Protein 2Y3N (pdb70)

InterPro domains:
  IPR001956 Carbohydrate-binding module 3 [PF00942] (971-1112)
  IPR001956 Carbohydrate-binding module 3 [PS51172] (961-1116)
  IPR001956 Carbohydrate-binding module 3 [SM01067] (967-1047)
  IPR002102 Cellulosome anchoring protein, cohesin domain [PF00963] (34-165)
  IPR002102 Cellulosome anchoring protein, cohesin domain [PF00963] (225-357)
  IPR002102 Cellulosome anchoring protein, cohesin domain [PF00963] (409-541)
  IPR002102 Cellulosome anchoring protein, cohesin domain [PF00963] (590-722)
  IPR002102 Cellulosome anchoring protein, cohesin domain [PF00963] (772-903)
  IPR002102 Cellulosome anchoring protein, cohesin domain [PF00963] (1152-1285)
  IPR002102 Cellulosome anchoring protein, cohesin domain [PF00963] (1323-1452)
  IPR002102 Cellulosome anchoring protein, cohesin domain [PF00963] (1495-1625)
  IPR002102 Cellulosome anchoring protein, cohesin domain [PF00963] (1687-1817)
  IPR002102 Cellulosome anchoring protein, cohesin domain [PF00963] (1879-2009)
  IPR002102 Cellulosome anchoring protein, cohesin domain [PF00963] (2078-2212)
  IPR002105 Dockerin type I repeat [PF00404] (2249-2304)
  IPR008965 CBM2/CBM3, carbohydrate-binding domain superfamily [SSF49384] (32-185)
  IPR008965 CBM2/CBM3, carbohydrate-binding domain superfamily [SSF49384] (222-379)
  IPR008965 CBM2/CBM3, carbohydrate-binding domain superfamily [SSF49384] (406-563)
  IPR008965 CBM2/CBM3, carbohydrate-binding domain superfamily [SSF49384] (587-752)
  IPR008965 CBM2/CBM3, carbohydrate-binding domain superfamily [SSF49384] (768-925)

Organism: NCBI:txid35825

Radius of gyration: 24.68 Å; Cα contacts (8 Å, |Δi|>4): 1134; chains: 4; bounding box: 52×66×60 Å

Structure (mmCIF, N/CA/C/O backbone):
data_2Y3N
#
_entry.id   2Y3N
#
_cell.length_a   43.410
_cell.length_b   116.120
_cell.length_c   45.160
_cell.angle_alpha   90.00
_cell.angle_beta   112.45
_cell.angle_gamma   90.00
#
_symmetry.space_group_name_H-M   'P 1 21 1'
#
loop_
_entity.id
_entity.type
_entity.pdbx_description
1 polymer 'CELLULOSOMAL SCAFFOLDIN'
2 polymer 'CELLULOSOMAL FAMILY-48 PROCESSIVE GLYCOSIDE HYDROLASE'
3 non-polymer 'CALCIUM ION'
4 water water
#
loop_
_atom_site.group_PDB
_atom_site.id
_atom_site.type_symbol
_atom_site.label_atom_id
_atom_site.label_alt_id
_atom_site.label_comp_id
_atom_site.label_asym_id
_atom_site.label_entity_id
_atom_site.label_seq_id
_atom_site.pdbx_PDB_ins_code
_atom_site.Cartn_x
_atom_site.Cartn_y
_atom_site.Cartn_z
_atom_site.occupancy
_atom_site.B_iso_or_equiv
_atom_site.auth_seq_id
_atom_site.auth_comp_id
_atom_site.auth_asym_id
_atom_site.auth_atom_id
_atom_site.pdbx_PDB_model_num
ATOM 1 N N . SER A 1 3 ? 4.712 32.813 -12.843 1.00 45.77 3 SER A N 1
ATOM 2 C CA . SER A 1 3 ? 3.752 32.266 -11.829 1.00 43.44 3 SER A CA 1
ATOM 3 C C . SER A 1 3 ? 2.781 31.250 -12.458 1.00 40.53 3 SER A C 1
ATOM 4 O O . SER A 1 3 ? 2.776 31.026 -13.680 1.00 42.19 3 SER A O 1
ATOM 7 N N . GLY A 1 4 ? 1.944 30.637 -11.636 1.00 36.16 4 GLY A N 1
ATOM 8 C CA . GLY A 1 4 ? 0.956 29.718 -12.193 1.00 29.95 4 GLY A CA 1
ATOM 9 C C . GLY A 1 4 ? -0.166 30.371 -12.978 1.00 25.48 4 GLY A C 1
ATOM 10 O O . GLY A 1 4 ? -0.402 31.588 -12.897 1.00 21.78 4 GLY A O 1
ATOM 11 N N . SER A 1 5 ? -0.870 29.556 -13.753 1.00 23.30 5 SER A N 1
ATOM 12 C CA . SER A 1 5 ? -2.065 30.059 -14.401 1.00 22.42 5 SER A CA 1
ATOM 13 C C . SER A 1 5 ? -3.164 29.023 -14.498 1.00 20.46 5 SER A C 1
ATOM 14 O O . SER A 1 5 ? -2.897 27.778 -14.444 1.00 19.35 5 SER A O 1
ATOM 17 N N . VAL A 1 6 ? -4.381 29.522 -14.660 1.00 18.45 6 VAL A N 1
ATOM 18 C CA . VAL A 1 6 ? -5.466 28.694 -15.230 1.00 17.36 6 VAL A CA 1
ATOM 19 C C . VAL A 1 6 ? -5.623 29.199 -16.681 1.00 18.71 6 VAL A C 1
ATOM 20 O O . VAL A 1 6 ? -5.882 30.402 -16.901 1.00 20.28 6 VAL A O 1
ATOM 24 N N . LEU A 1 7 ? -5.534 28.304 -17.665 1.00 17.64 7 LEU A N 1
ATOM 25 C CA . LEU A 1 7 ? -5.588 28.761 -19.093 1.00 19.38 7 LEU A CA 1
ATOM 26 C C . LEU A 1 7 ? -6.638 27.885 -19.772 1.00 20.01 7 LEU A C 1
ATOM 27 O O . LEU A 1 7 ? -6.786 26.705 -19.446 1.00 20.33 7 LEU A O 1
ATOM 32 N N . THR A 1 8 ? -7.315 28.401 -20.797 1.00 18.57 8 THR A N 1
ATOM 33 C CA . THR A 1 8 ? -8.313 27.595 -21.403 1.00 18.00 8 THR A CA 1
ATOM 34 C C . THR A 1 8 ? -8.104 27.703 -22.917 1.00 17.90 8 THR A C 1
ATOM 35 O O . THR A 1 8 ? -7.462 28.639 -23.403 1.00 17.12 8 THR A O 1
ATOM 39 N N . ALA A 1 9 ? -8.499 26.672 -23.624 1.00 18.29 9 ALA A N 1
ATOM 40 C CA . ALA A 1 9 ? -8.460 26.737 -25.096 1.00 17.73 9 ALA A CA 1
ATOM 41 C C . ALA A 1 9 ? -9.721 26.139 -25.681 1.00 18.88 9 ALA A C 1
ATOM 42 O O . ALA A 1 9 ? -10.405 25.352 -25.040 1.00 18.84 9 ALA A O 1
ATOM 44 N N . ILE A 1 10 ? -10.036 26.514 -26.918 1.00 18.80 10 ILE A N 1
ATOM 45 C CA . ILE A 1 10 ? -11.134 25.822 -27.603 1.00 21.84 10 ILE A CA 1
ATOM 46 C C . ILE A 1 10 ? -10.619 25.291 -28.923 1.00 21.13 10 ILE A C 1
ATOM 47 O O . ILE A 1 10 ? -9.606 25.785 -29.443 1.00 19.37 10 ILE A O 1
ATOM 52 N N . ASP A 1 11 ? -11.341 24.300 -29.460 1.00 22.65 11 ASP A N 1
ATOM 53 C CA . ASP A 1 11 ? -11.003 23.647 -30.710 1.00 23.96 11 ASP A CA 1
ATOM 54 C C . ASP A 1 11 ? -11.504 24.343 -32.000 1.00 25.49 11 ASP A C 1
ATOM 55 O O . ASP A 1 11 ? -10.966 24.065 -33.046 1.00 24.44 11 ASP A O 1
ATOM 60 N N . ASN A 1 12 ? -12.463 25.278 -31.897 1.00 24.94 12 ASN A N 1
ATOM 61 C CA . ASN A 1 12 ? -12.871 26.120 -33.018 1.00 26.55 12 ASN A CA 1
ATOM 62 C C . ASN A 1 12 ? -13.659 27.295 -32.489 1.00 25.17 12 ASN A C 1
ATOM 63 O O . ASN A 1 12 ? -14.408 27.169 -31.513 1.00 24.28 12 ASN A O 1
ATOM 68 N N . ASP A 1 13 ? -13.473 28.458 -33.088 1.00 22.86 13 ASP A N 1
ATOM 69 C CA . ASP A 1 13 ? -14.218 29.589 -32.560 1.00 23.92 13 ASP A CA 1
ATOM 70 C C . ASP A 1 13 ? -15.334 30.095 -33.483 1.00 23.03 13 ASP A C 1
ATOM 71 O O . ASP A 1 13 ? -15.906 31.169 -33.255 1.00 22.02 13 ASP A O 1
ATOM 76 N N . LYS A 1 14 ? -15.600 29.319 -34.556 1.00 22.63 14 LYS A N 1
ATOM 77 C CA . LYS A 1 14 ? -16.712 29.584 -35.466 1.00 23.89 14 LYS A CA 1
ATOM 78 C C . LYS A 1 14 ? -17.696 28.428 -35.433 1.00 22.85 14 LYS A C 1
ATOM 79 O O . LYS A 1 14 ? -17.352 27.277 -35.772 1.00 24.49 14 LYS A O 1
ATOM 85 N N . VAL A 1 15 ? -18.920 28.714 -35.029 1.00 19.44 15 VAL A N 1
ATOM 86 C CA . VAL A 1 15 ? -19.865 27.679 -34.708 1.00 20.49 15 VAL A CA 1
ATOM 87 C C . VAL A 1 15 ? -21.214 27.992 -35.340 1.00 22.52 15 VAL A C 1
ATOM 88 O O . VAL A 1 15 ? -21.624 29.177 -35.435 1.00 22.99 15 VAL A O 1
ATOM 92 N N . ALA A 1 16 ? -21.879 26.944 -35.825 1.00 20.43 16 ALA A N 1
ATOM 93 C CA . ALA A 1 16 ? -23.289 27.083 -36.250 1.00 19.70 16 ALA A CA 1
ATOM 94 C C . ALA A 1 16 ? -24.141 26.429 -35.199 1.00 20.55 16 ALA A C 1
ATOM 95 O O . ALA A 1 16 ? -23.583 25.708 -34.328 1.00 20.28 16 ALA A O 1
ATOM 97 N N . VAL A 1 17 ? -25.468 26.665 -35.251 1.00 18.85 17 VAL A N 1
ATOM 98 C CA . VAL A 1 17 ? -26.399 25.975 -34.359 1.00 19.24 17 VAL A CA 1
ATOM 99 C C . VAL A 1 17 ? -26.215 24.468 -34.482 1.00 20.32 17 VAL A C 1
ATOM 100 O O . VAL A 1 17 ? -26.135 23.911 -35.606 1.00 18.70 17 VAL A O 1
ATOM 104 N N . GLY A 1 18 ? -26.118 23.825 -33.318 1.00 18.81 18 GLY A N 1
ATOM 105 C CA . GLY A 1 18 ? -26.002 22.377 -33.190 1.00 18.70 18 GLY A CA 1
ATOM 106 C C . GLY A 1 18 ? -24.594 21.870 -33.189 1.00 18.95 18 GLY A C 1
ATOM 107 O O . GLY A 1 18 ? -24.358 20.676 -32.956 1.00 19.17 18 GLY A O 1
ATOM 108 N N . ASP A 1 19 ? -23.641 22.758 -33.435 1.00 19.42 19 ASP A N 1
ATOM 109 C CA . ASP A 1 19 ? -22.228 22.400 -33.358 1.00 18.08 19 ASP A CA 1
ATOM 110 C C . ASP A 1 19 ? -21.863 22.300 -31.888 1.00 20.45 19 ASP A C 1
ATOM 111 O O . ASP A 1 19 ? -22.525 22.911 -31.041 1.00 18.58 19 ASP A O 1
ATOM 116 N N . LYS A 1 20 ? -20.744 21.627 -31.652 1.00 19.28 20 LYS A N 1
ATOM 117 C CA . LYS A 1 20 ? -20.174 21.462 -30.297 1.00 23.81 20 LYS A CA 1
ATOM 118 C C . LYS A 1 20 ? -18.797 22.087 -30.249 1.00 23.80 20 LYS A C 1
ATOM 119 O O . LYS A 1 20 ? -18.001 21.918 -31.183 1.00 24.52 20 LYS A O 1
ATOM 125 N N . VAL A 1 21 ? -18.527 22.834 -29.173 1.00 20.90 21 VAL A N 1
ATOM 126 C CA . VAL A 1 21 ? -17.240 23.419 -28.971 1.00 20.84 21 VAL A CA 1
ATOM 127 C C . VAL A 1 21 ? -16.763 22.939 -27.583 1.00 20.45 21 VAL A C 1
ATOM 128 O O . VAL A 1 21 ? -17.555 22.888 -26.618 1.00 20.92 21 VAL A O 1
ATOM 132 N N . THR A 1 22 ? -15.497 22.514 -27.528 1.00 19.40 22 THR A N 1
ATOM 133 C CA . THR A 1 22 ? -14.944 21.946 -26.310 1.00 19.31 22 THR A CA 1
ATOM 134 C C . THR A 1 22 ? -13.942 22.905 -25.695 1.00 20.33 22 THR A C 1
ATOM 135 O O . THR A 1 22 ? -12.922 23.284 -26.333 1.00 19.84 22 THR A O 1
ATOM 139 N N . LEU A 1 23 ? -14.234 23.319 -24.462 1.00 19.72 23 LEU A N 1
ATOM 140 C CA . LEU A 1 23 ? -13.340 24.220 -23.743 1.00 19.05 23 LEU A CA 1
ATOM 141 C C . LEU A 1 23 ? -12.410 23.330 -22.904 1.00 19.86 23 LEU A C 1
ATOM 142 O O . LEU A 1 23 ? -12.895 22.635 -22.004 1.00 18.98 23 LEU A O 1
ATOM 147 N N . THR A 1 24 ? -11.126 23.283 -23.265 1.00 18.39 24 THR A N 1
ATOM 148 C CA . THR A 1 24 ? -10.131 22.592 -22.433 1.00 19.49 24 THR A CA 1
ATOM 149 C C . THR A 1 24 ? -9.631 23.491 -21.338 1.00 15.94 24 THR A C 1
ATOM 150 O O . THR A 1 24 ? -9.213 24.631 -21.616 1.00 17.88 24 THR A O 1
ATOM 154 N N . ILE A 1 25 ? -9.713 23.032 -20.090 1.00 15.34 25 ILE A N 1
ATOM 155 C CA . ILE A 1 25 ? -9.230 23.882 -18.973 1.00 15.98 25 ILE A CA 1
ATOM 156 C C . ILE A 1 25 ? -7.893 23.343 -18.401 1.00 17.73 25 ILE A C 1
ATOM 157 O O . ILE A 1 25 ? -7.854 22.171 -17.950 1.00 15.21 25 ILE A O 1
ATOM 162 N N . ASN A 1 26 ? -6.824 24.167 -18.459 1.00 15.67 26 ASN A N 1
ATOM 163 C CA . ASN A 1 26 ? -5.460 23.714 -18.041 1.00 17.42 26 ASN A CA 1
ATOM 164 C C . ASN A 1 26 ? -5.077 24.436 -16.801 1.00 18.16 26 ASN A C 1
ATOM 165 O O . ASN A 1 26 ? -5.487 25.610 -16.589 1.00 18.50 26 ASN A O 1
ATOM 170 N N . VAL A 1 27 ? -4.326 23.747 -15.976 1.00 19.50 27 VAL A N 1
ATOM 171 C CA . VAL A 1 27 ? -3.537 24.501 -14.957 1.00 19.42 27 VAL A CA 1
ATOM 172 C C . VAL A 1 27 ? -2.083 24.466 -15.424 1.00 19.50 27 VAL A C 1
ATOM 173 O O . VAL A 1 27 ? -1.637 23.469 -16.000 1.00 20.22 27 VAL A O 1
ATOM 177 N N . ASP A 1 28 ? -1.345 25.536 -15.192 1.00 18.57 28 ASP A N 1
ATOM 178 C CA . ASP A 1 28 ? 0.060 25.574 -15.590 1.00 19.14 28 ASP A CA 1
ATOM 179 C C . ASP A 1 28 ? 0.862 26.028 -14.421 1.00 19.47 28 ASP A C 1
ATOM 180 O O . ASP A 1 28 ? 0.541 27.084 -13.794 1.00 19.84 28 ASP A O 1
ATOM 185 N N . LYS A 1 29 ? 1.906 25.254 -14.081 1.00 19.67 29 LYS A N 1
ATOM 186 C CA . LYS A 1 29 ? 2.859 25.598 -12.987 1.00 23.22 29 LYS A CA 1
ATOM 187 C C . LYS A 1 29 ? 2.195 25.839 -11.612 1.00 22.67 29 LYS A C 1
ATOM 188 O O . LYS A 1 29 ? 2.594 26.752 -10.870 1.00 22.00 29 LYS A O 1
ATOM 194 N N . ILE A 1 30 ? 1.193 25.014 -11.268 1.00 22.53 30 ILE A N 1
ATOM 195 C CA . ILE A 1 30 ? 0.598 25.046 -9.932 1.00 20.19 30 ILE A CA 1
ATOM 196 C C . ILE A 1 30 ? 1.239 23.908 -9.150 1.00 22.52 30 ILE A C 1
ATOM 197 O O . ILE A 1 30 ? 0.824 22.735 -9.254 1.00 23.53 30 ILE A O 1
ATOM 202 N N . THR A 1 31 ? 2.257 24.274 -8.382 1.00 22.18 31 THR A N 1
ATOM 203 C CA . THR A 1 31 ? 3.102 23.342 -7.645 1.00 22.85 31 THR A CA 1
ATOM 204 C C . THR A 1 31 ? 2.275 22.458 -6.703 1.00 20.55 31 THR A C 1
ATOM 205 O O . THR A 1 31 ? 1.379 22.919 -6.006 1.00 18.76 31 THR A O 1
ATOM 209 N N . ASN A 1 32 ? 2.583 21.177 -6.720 1.00 19.74 32 ASN A N 1
ATOM 210 C CA . ASN A 1 32 ? 1.936 20.223 -5.823 1.00 19.54 32 ASN A CA 1
ATOM 211 C C . ASN A 1 32 ? 0.404 20.320 -5.856 1.00 17.50 32 ASN A C 1
ATOM 212 O O . ASN A 1 32 ? -0.258 20.290 -4.856 1.00 16.77 32 ASN A O 1
ATOM 217 N N . PHE A 1 33 ? -0.132 20.505 -7.039 1.00 14.83 33 PHE A N 1
ATOM 218 C CA . PHE A 1 33 ? -1.558 20.695 -7.230 1.00 15.40 33 PHE A CA 1
ATOM 219 C C . PHE A 1 33 ? -2.295 19.460 -6.791 1.00 15.20 33 PHE A C 1
ATOM 220 O O . PHE A 1 33 ? -1.898 18.348 -7.159 1.00 17.47 33 PHE A O 1
ATOM 228 N N . SER A 1 34 ? -3.399 19.645 -6.071 1.00 14.81 34 SER A N 1
ATOM 229 C CA . SER A 1 34 ? -4.221 18.511 -5.553 1.00 15.18 34 SER A CA 1
ATOM 230 C C . SER A 1 34 ? -5.702 18.579 -5.857 1.00 14.12 34 SER A C 1
ATOM 231 O O . SER A 1 34 ? -6.451 17.622 -5.590 1.00 15.22 34 SER A O 1
ATOM 234 N N . GLY A 1 35 ? -6.173 19.708 -6.366 1.00 16.18 35 GLY A N 1
ATOM 235 C CA . GLY A 1 35 ? -7.603 19.868 -6.536 1.00 14.96 35 GLY A CA 1
ATOM 236 C C . GLY A 1 35 ? -8.004 21.282 -6.920 1.00 14.97 35 GLY A C 1
ATOM 237 O O . GLY A 1 35 ? -7.252 22.271 -6.668 1.00 15.07 35 GLY A O 1
ATOM 238 N N . TYR A 1 36 ? -9.182 21.390 -7.537 1.00 15.06 36 TYR A N 1
ATOM 239 C CA . TYR A 1 36 ? -9.645 22.700 -7.974 1.00 14.70 36 TYR A CA 1
ATOM 240 C C . TYR A 1 36 ? -11.139 22.750 -7.776 1.00 13.83 36 TYR A C 1
ATOM 241 O O . TYR A 1 36 ? -11.800 21.751 -7.642 1.00 13.44 36 TYR A O 1
ATOM 250 N N . GLN A 1 37 ? -11.683 23.945 -7.806 1.00 15.03 37 GLN A N 1
ATOM 251 C CA . GLN A 1 37 ? -13.139 24.125 -8.038 1.00 15.72 37 GLN A CA 1
ATOM 252 C C . GLN A 1 37 ? -13.239 25.322 -8.975 1.00 13.54 37 GLN A C 1
ATOM 253 O O . GLN A 1 37 ? -12.494 26.332 -8.775 1.00 14.94 37 GLN A O 1
ATOM 259 N N . PHE A 1 38 ? -14.129 25.226 -9.986 1.00 15.10 38 PHE A N 1
ATOM 260 C CA . PHE A 1 38 ? -14.476 26.353 -10.835 1.00 14.46 38 PHE A CA 1
ATOM 261 C C . PHE A 1 38 ? -15.945 26.668 -10.737 1.00 13.53 38 PHE A C 1
ATOM 262 O O . PHE A 1 38 ? -16.765 25.773 -10.526 1.00 15.85 38 PHE A O 1
ATOM 270 N N . ASN A 1 39 ? -16.289 27.939 -10.902 1.00 14.95 39 ASN A N 1
ATOM 271 C CA . ASN A 1 39 ? -17.679 28.382 -11.175 1.00 12.88 39 ASN A CA 1
ATOM 272 C C . ASN A 1 39 ? -17.574 29.057 -12.486 1.00 14.72 39 ASN A C 1
ATOM 273 O O . ASN A 1 39 ? -16.803 30.019 -12.649 1.00 16.25 39 ASN A O 1
ATOM 278 N N . ILE A 1 40 ? -18.337 28.563 -13.479 1.00 13.27 40 ILE A N 1
ATOM 279 C CA . ILE A 1 40 ? -18.194 29.042 -14.830 1.00 14.93 40 ILE A CA 1
ATOM 280 C C . ILE A 1 40 ? -19.556 29.464 -15.338 1.00 16.26 40 ILE A C 1
ATOM 281 O O . ILE A 1 40 ? -20.508 28.704 -15.272 1.00 18.44 40 ILE A O 1
ATOM 286 N N . LYS A 1 41 ? -19.662 30.721 -15.785 1.00 17.21 41 LYS A N 1
ATOM 287 C CA . LYS A 1 41 ? -20.915 31.307 -16.189 1.00 15.85 41 LYS A CA 1
ATOM 288 C C . LYS A 1 41 ? -20.981 31.265 -17.737 1.00 14.21 41 LYS A C 1
ATOM 289 O O . LYS A 1 41 ? -20.066 31.747 -18.413 1.00 13.40 41 LYS A O 1
ATOM 295 N N . TYR A 1 42 ? -22.021 30.658 -18.255 1.00 16.04 42 TYR A N 1
ATOM 296 C CA . TYR A 1 42 ? -22.237 30.681 -19.740 1.00 16.53 42 TYR A CA 1
ATOM 297 C C . TYR A 1 42 ? -23.614 31.279 -20.055 1.00 17.77 42 TYR A C 1
ATOM 298 O O . TYR A 1 42 ? -24.459 31.408 -19.149 1.00 18.37 42 TYR A O 1
ATOM 307 N N . ASN A 1 43 ? -23.847 31.618 -21.346 1.00 17.71 43 ASN A N 1
ATOM 308 C CA . ASN A 1 43 ? -25.114 32.255 -21.760 1.00 19.20 43 ASN A CA 1
ATOM 309 C C . ASN A 1 43 ? -26.086 31.195 -22.189 1.00 21.21 43 ASN A C 1
ATOM 310 O O . ASN A 1 43 ? -25.847 30.499 -23.189 1.00 20.58 43 ASN A O 1
ATOM 315 N N . THR A 1 44 ? -27.171 31.036 -21.419 1.00 21.80 44 THR A N 1
ATOM 316 C CA . THR A 1 44 ? -28.151 29.954 -21.646 1.00 20.25 44 THR A CA 1
ATOM 317 C C . THR A 1 44 ? -28.964 30.194 -22.922 1.00 20.97 44 THR A C 1
ATOM 318 O O . THR A 1 44 ? -29.598 29.267 -23.441 1.00 18.58 44 THR A O 1
ATOM 322 N N . THR A 1 45 ? -28.977 31.435 -23.363 1.00 20.07 45 THR A N 1
ATOM 323 C CA . THR A 1 45 ? -29.572 31.769 -24.647 1.00 20.63 45 THR A CA 1
ATOM 324 C C . THR A 1 45 ? -28.957 31.038 -25.819 1.00 21.24 45 THR A C 1
ATOM 325 O O . THR A 1 45 ? -29.676 30.560 -26.721 1.00 23.08 45 THR A O 1
ATOM 329 N N . TYR A 1 46 ? -27.627 30.909 -25.814 1.00 19.54 46 TYR A N 1
ATOM 330 C CA . TYR A 1 46 ? -26.900 30.412 -26.992 1.00 18.45 46 TYR A CA 1
ATOM 331 C C . TYR A 1 46 ? -26.293 29.032 -26.773 1.00 18.10 46 TYR A C 1
ATOM 332 O O . TYR A 1 46 ? -26.059 28.287 -27.737 1.00 14.81 46 TYR A O 1
ATOM 341 N N . LEU A 1 47 ? -26.036 28.674 -25.500 1.00 17.01 47 LEU A N 1
ATOM 342 C CA . LEU A 1 47 ? -25.267 27.435 -25.248 1.00 19.32 47 LEU A CA 1
ATOM 343 C C . LEU A 1 47 ? -25.917 26.517 -24.225 1.00 20.78 47 LEU A C 1
ATOM 344 O O . LEU A 1 47 ? -26.639 26.987 -23.305 1.00 20.30 47 LEU A O 1
ATOM 349 N N . GLN A 1 48 ? -25.617 25.240 -24.371 1.00 21.30 48 GLN A N 1
ATOM 350 C CA . GLN A 1 48 ? -26.042 24.191 -23.455 1.00 22.20 48 GLN A CA 1
ATOM 351 C C . GLN A 1 48 ? -24.886 23.243 -23.239 1.00 20.25 48 GLN A C 1
ATOM 352 O O . GLN A 1 48 ? -24.369 22.637 -24.161 1.00 20.88 48 GLN A O 1
ATOM 358 N N . PRO A 1 49 ? -24.491 23.068 -21.975 1.00 20.71 49 PRO A N 1
ATOM 359 C CA . PRO A 1 49 ? -23.414 22.157 -21.732 1.00 18.84 49 PRO A CA 1
ATOM 360 C C . PRO A 1 49 ? -23.832 20.759 -22.083 1.00 19.39 49 PRO A C 1
ATOM 361 O O . PRO A 1 49 ? -24.946 20.372 -21.788 1.00 18.73 49 PRO A O 1
ATOM 365 N N . TRP A 1 50 ? -22.903 19.980 -22.619 1.00 21.68 50 TRP A N 1
ATOM 366 C CA . TRP A 1 50 ? -23.219 18.753 -23.344 1.00 24.90 50 TRP A CA 1
ATOM 367 C C . TRP A 1 50 ? -22.280 17.667 -22.900 1.00 24.97 50 TRP A C 1
ATOM 368 O O . TRP A 1 50 ? -21.060 17.837 -22.952 1.00 24.74 50 TRP A O 1
ATOM 379 N N . ASP A 1 51 ? -22.838 16.588 -22.393 1.00 28.75 51 ASP A N 1
ATOM 380 C CA . ASP A 1 51 ? -22.024 15.485 -21.886 1.00 31.58 51 ASP A CA 1
ATOM 381 C C . ASP A 1 51 ? -21.575 14.631 -23.058 1.00 34.29 51 ASP A C 1
ATOM 382 O O . ASP A 1 51 ? -22.383 13.956 -23.654 1.00 35.08 51 ASP A O 1
ATOM 387 N N . THR A 1 52 ? -20.293 14.686 -23.403 1.00 37.23 52 THR A N 1
ATOM 388 C CA . THR A 1 52 ? -19.781 13.969 -24.594 1.00 39.65 52 THR A CA 1
ATOM 389 C C . THR A 1 52 ? -19.749 12.466 -24.371 1.00 42.09 52 THR A C 1
ATOM 390 O O . THR A 1 52 ? -19.833 11.725 -25.335 1.00 43.42 52 THR A O 1
ATOM 394 N N . ILE A 1 53 ? -19.610 12.014 -23.118 1.00 44.14 53 ILE A N 1
ATOM 395 C CA . ILE A 1 53 ? -19.640 10.551 -22.821 1.00 45.89 53 ILE A CA 1
ATOM 396 C C . ILE A 1 53 ? -21.009 10.040 -23.242 1.00 46.51 53 ILE A C 1
ATOM 397 O O . ILE A 1 53 ? -21.128 9.271 -24.196 1.00 48.67 53 ILE A O 1
ATOM 402 N N . ALA A 1 54 ? -22.036 10.514 -22.534 1.00 45.62 54 ALA A N 1
ATOM 403 C CA . ALA A 1 54 ? -23.427 10.087 -22.701 1.00 44.65 54 ALA A CA 1
ATOM 404 C C . ALA A 1 54 ? -24.053 10.652 -23.954 1.00 43.87 54 ALA A C 1
ATOM 405 O O . ALA A 1 54 ? -25.113 10.211 -24.377 1.00 43.86 54 ALA A O 1
ATOM 407 N N . ASP A 1 55 ? -23.403 11.646 -24.550 1.00 41.99 55 ASP A N 1
ATOM 408 C CA . ASP A 1 55 ? -23.982 12.349 -25.698 1.00 40.54 55 ASP A CA 1
ATOM 409 C C . ASP A 1 55 ? -25.396 12.864 -25.366 1.00 39.24 55 ASP A C 1
ATOM 410 O O . ASP A 1 55 ? -26.366 12.451 -26.009 1.00 39.80 55 ASP A O 1
ATOM 415 N N . GLU A 1 56 ? -25.496 13.795 -24.399 1.00 35.59 56 GLU A N 1
ATOM 416 C CA . GLU A 1 56 ? -26.769 14.322 -23.899 1.00 33.80 56 GLU A CA 1
ATOM 417 C C . GLU A 1 56 ? -26.508 15.642 -23.145 1.00 30.92 56 GLU A C 1
ATOM 418 O O . GLU A 1 56 ? -25.412 15.855 -22.669 1.00 28.97 56 GLU A O 1
ATOM 424 N N . ALA A 1 57 ? -27.503 16.531 -23.062 1.00 28.82 57 ALA A N 1
ATOM 425 C CA . ALA A 1 57 ? -27.400 17.707 -22.234 1.00 25.91 57 ALA A CA 1
ATOM 426 C C . ALA A 1 57 ? -27.061 17.340 -20.766 1.00 26.51 57 ALA A C 1
ATOM 427 O O . ALA A 1 57 ? -27.556 16.330 -20.242 1.00 26.74 57 ALA A O 1
ATOM 429 N N . TYR A 1 58 ? -26.204 18.136 -20.131 1.00 24.16 58 TYR A N 1
ATOM 430 C CA . TYR A 1 58 ? -25.959 18.009 -18.688 1.00 24.88 58 TYR A CA 1
ATOM 431 C C . TYR A 1 58 ? -27.230 17.903 -17.859 1.00 26.58 58 TYR A C 1
ATOM 432 O O . TYR A 1 58 ? -28.296 18.433 -18.207 1.00 26.21 58 TYR A O 1
ATOM 441 N N . THR A 1 59 ? -27.116 17.220 -16.741 1.00 27.52 59 THR A N 1
ATOM 442 C CA . THR A 1 59 ? -28.091 17.414 -15.682 1.00 28.50 59 THR A CA 1
ATOM 443 C C . THR A 1 59 ? -27.319 18.227 -14.649 1.00 27.82 59 THR A C 1
ATOM 444 O O . THR A 1 59 ? -26.153 18.572 -14.861 1.00 24.88 59 THR A O 1
ATOM 448 N N . ASP A 1 60 ? -27.972 18.522 -13.539 1.00 29.03 60 ASP A N 1
ATOM 449 C CA . ASP A 1 60 ? -27.408 19.445 -12.556 1.00 30.79 60 ASP A CA 1
ATOM 450 C C . ASP A 1 60 ? -26.207 18.842 -11.846 1.00 28.53 60 ASP A C 1
ATOM 451 O O . ASP A 1 60 ? -25.499 19.549 -11.109 1.00 29.39 60 ASP A O 1
ATOM 456 N N . SER A 1 61 ? -25.966 17.541 -12.017 1.00 26.90 61 SER A N 1
ATOM 457 C CA . SER A 1 61 ? -24.790 16.984 -11.325 1.00 25.50 61 SER A CA 1
ATOM 458 C C . SER A 1 61 ? -23.816 16.344 -12.291 1.00 24.87 61 SER A C 1
ATOM 459 O O . SER A 1 61 ? -22.876 15.668 -11.846 1.00 22.64 61 SER A O 1
ATOM 462 N N . THR A 1 62 ? -23.995 16.574 -13.614 1.00 20.16 62 THR A N 1
ATOM 463 C CA . THR A 1 62 ? -23.060 16.022 -14.575 1.00 18.94 62 THR A CA 1
ATOM 464 C C . THR A 1 62 ? -21.629 16.551 -14.386 1.00 20.38 62 THR A C 1
ATOM 465 O O . THR A 1 62 ? -21.400 17.763 -14.319 1.00 19.46 62 THR A O 1
ATOM 469 N N . MET A 1 63 ? -20.666 15.639 -14.333 1.00 20.18 63 MET A N 1
ATOM 470 C CA . MET A 1 63 ? -19.254 16.023 -14.260 1.00 21.16 63 MET A CA 1
ATOM 471 C C . MET A 1 63 ? -18.689 16.215 -15.662 1.00 22.23 63 MET A C 1
ATOM 472 O O . MET A 1 63 ? -18.957 15.407 -16.542 1.00 20.93 63 MET A O 1
ATOM 477 N N . PRO A 1 64 ? -17.962 17.348 -15.893 1.00 22.25 64 PRO A N 1
ATOM 478 C CA . PRO A 1 64 ? -17.325 17.553 -17.185 1.00 21.89 64 PRO A CA 1
ATOM 479 C C . PRO A 1 64 ? -16.354 16.437 -17.389 1.00 21.21 64 PRO A C 1
ATOM 480 O O . PRO A 1 64 ? -15.949 15.797 -16.415 1.00 19.14 64 PRO A O 1
ATOM 484 N N . ASP A 1 65 ? -15.952 16.222 -18.640 1.00 20.86 65 ASP A N 1
ATOM 485 C CA . ASP A 1 65 ? -14.940 15.210 -18.970 1.00 23.49 65 ASP A CA 1
ATOM 486 C C . ASP A 1 65 ? -13.592 15.538 -18.275 1.00 23.79 65 ASP A C 1
ATOM 487 O O . ASP A 1 65 ? -13.322 16.695 -17.928 1.00 22.16 65 ASP A O 1
ATOM 492 N N . TYR A 1 66 ? -12.783 14.524 -18.056 1.00 22.55 66 TYR A N 1
ATOM 493 C CA . TYR A 1 66 ? -11.504 14.700 -17.355 1.00 25.89 66 TYR A CA 1
ATOM 494 C C . TYR A 1 66 ? -10.394 15.053 -18.296 1.00 24.40 66 TYR A C 1
ATOM 495 O O . TYR A 1 66 ? -10.521 14.903 -19.521 1.00 24.20 66 TYR A O 1
ATOM 504 N N . GLY A 1 67 ? -9.314 15.541 -17.704 1.00 24.67 67 GLY A N 1
ATOM 505 C CA . GLY A 1 67 ? -8.029 15.788 -18.385 1.00 24.04 67 GLY A CA 1
ATOM 506 C C . GLY A 1 67 ? -6.979 14.713 -17.991 1.00 23.63 67 GLY A C 1
ATOM 507 O O . GLY A 1 67 ? -7.328 13.546 -17.757 1.00 25.32 67 GLY A O 1
ATOM 508 N N . THR A 1 68 ? -5.700 15.092 -17.938 1.00 22.07 68 THR A N 1
ATOM 509 C CA . THR A 1 68 ? -4.641 14.111 -17.664 1.00 21.21 68 THR A CA 1
ATOM 510 C C . THR A 1 68 ? -4.314 14.265 -16.157 1.00 18.24 68 THR A C 1
ATOM 511 O O . THR A 1 68 ? -3.777 13.358 -15.533 1.00 17.11 68 THR A O 1
ATOM 515 N N . LEU A 1 69 ? -4.672 15.401 -15.561 1.00 14.89 69 LEU A N 1
ATOM 516 C CA . LEU A 1 69 ? -4.377 15.571 -14.114 1.00 17.87 69 LEU A CA 1
ATOM 517 C C . LEU A 1 69 ? -5.465 15.007 -13.236 1.00 18.02 69 LEU A C 1
ATOM 518 O O . LEU A 1 69 ? -6.602 14.880 -13.640 1.00 21.00 69 LEU A O 1
ATOM 523 N N . LEU A 1 70 ? -5.115 14.711 -11.982 1.00 19.02 70 LEU A N 1
ATOM 524 C CA . LEU A 1 70 ? -6.038 14.206 -11.001 1.00 16.72 70 LEU A CA 1
ATOM 525 C C . LEU A 1 70 ? -6.516 12.843 -11.419 1.00 17.58 70 LEU A C 1
ATOM 526 O O . LEU A 1 70 ? -7.646 12.472 -11.112 1.00 17.72 70 LEU A O 1
ATOM 531 N N . GLN A 1 71 ? -5.676 12.113 -12.164 1.00 19.00 71 GLN A N 1
ATOM 532 C CA . GLN A 1 71 ? -6.091 10.759 -12.616 1.00 20.43 71 GLN A CA 1
ATOM 533 C C . GLN A 1 71 ? -5.432 9.620 -11.844 1.00 20.84 71 GLN A C 1
ATOM 534 O O . GLN A 1 71 ? -5.701 8.437 -12.113 1.00 21.79 71 GLN A O 1
ATOM 540 N N . GLY A 1 72 ? -4.601 9.990 -10.884 1.00 19.43 72 GLY A N 1
ATOM 541 C CA . GLY A 1 72 ? -3.869 9.061 -10.048 1.00 20.43 72 GLY A CA 1
ATOM 542 C C . GLY A 1 72 ? -4.786 8.355 -9.059 1.00 22.01 72 GLY A C 1
ATOM 543 O O . GLY A 1 72 ? -5.998 8.599 -9.000 1.00 20.90 72 GLY A O 1
ATOM 544 N N . ARG A 1 73 ? -4.185 7.520 -8.238 1.00 23.37 73 ARG A N 1
ATOM 545 C CA . ARG A 1 73 ? -4.938 6.605 -7.399 1.00 27.29 73 ARG A CA 1
ATOM 546 C C . ARG A 1 73 ? -4.980 7.073 -5.970 1.00 27.14 73 ARG A C 1
ATOM 547 O O . ARG A 1 73 ? -4.674 6.282 -5.032 1.00 29.13 73 ARG A O 1
ATOM 555 N N . PHE A 1 74 ? -5.292 8.360 -5.780 1.00 24.31 74 PHE A N 1
ATOM 556 C CA . PHE A 1 74 ? -5.324 8.882 -4.405 1.00 20.87 74 PHE A CA 1
ATOM 557 C C . PHE A 1 74 ? -6.762 9.312 -4.052 1.00 20.80 74 PHE A C 1
ATOM 558 O O . PHE A 1 74 ? -7.040 10.484 -3.639 1.00 19.02 74 PHE A O 1
ATOM 566 N N . ASN A 1 75 ? -7.686 8.376 -4.254 1.00 19.03 75 ASN A N 1
ATOM 567 C CA . ASN A 1 75 ? -9.131 8.618 -4.023 1.00 21.23 75 ASN A CA 1
ATOM 568 C C . ASN A 1 75 ? -9.627 9.936 -4.635 1.00 19.68 75 ASN A C 1
ATOM 569 O O . ASN A 1 75 ? -10.188 10.829 -3.947 1.00 17.92 75 ASN A O 1
ATOM 574 N N . ALA A 1 76 ? -9.299 10.079 -5.905 1.00 18.66 76 ALA A N 1
ATOM 575 C CA . ALA A 1 76 ? -9.753 11.245 -6.668 1.00 19.19 76 ALA A CA 1
ATOM 576 C C . ALA A 1 76 ? -11.275 11.256 -6.620 1.00 18.96 76 ALA A C 1
ATOM 577 O O . ALA A 1 76 ? -11.910 10.243 -6.844 1.00 18.00 76 ALA A O 1
ATOM 579 N N . THR A 1 77 ? -11.839 12.409 -6.302 1.00 18.19 77 THR A N 1
ATOM 580 C CA . THR A 1 77 ? -13.229 12.536 -6.044 1.00 19.31 77 THR A CA 1
ATOM 581 C C . THR A 1 77 ? -13.754 13.792 -6.753 1.00 17.34 77 THR A C 1
ATOM 582 O O . THR A 1 77 ? -13.086 14.815 -6.739 1.00 15.74 77 THR A O 1
ATOM 586 N N . ASP A 1 78 ? -14.962 13.712 -7.286 1.00 17.76 78 ASP A N 1
ATOM 587 C CA . ASP A 1 78 ? -15.546 14.785 -8.026 1.00 20.06 78 ASP A CA 1
ATOM 588 C C . ASP A 1 78 ? -16.599 15.413 -7.127 1.00 20.54 78 ASP A C 1
ATOM 589 O O . ASP A 1 78 ? -17.237 14.671 -6.355 1.00 22.25 78 ASP A O 1
ATOM 594 N N . MET A 1 79 ? -16.808 16.724 -7.255 1.00 17.04 79 MET A N 1
ATOM 595 C CA . MET A 1 79 ? -17.970 17.429 -6.720 1.00 18.98 79 MET A CA 1
ATOM 596 C C . MET A 1 79 ? -18.606 18.183 -7.895 1.00 20.88 79 MET A C 1
ATOM 597 O O . MET A 1 79 ? -17.880 18.825 -8.637 1.00 20.76 79 MET A O 1
ATOM 602 N N . SER A 1 80 ? -19.933 18.160 -8.034 1.00 22.38 80 SER A N 1
ATOM 603 C CA . SER A 1 80 ? -20.598 19.012 -9.094 1.00 24.24 80 SER A CA 1
ATOM 604 C C . SER A 1 80 ? -22.089 19.328 -8.747 1.00 25.97 80 SER A C 1
ATOM 605 O O . SER A 1 80 ? -22.881 18.405 -8.495 1.00 27.13 80 SER A O 1
ATOM 608 N N . LYS A 1 81 ? -22.463 20.607 -8.716 1.00 21.88 81 LYS A N 1
ATOM 609 C CA . LYS A 1 81 ? -23.878 20.975 -8.527 1.00 22.91 81 LYS A CA 1
ATOM 610 C C . LYS A 1 81 ? -24.099 22.234 -9.324 1.00 22.81 81 LYS A C 1
ATOM 611 O O . LYS A 1 81 ? -23.782 23.337 -8.853 1.00 20.06 81 LYS A O 1
ATOM 617 N N . HIS A 1 82 ? -24.626 22.078 -10.540 1.00 22.37 82 HIS A N 1
ATOM 618 C CA . HIS A 1 82 ? -24.708 23.171 -11.451 1.00 20.48 82 HIS A CA 1
ATOM 619 C C . HIS A 1 82 ? -26.055 23.885 -11.239 1.00 22.83 82 HIS A C 1
ATOM 620 O O . HIS A 1 82 ? -27.003 23.346 -10.613 1.00 23.96 82 HIS A O 1
ATOM 627 N N . ASN A 1 83 ? -26.120 25.122 -11.711 1.00 21.04 83 ASN A N 1
ATOM 628 C CA . ASN A 1 83 ? -27.386 25.788 -11.854 1.00 21.55 83 ASN A CA 1
ATOM 629 C C . ASN A 1 83 ? -27.597 26.024 -13.342 1.00 20.84 83 ASN A C 1
ATOM 630 O O . ASN A 1 83 ? -27.223 27.033 -13.878 1.00 20.05 83 ASN A O 1
ATOM 635 N N . LEU A 1 84 ? -28.167 25.044 -14.017 1.00 23.07 84 LEU A N 1
ATOM 636 C CA . LEU A 1 84 ? -28.294 25.120 -15.503 1.00 22.65 84 LEU A CA 1
ATOM 637 C C . LEU A 1 84 ? -29.269 26.176 -15.947 1.00 23.79 84 LEU A C 1
ATOM 638 O O . LEU A 1 84 ? -29.006 26.858 -16.948 1.00 23.74 84 LEU A O 1
ATOM 643 N N . SER A 1 85 ? -30.380 26.357 -15.229 1.00 25.55 85 SER A N 1
ATOM 644 C CA . SER A 1 85 ? -31.323 27.414 -15.648 1.00 27.42 85 SER A CA 1
ATOM 645 C C . SER A 1 85 ? -30.685 28.801 -15.620 1.00 26.17 85 SER A C 1
ATOM 646 O O . SER A 1 85 ? -31.027 29.662 -16.446 1.00 25.97 85 SER A O 1
ATOM 649 N N . GLN A 1 86 ? -29.776 29.045 -14.672 1.00 25.91 86 GLN A N 1
ATOM 650 C CA . GLN A 1 86 ? -29.026 30.357 -14.596 1.00 25.26 86 GLN A CA 1
ATOM 651 C C . GLN A 1 86 ? -27.632 30.314 -15.305 1.00 22.96 86 GLN A C 1
ATOM 652 O O . GLN A 1 86 ? -26.822 31.218 -15.149 1.00 24.37 86 GLN A O 1
ATOM 658 N N . GLY A 1 87 ? -27.335 29.235 -16.026 1.00 20.92 87 GLY A N 1
ATOM 659 C CA . GLY A 1 87 ? -26.043 29.146 -16.760 1.00 18.98 87 GLY A CA 1
ATOM 660 C C . GLY A 1 87 ? -24.791 29.175 -15.941 1.00 18.57 87 GLY A C 1
ATOM 661 O O . GLY A 1 87 ? -23.792 29.806 -16.317 1.00 19.34 87 GLY A O 1
ATOM 662 N N . VAL A 1 88 ? -24.798 28.436 -14.844 1.00 17.13 88 VAL A N 1
ATOM 663 C CA . VAL A 1 88 ? -23.581 28.369 -13.9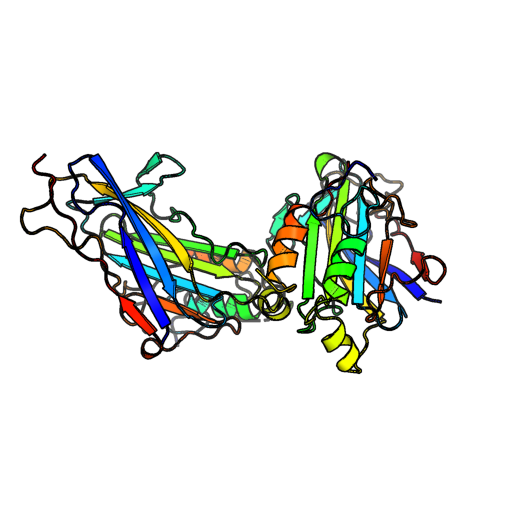82 1.00 16.47 88 VAL A CA 1
ATOM 664 C C . VAL A 1 88 ? -23.193 26.924 -13.710 1.00 14.95 88 VAL A C 1
ATOM 665 O O . VAL A 1 88 ? -23.997 26.161 -13.208 1.00 15.39 88 VAL A O 1
ATOM 669 N N . LEU A 1 89 ? -21.974 26.567 -14.114 1.00 12.75 89 LEU A N 1
ATOM 670 C CA . LEU A 1 89 ? -21.383 25.261 -13.781 1.00 15.40 89 LEU A CA 1
ATOM 671 C C . LEU A 1 89 ? -20.609 25.425 -12.486 1.00 15.01 89 LEU A C 1
ATOM 672 O O . LEU A 1 89 ? -19.928 26.426 -12.301 1.00 17.09 89 LEU A O 1
ATOM 677 N N . ASN A 1 90 ? -20.757 24.462 -11.588 1.00 15.11 90 ASN A N 1
ATOM 678 C CA . ASN A 1 90 ? -20.072 24.526 -10.334 1.00 15.35 90 ASN A CA 1
ATOM 679 C C . ASN A 1 90 ? -19.527 23.140 -10.088 1.00 14.80 90 ASN A C 1
ATOM 680 O O . ASN A 1 90 ? -20.277 22.223 -9.793 1.00 14.64 90 ASN A O 1
ATOM 685 N N . PHE A 1 91 ? -18.235 22.952 -10.322 1.00 14.83 91 PHE A N 1
ATOM 686 C CA . PHE A 1 91 ? -17.678 21.599 -10.192 1.00 15.02 91 PHE A CA 1
ATOM 687 C C . PHE A 1 91 ? -16.232 21.664 -9.765 1.00 16.49 91 PHE A C 1
ATOM 688 O O . PHE A 1 91 ? -15.545 22.732 -9.903 1.00 15.67 91 PHE A O 1
ATOM 696 N N . GLY A 1 92 ? -15.750 20.527 -9.258 1.00 16.70 92 GLY A N 1
ATOM 697 C CA . GLY A 1 92 ? -14.349 20.401 -8.859 1.00 17.28 92 GLY A CA 1
ATOM 698 C C . GLY A 1 92 ? -13.916 18.921 -8.728 1.00 14.86 92 GLY A C 1
ATOM 699 O O . GLY A 1 92 ? -14.730 18.009 -8.686 1.00 15.00 92 GLY A O 1
ATOM 700 N N . ARG A 1 93 ? -12.636 18.709 -8.642 1.00 13.03 93 ARG A N 1
ATOM 701 C CA . ARG A 1 93 ? -12.110 17.396 -8.425 1.00 12.94 93 ARG A CA 1
ATOM 702 C C . ARG A 1 93 ? -10.861 17.546 -7.547 1.00 14.75 93 ARG A C 1
ATOM 703 O O . ARG A 1 93 ? -10.157 18.588 -7.569 1.00 14.78 93 ARG A O 1
ATOM 711 N N . LEU A 1 94 ? -10.583 16.541 -6.745 1.00 12.55 94 LEU A N 1
ATOM 712 C CA . LEU A 1 94 ? -9.411 16.611 -5.904 1.00 16.28 94 LEU A CA 1
ATOM 713 C C . LEU A 1 94 ? -8.976 15.222 -5.511 1.00 17.00 94 LEU A C 1
ATOM 714 O O . LEU A 1 94 ? -9.815 14.287 -5.611 1.00 19.33 94 LEU A O 1
ATOM 719 N N . TYR A 1 95 ? -7.695 15.043 -5.148 1.00 14.96 95 TYR A N 1
ATOM 720 C CA . TYR A 1 95 ? -7.308 13.796 -4.536 1.00 18.72 95 TYR A CA 1
ATOM 721 C C . TYR A 1 95 ? -7.750 13.898 -3.094 1.00 18.90 95 TYR A C 1
ATOM 722 O O . TYR A 1 95 ? -7.192 14.699 -2.346 1.00 17.30 95 TYR A O 1
ATOM 731 N N . MET A 1 96 ? -8.671 13.034 -2.666 1.00 18.55 96 MET A N 1
ATOM 732 C CA . MET A 1 96 ? -9.065 13.050 -1.293 1.00 19.51 96 MET A CA 1
ATOM 733 C C . MET A 1 96 ? -7.997 12.533 -0.369 1.00 20.63 96 MET A C 1
ATOM 734 O O . MET A 1 96 ? -7.876 13.002 0.796 1.00 18.47 96 MET A O 1
ATOM 739 N N . ASN A 1 97 ? -7.202 11.567 -0.848 1.00 18.44 97 ASN A N 1
ATOM 740 C CA . ASN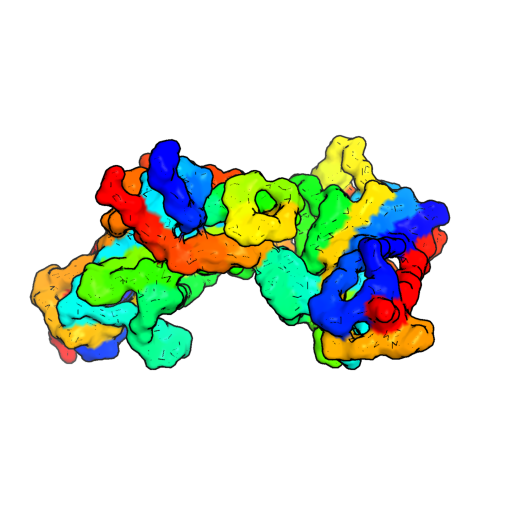 A 1 97 ? -6.121 11.043 -0.008 1.00 19.53 97 ASN A CA 1
ATOM 741 C C . ASN A 1 97 ? -4.840 11.859 -0.111 1.00 18.57 97 ASN A C 1
ATOM 742 O O . ASN A 1 97 ? -3.869 11.439 -0.709 1.00 19.84 97 ASN A O 1
ATOM 747 N N . LEU A 1 98 ? -4.841 13.009 0.531 1.00 19.40 98 LEU A N 1
ATOM 748 C CA . LEU A 1 98 ? -3.788 13.964 0.408 1.00 18.99 98 LEU A CA 1
ATOM 749 C C . LEU A 1 98 ? -2.477 13.434 0.984 1.00 18.95 98 LEU A C 1
ATOM 750 O O . LEU A 1 98 ? -1.425 13.697 0.425 1.00 18.44 98 LEU A O 1
ATOM 755 N N . SER A 1 99 ? -2.570 12.636 2.044 1.00 16.47 99 SER A N 1
ATOM 756 C CA . SER A 1 99 ? -1.402 12.021 2.619 1.00 19.79 99 SER A CA 1
ATOM 757 C C . SER A 1 99 ? -0.709 10.994 1.703 1.00 20.51 99 SER A C 1
ATOM 758 O O . SER A 1 99 ? 0.520 11.006 1.546 1.00 19.97 99 SER A O 1
ATOM 761 N N . ALA A 1 100 ? -1.488 10.078 1.126 1.00 20.09 100 ALA A N 1
ATOM 762 C CA . ALA A 1 100 ? -0.924 9.123 0.141 1.00 19.71 100 ALA A CA 1
ATOM 763 C C . ALA A 1 100 ? -0.317 9.846 -1.078 1.00 19.62 100 ALA A C 1
ATOM 764 O O . ALA A 1 100 ? 0.736 9.455 -1.613 1.00 20.16 100 ALA A O 1
ATOM 766 N N . TYR A 1 101 ? -0.910 10.966 -1.458 1.00 18.74 101 TYR A N 1
ATOM 767 C CA . TYR A 1 101 ? -0.447 11.764 -2.586 1.00 16.83 101 TYR A CA 1
ATOM 768 C C . TYR A 1 101 ? 0.917 12.375 -2.253 1.00 17.71 101 TYR A C 1
ATOM 769 O O . TYR A 1 101 ? 1.845 12.263 -3.051 1.00 17.57 101 TYR A O 1
ATOM 778 N N . ARG A 1 102 ? 1.055 12.977 -1.049 1.00 18.85 102 ARG A N 1
ATOM 779 C CA . ARG A 1 102 ? 2.354 13.551 -0.631 1.00 17.97 102 ARG A CA 1
ATOM 780 C C . ARG A 1 102 ? 3.383 12.417 -0.476 1.00 19.80 102 ARG A C 1
ATOM 781 O O . ARG A 1 102 ? 4.555 12.576 -0.841 1.00 21.26 102 ARG A O 1
ATOM 789 N N . ALA A 1 103 ? 2.957 11.294 0.087 1.00 19.14 103 ALA A N 1
ATOM 790 C CA . ALA A 1 103 ? 3.873 10.198 0.226 1.00 18.52 103 ALA A CA 1
ATOM 791 C C . ALA A 1 103 ? 4.406 9.686 -1.095 1.00 20.47 103 ALA A C 1
ATOM 792 O O . ALA A 1 103 ? 5.576 9.230 -1.153 1.00 21.02 103 ALA A O 1
ATOM 794 N N . SER A 1 104 ? 3.584 9.767 -2.157 1.00 20.28 104 SER A N 1
ATOM 795 C CA . SER A 1 104 ? 3.946 9.290 -3.475 1.00 21.59 104 SER A CA 1
ATOM 796 C C . SER A 1 104 ? 5.137 10.033 -4.024 1.00 21.80 104 SER A C 1
ATOM 797 O O . SER A 1 104 ? 5.981 9.415 -4.680 1.00 22.08 104 SER A O 1
ATOM 800 N N . GLY A 1 105 ? 5.219 11.341 -3.715 1.00 21.36 105 GLY A N 1
ATOM 801 C CA . GLY A 1 105 ? 6.338 12.182 -4.175 1.00 22.12 105 GLY A CA 1
ATOM 802 C C . GLY A 1 105 ? 6.184 12.443 -5.675 1.00 22.42 105 GLY A C 1
ATOM 803 O O . GLY A 1 105 ? 7.158 12.734 -6.355 1.00 21.88 105 GLY A O 1
ATOM 804 N N . LYS A 1 106 ? 4.982 12.264 -6.224 1.00 23.61 106 LYS A N 1
ATOM 805 C CA . LYS A 1 106 ? 4.755 12.567 -7.652 1.00 24.33 106 LYS A CA 1
ATOM 806 C C . LYS A 1 106 ? 3.747 13.688 -7.798 1.00 23.38 106 LYS A C 1
ATOM 807 O O . LYS A 1 106 ? 2.604 13.426 -8.092 1.00 23.53 106 LYS A O 1
ATOM 813 N N . PRO A 1 107 ? 4.153 14.937 -7.541 1.00 24.43 107 PRO A N 1
ATOM 814 C CA . PRO A 1 107 ? 3.162 16.035 -7.561 1.00 23.34 107 PRO A CA 1
ATOM 815 C C . PRO A 1 107 ? 2.872 16.392 -9.016 1.00 22.60 107 PRO A C 1
ATOM 816 O O . PRO A 1 107 ? 3.709 16.171 -9.898 1.00 21.37 107 PRO A O 1
ATOM 820 N N . GLU A 1 108 ? 1.691 16.923 -9.242 1.00 21.52 108 GLU A N 1
ATOM 821 C CA . GLU A 1 108 ? 1.293 17.371 -10.553 1.00 18.31 108 GLU A CA 1
ATOM 822 C C . GLU A 1 108 ? 1.275 18.873 -10.490 1.00 17.91 108 GLU A C 1
ATOM 823 O O . GLU A 1 108 ? 1.215 19.434 -9.398 1.00 17.51 108 GLU A O 1
ATOM 829 N N . SER A 1 109 ? 1.302 19.540 -11.644 1.00 18.08 109 SER A N 1
ATOM 830 C CA . SER A 1 109 ? 1.410 21.001 -11.657 1.00 18.68 109 SER A CA 1
ATOM 831 C C . SER A 1 109 ? 0.934 21.572 -12.954 1.00 17.70 109 SER A C 1
ATOM 832 O O . SER A 1 109 ? 0.459 22.714 -13.001 1.00 20.36 109 SER A O 1
ATOM 835 N N . THR A 1 110 ? 0.960 20.745 -13.978 1.00 17.40 110 THR A N 1
ATOM 836 C CA . THR A 1 110 ? 0.728 21.239 -15.350 1.00 19.36 110 THR A CA 1
ATOM 837 C C . THR A 1 110 ? -0.005 20.284 -16.222 1.00 19.49 110 THR A C 1
ATOM 838 O O . THR A 1 110 ? 0.467 19.216 -16.490 1.00 18.52 110 THR A O 1
ATOM 842 N N . GLY A 1 111 ? -1.163 20.707 -16.700 1.00 20.48 111 GLY A N 1
ATOM 843 C CA . GLY A 1 111 ? -1.914 19.938 -17.712 1.00 19.77 111 GLY A CA 1
ATOM 844 C C . GLY A 1 111 ? -3.393 20.210 -17.648 1.00 20.26 111 GLY A C 1
ATOM 845 O O . GLY A 1 111 ? -3.870 21.009 -16.806 1.00 18.29 111 GLY A O 1
ATOM 846 N N . ALA A 1 112 ? -4.130 19.494 -18.504 1.00 20.04 112 ALA A N 1
ATOM 847 C CA . ALA A 1 112 ? -5.600 19.522 -18.555 1.00 19.83 112 ALA A CA 1
ATOM 848 C C . ALA A 1 112 ? -6.222 18.971 -17.287 1.00 18.17 112 ALA A C 1
ATOM 849 O O . ALA A 1 112 ? -5.889 17.879 -16.878 1.00 18.78 112 ALA A O 1
ATOM 851 N N . VAL A 1 113 ? -7.137 19.722 -16.679 1.00 16.33 113 VAL A N 1
ATOM 852 C CA . VAL A 1 113 ? -7.873 19.250 -15.536 1.00 16.81 113 VAL A CA 1
ATOM 853 C C . VAL A 1 113 ? -9.312 18.913 -15.877 1.00 16.42 113 VAL A C 1
ATOM 854 O O . VAL A 1 113 ? -9.912 18.105 -15.182 1.00 17.57 113 VAL A O 1
ATOM 858 N N . ALA A 1 114 ? -9.856 19.501 -16.962 1.00 15.82 114 ALA A N 1
ATOM 859 C CA . ALA A 1 114 ? -11.292 19.321 -17.219 1.00 15.38 114 ALA A CA 1
ATOM 860 C C . ALA A 1 114 ? -11.569 19.823 -18.642 1.00 17.18 114 ALA A C 1
ATOM 861 O O . ALA A 1 114 ? -10.770 20.600 -19.206 1.00 15.90 114 ALA A O 1
ATOM 863 N N . LYS A 1 115 ? -12.597 19.213 -19.246 1.00 16.88 115 LYS A N 1
ATOM 864 C CA . LYS A 1 115 ? -13.048 19.559 -20.640 1.00 17.67 115 LYS A CA 1
ATOM 865 C C . LYS A 1 115 ? -14.563 19.741 -20.598 1.00 16.75 115 LYS A C 1
ATOM 866 O O . LYS A 1 115 ? -15.352 18.826 -20.197 1.00 18.97 115 LYS A O 1
ATOM 872 N N . VAL A 1 116 ? -15.000 20.947 -20.926 1.00 17.02 116 VAL A N 1
ATOM 873 C CA . VAL A 1 116 ? -16.430 21.242 -20.822 1.00 15.80 116 VAL A CA 1
ATOM 874 C C . VAL A 1 116 ? -16.810 21.501 -22.306 1.00 16.86 116 VAL A C 1
ATOM 875 O O . VAL A 1 116 ? -16.229 22.373 -22.968 1.00 15.77 116 VAL A O 1
ATOM 879 N N . THR A 1 117 ? -17.747 20.730 -22.800 1.00 18.93 117 THR A N 1
ATOM 880 C CA . THR A 1 117 ? -18.253 20.882 -24.174 1.00 19.68 117 THR A CA 1
ATOM 881 C C . THR A 1 117 ? -19.626 21.552 -24.098 1.00 20.30 117 THR A C 1
ATOM 882 O O . THR A 1 117 ? -20.427 21.215 -23.205 1.00 20.23 117 THR A O 1
ATOM 886 N N . PHE A 1 118 ? -19.919 22.465 -25.055 1.00 17.27 118 PHE A N 1
ATOM 887 C CA . PHE A 1 118 ? -21.163 23.181 -25.101 1.00 17.37 118 PHE A CA 1
ATOM 888 C C . PHE A 1 118 ? -21.735 22.943 -26.490 1.00 18.81 118 PHE A C 1
ATOM 889 O O . PHE A 1 118 ? -21.003 22.980 -27.448 1.00 19.10 118 PHE A O 1
ATOM 897 N N . LYS A 1 119 ? -23.032 22.728 -26.578 1.00 18.13 119 LYS A N 1
ATOM 898 C CA . LYS A 1 119 ? -23.680 22.620 -27.918 1.00 18.69 119 LYS A CA 1
ATOM 899 C C . LYS A 1 119 ? -24.311 23.986 -28.176 1.00 17.41 119 LYS A C 1
ATOM 900 O O . LYS A 1 119 ? -24.898 24.575 -27.263 1.00 17.22 119 LYS A O 1
ATOM 906 N N . VAL A 1 120 ? -24.183 24.498 -29.410 1.00 17.56 120 VAL A N 1
ATOM 907 C CA . VAL A 1 120 ? -24.803 25.769 -29.746 1.00 18.15 120 VAL A CA 1
ATOM 908 C C . VAL A 1 120 ? -26.294 25.561 -30.013 1.00 18.74 120 VAL A C 1
ATOM 909 O O . VAL A 1 120 ? -26.673 24.787 -30.891 1.00 21.48 120 VAL A O 1
ATOM 913 N N . ILE A 1 121 ? -27.144 26.305 -29.312 1.00 19.90 121 ILE A N 1
ATOM 914 C CA . ILE A 1 121 ? -28.608 26.190 -29.525 1.00 20.62 121 ILE A CA 1
ATOM 915 C C . ILE A 1 121 ? -29.260 27.379 -30.224 1.00 21.22 121 ILE A C 1
ATOM 916 O O . ILE A 1 121 ? -30.459 27.339 -30.540 1.00 19.05 121 ILE A O 1
ATOM 921 N N . LYS A 1 122 ? -28.491 28.435 -30.463 1.00 20.61 122 LYS A N 1
ATOM 922 C CA . LYS A 1 122 ? -29.070 29.637 -31.065 1.00 21.02 122 LYS A CA 1
ATOM 923 C C . LYS A 1 122 ? -27.951 30.420 -31.782 1.00 20.91 122 LYS A C 1
ATOM 924 O O . LYS A 1 122 ? -26.836 30.483 -31.298 1.00 17.29 122 LYS A O 1
ATOM 930 N N . GLU A 1 123 ? -28.233 30.981 -32.969 1.00 18.19 123 GLU A N 1
ATOM 931 C CA . GLU A 1 123 ? -27.160 31.489 -33.751 1.00 18.05 123 GLU A CA 1
ATOM 932 C C . GLU A 1 123 ? -26.490 32.601 -32.989 1.00 18.90 123 GLU A C 1
ATOM 933 O O . GLU A 1 123 ? -27.138 33.442 -32.389 1.00 17.00 123 GLU A O 1
ATOM 939 N N . ILE A 1 124 ? -25.164 32.570 -32.986 1.00 20.14 124 ILE A N 1
ATOM 940 C CA . ILE A 1 124 ? -24.367 33.456 -32.197 1.00 19.30 124 ILE A CA 1
ATOM 941 C C . ILE A 1 124 ? -24.445 34.891 -32.791 1.00 19.71 124 ILE A C 1
ATOM 942 O O . ILE A 1 124 ? -24.483 35.053 -34.023 1.00 16.74 124 ILE A O 1
ATOM 947 N N . PRO A 1 125 ? -24.496 35.922 -31.925 1.00 18.83 125 PRO A N 1
ATOM 948 C CA . PRO A 1 125 ? -24.511 37.270 -32.523 1.00 18.24 125 PRO A CA 1
ATOM 949 C C . PRO A 1 125 ? -23.225 37.606 -33.279 1.00 17.95 125 PRO A C 1
ATOM 950 O O . PRO A 1 125 ? -22.131 37.097 -32.997 1.00 15.26 125 PRO A O 1
ATOM 954 N N . ALA A 1 126 ? -23.352 38.446 -34.283 1.00 18.96 126 ALA A N 1
ATOM 955 C CA . ALA A 1 126 ? -22.233 38.801 -35.139 1.00 19.38 126 ALA A CA 1
ATOM 956 C C . ALA A 1 126 ? -20.886 39.047 -34.383 1.00 18.93 126 ALA A C 1
ATOM 957 O O . ALA A 1 126 ? -19.808 38.618 -34.850 1.00 17.21 126 ALA A O 1
ATOM 959 N N . GLU A 1 127 ? -20.953 39.816 -33.294 1.00 18.71 127 GLU A N 1
ATOM 960 C CA . GLU A 1 127 ? -19.749 40.312 -32.630 1.00 21.18 127 GLU A CA 1
ATOM 961 C C . GLU A 1 127 ? -19.179 39.236 -31.730 1.00 20.33 127 GLU A C 1
ATOM 962 O O . GLU A 1 127 ? -18.130 39.416 -31.100 1.00 20.59 127 GLU A O 1
ATOM 968 N N . GLY A 1 128 ? -19.853 38.088 -31.749 1.00 19.28 128 GLY A N 1
ATOM 969 C CA . GLY A 1 128 ? -19.498 36.947 -30.928 1.00 16.99 128 GLY A CA 1
ATOM 970 C C . GLY A 1 128 ? -19.944 37.059 -29.493 1.00 19.38 128 GLY A C 1
ATOM 971 O O . GLY A 1 128 ? -20.452 38.119 -29.062 1.00 20.22 128 GLY A O 1
ATOM 972 N N . ILE A 1 129 ? -19.813 35.949 -28.754 1.00 18.25 129 ILE A N 1
ATOM 973 C CA . ILE A 1 129 ? -19.981 35.944 -27.315 1.00 18.81 129 ILE A CA 1
ATOM 974 C C . ILE A 1 129 ? -18.764 35.303 -26.653 1.00 18.41 129 ILE A C 1
ATOM 975 O O . ILE A 1 129 ? -18.092 34.457 -27.235 1.00 19.81 129 ILE A O 1
ATOM 980 N N . LYS A 1 130 ? -18.462 35.722 -25.425 1.00 18.66 130 LYS A N 1
ATOM 981 C CA . LYS A 1 130 ? -17.470 34.972 -24.624 1.00 17.29 130 LYS A CA 1
ATOM 982 C C . LYS A 1 130 ? -18.006 33.561 -24.460 1.00 16.89 130 LYS A C 1
ATOM 983 O O . LYS A 1 130 ? -19.189 33.392 -24.107 1.00 18.73 130 LYS A O 1
ATOM 989 N N . LEU A 1 131 ? -17.167 32.559 -24.692 1.00 15.92 131 LEU A N 1
ATOM 990 C CA . LEU A 1 131 ? -17.635 31.205 -24.602 1.00 17.64 131 LEU A CA 1
ATOM 991 C C . LEU A 1 131 ? -18.116 30.955 -23.178 1.00 16.30 131 LEU A C 1
ATOM 992 O O . LEU A 1 131 ? -19.184 30.391 -22.935 1.00 17.44 131 LEU A O 1
ATOM 997 N N . ALA A 1 132 ? -17.354 31.455 -22.229 1.00 16.24 132 ALA A N 1
ATOM 998 C CA . ALA A 1 132 ? -17.743 31.306 -20.832 1.00 15.93 132 ALA A CA 1
ATOM 999 C C . ALA A 1 132 ? -16.843 32.191 -20.005 1.00 16.71 132 ALA A C 1
ATOM 1000 O O . ALA A 1 132 ? -15.882 32.768 -20.525 1.00 14.92 132 ALA A O 1
ATOM 1002 N N . THR A 1 133 ? -17.192 32.380 -18.730 1.00 18.22 133 THR A N 1
ATOM 1003 C CA . THR A 1 133 ? -16.427 33.274 -17.909 1.00 18.48 133 THR A CA 1
ATOM 1004 C C . THR A 1 133 ? -16.288 32.663 -16.517 1.00 18.43 133 THR A C 1
ATOM 1005 O O . THR A 1 133 ? -17.281 32.239 -15.902 1.00 19.15 133 THR A O 1
ATOM 1009 N N . PHE A 1 134 ? -15.069 32.648 -16.008 1.00 15.89 134 PHE A N 1
ATOM 1010 C CA . PHE A 1 134 ? -14.867 32.109 -14.644 1.00 17.12 134 PHE A CA 1
ATOM 1011 C C . PHE A 1 134 ? -15.233 33.238 -13.704 1.00 18.09 134 PHE A C 1
ATOM 1012 O O . PHE A 1 134 ? -14.563 34.250 -13.691 1.00 17.91 134 PHE A O 1
ATOM 1020 N N . GLU A 1 135 ? -16.294 33.042 -12.947 1.00 17.47 135 GLU A N 1
ATOM 1021 C CA . GLU A 1 135 ? -16.772 34.109 -12.006 1.00 18.59 135 GLU A CA 1
ATOM 1022 C C . GLU A 1 135 ? -17.404 33.480 -10.782 1.00 16.55 135 GLU A C 1
ATOM 1023 O O . GLU A 1 135 ? -17.893 32.346 -10.843 1.00 17.80 135 GLU A O 1
ATOM 1029 N N . ASN A 1 136 ? -17.275 34.128 -9.625 1.00 17.20 136 ASN A N 1
ATOM 1030 C CA . ASN A 1 136 ? -17.784 33.549 -8.401 1.00 17.66 136 ASN A CA 1
ATOM 1031 C C . ASN A 1 136 ? -19.295 33.301 -8.465 1.00 17.47 136 ASN A C 1
ATOM 1032 O O . ASN A 1 136 ? -20.042 34.225 -8.710 1.00 17.19 136 ASN A O 1
ATOM 1037 N N . GLY A 1 137 ? -19.733 32.077 -8.156 1.00 15.48 137 GLY A N 1
ATOM 1038 C CA . GLY A 1 137 ? -21.155 31.864 -7.868 1.00 17.29 137 GLY A CA 1
ATOM 1039 C C . GLY A 1 137 ? -21.372 32.087 -6.364 1.00 20.28 137 GLY A C 1
ATOM 1040 O O . GLY A 1 137 ? -20.439 32.509 -5.644 1.00 20.20 137 GLY A O 1
ATOM 1041 N N . SER A 1 138 ? -22.582 31.812 -5.871 1.00 21.52 138 SER A N 1
ATOM 1042 C CA . SER A 1 138 ? -22.959 32.214 -4.518 1.00 23.03 138 SER A CA 1
ATOM 1043 C C . SER A 1 138 ? -22.182 31.451 -3.471 1.00 22.99 138 SER A C 1
ATOM 1044 O O . SER A 1 138 ? -22.031 31.918 -2.350 1.00 23.32 138 SER A O 1
ATOM 1047 N N . SER A 1 139 ? -21.634 30.303 -3.833 1.00 22.48 139 SER A N 1
ATOM 1048 C CA . SER A 1 139 ? -20.864 29.533 -2.866 1.00 24.54 139 SER A CA 1
ATOM 1049 C C . SER A 1 139 ? -19.360 29.748 -2.861 1.00 26.29 139 SER A C 1
ATOM 1050 O O . SER A 1 139 ? -18.631 29.042 -2.156 1.00 25.23 139 SER A O 1
ATOM 1053 N N . MET A 1 140 ? -18.904 30.731 -3.640 1.00 27.02 140 MET A N 1
ATOM 1054 C CA . MET A 1 140 ? -17.514 31.118 -3.686 1.00 28.77 140 MET A CA 1
ATOM 1055 C C . MET A 1 140 ? -17.338 32.486 -3.075 1.00 32.32 140 MET A C 1
ATOM 1056 O O . MET A 1 140 ? -17.233 33.469 -3.781 1.00 33.82 140 MET A O 1
ATOM 1061 N N . ASN A 1 141 ? -17.216 32.518 -1.754 1.00 36.64 141 ASN A N 1
ATOM 1062 C CA . ASN A 1 141 ? -17.183 33.772 -0.987 1.00 39.69 141 ASN A CA 1
ATOM 1063 C C . ASN A 1 141 ? -15.820 34.489 -0.994 1.00 40.85 141 ASN A C 1
ATOM 1064 O O . ASN A 1 141 ? -15.774 35.714 -1.124 1.00 43.61 141 ASN A O 1
ATOM 1069 N N . ASN A 1 142 ? -14.721 33.742 -0.894 1.00 41.43 142 ASN A N 1
ATOM 1070 C CA . ASN A 1 142 ? -13.377 34.345 -0.844 1.00 41.93 142 ASN A CA 1
ATOM 1071 C C . ASN A 1 142 ? -12.533 33.941 -2.039 1.00 40.23 142 ASN A C 1
ATOM 1072 O O . ASN A 1 142 ? -11.369 33.547 -1.882 1.00 41.66 142 ASN A O 1
ATOM 1077 N N . ALA A 1 143 ? -13.119 33.986 -3.229 1.00 35.97 143 ALA A N 1
ATOM 1078 C CA . ALA A 1 143 ? -12.373 33.577 -4.394 1.00 32.56 143 ALA A CA 1
ATOM 1079 C C . ALA A 1 143 ? -12.334 34.753 -5.329 1.00 30.41 143 ALA A C 1
ATOM 1080 O O . ALA A 1 143 ? -13.151 35.664 -5.227 1.00 29.30 143 ALA A O 1
ATOM 1082 N N . VAL A 1 144 ? -11.336 34.724 -6.200 1.00 28.51 144 VAL A N 1
ATOM 1083 C CA . VAL A 1 144 ? -11.238 35.635 -7.284 1.00 26.64 144 VAL A CA 1
ATOM 1084 C C . VAL A 1 144 ? -11.535 34.895 -8.559 1.00 23.64 144 VAL A C 1
ATOM 1085 O O . VAL A 1 144 ? -11.045 33.802 -8.746 1.00 23.31 144 VAL A O 1
ATOM 1089 N N . ASP A 1 145 ? -12.327 35.476 -9.446 1.00 24.22 145 ASP A N 1
ATOM 1090 C CA . ASP A 1 145 ? -12.545 34.861 -10.789 1.00 22.42 145 ASP A CA 1
ATOM 1091 C C . ASP A 1 145 ? -13.067 33.417 -10.779 1.00 23.08 145 ASP A C 1
ATOM 1092 O O . ASP A 1 145 ? -12.728 32.650 -11.658 1.00 24.86 145 ASP A O 1
ATOM 1097 N N . GLY A 1 146 ? -13.906 33.058 -9.817 1.00 21.65 146 GLY A N 1
ATOM 1098 C CA . GLY A 1 146 ? -14.602 31.790 -9.890 1.00 20.77 146 GLY A CA 1
ATOM 1099 C C . GLY A 1 146 ? -13.690 30.607 -9.798 1.00 19.34 146 GLY A C 1
ATOM 1100 O O . GLY A 1 146 ? -14.012 29.553 -10.284 1.00 21.36 146 GLY A O 1
ATOM 1101 N N . THR A 1 147 ? -12.564 30.777 -9.126 1.00 15.29 147 THR A N 1
ATOM 1102 C CA . THR A 1 147 ? -11.523 29.743 -9.148 1.00 17.26 147 THR A CA 1
ATOM 1103 C C . THR A 1 147 ? -10.916 29.556 -7.767 1.00 16.80 147 THR A C 1
ATOM 1104 O O . THR A 1 147 ? -10.556 30.546 -7.106 1.00 16.05 147 THR A O 1
ATOM 1108 N N . MET A 1 148 ? -10.779 28.299 -7.341 1.00 15.67 148 MET A N 1
ATOM 1109 C CA . MET A 1 148 ? -10.028 27.940 -6.099 1.00 15.97 148 MET A CA 1
ATOM 1110 C C . MET A 1 148 ? -9.081 26.741 -6.461 1.00 16.42 148 MET A C 1
ATOM 1111 O O . MET A 1 148 ? -9.510 25.732 -7.052 1.00 16.11 148 MET A O 1
ATOM 1116 N N . LEU A 1 149 ? -7.806 26.893 -6.150 1.00 15.87 149 LEU A N 1
ATOM 1117 C CA . LEU A 1 149 ? -6.797 25.882 -6.409 1.00 14.44 149 LEU A CA 1
ATOM 1118 C C . LEU A 1 149 ? -6.101 25.560 -5.079 1.00 15.83 149 LEU A C 1
ATOM 1119 O O . LEU A 1 149 ? -5.916 26.439 -4.201 1.00 15.35 149 LEU A O 1
ATOM 1124 N N . PHE A 1 150 ? -5.739 24.295 -4.959 1.00 14.07 150 PHE A N 1
ATOM 1125 C CA . PHE A 1 150 ? -5.205 23.738 -3.694 1.00 14.35 150 PHE A CA 1
ATOM 1126 C C . PHE A 1 150 ? -3.916 22.945 -3.948 1.00 14.48 150 PHE A C 1
ATOM 1127 O O . PHE A 1 150 ? -3.735 22.410 -5.038 1.00 13.80 150 PHE A O 1
ATOM 1135 N N . ASP A 1 151 ? -3.084 22.809 -2.896 1.00 15.62 151 ASP A N 1
ATOM 1136 C CA . ASP A 1 151 ? -1.839 22.071 -2.994 1.00 16.66 151 ASP A CA 1
ATOM 1137 C C . ASP A 1 151 ? -1.998 20.800 -2.208 1.00 17.59 151 ASP A C 1
ATOM 1138 O O . ASP A 1 151 ? -3.072 20.596 -1.592 1.00 17.09 151 ASP A O 1
ATOM 1143 N N . TRP A 1 152 ? -0.971 19.952 -2.202 1.00 16.43 152 TRP A N 1
ATOM 1144 C CA . TRP A 1 152 ? -1.136 18.670 -1.568 1.00 17.72 152 TRP A CA 1
ATOM 1145 C C . TRP A 1 152 ? -1.051 18.685 -0.027 1.00 18.73 152 TRP A C 1
ATOM 1146 O O . TRP A 1 152 ? -1.158 17.657 0.651 1.00 17.89 152 TRP A O 1
ATOM 1157 N N . ASP A 1 153 ? -0.921 19.844 0.543 1.00 19.68 153 ASP A N 1
ATOM 1158 C CA . ASP A 1 153 ? -1.060 19.941 2.035 1.00 20.92 153 ASP A CA 1
ATOM 1159 C C . ASP A 1 153 ? -2.477 20.249 2.433 1.00 19.84 153 ASP A C 1
ATOM 1160 O O . ASP A 1 153 ? -2.818 20.297 3.610 1.00 21.29 153 ASP A O 1
ATOM 1165 N N . GLY A 1 154 ? -3.311 20.482 1.427 1.00 17.73 154 GLY A N 1
ATOM 1166 C CA . GLY A 1 154 ? -4.655 20.858 1.650 1.00 17.52 154 GLY A CA 1
ATOM 1167 C C . GLY A 1 154 ? -4.899 22.345 1.723 1.00 17.99 154 GLY A C 1
ATOM 1168 O O . GLY A 1 154 ? -6.034 22.760 1.991 1.00 20.19 154 GLY A O 1
ATOM 1169 N N . ASN A 1 155 ? -3.866 23.142 1.449 1.00 17.77 155 ASN A N 1
ATOM 1170 C CA . ASN A 1 155 ? -3.955 24.632 1.539 1.00 16.93 155 ASN A CA 1
ATOM 1171 C C . ASN A 1 155 ? -4.390 25.198 0.210 1.00 17.03 155 ASN A C 1
ATOM 1172 O O . ASN A 1 155 ? -3.938 24.754 -0.840 1.00 17.84 155 ASN A O 1
ATOM 1177 N N . MET A 1 156 ? -5.187 26.263 0.277 1.00 17.88 156 MET A N 1
ATOM 1178 C CA . MET A 1 156 ? -5.606 26.965 -0.923 1.00 18.01 156 MET A CA 1
ATOM 1179 C C . MET A 1 156 ? -4.511 27.951 -1.386 1.00 19.93 156 MET A C 1
ATOM 1180 O O . MET A 1 156 ? -3.892 28.636 -0.564 1.00 21.11 156 MET A O 1
ATOM 1185 N N . TYR A 1 157 ? -4.268 28.004 -2.694 1.00 19.41 157 TYR A N 1
ATOM 1186 C CA . TYR A 1 157 ? -3.351 28.967 -3.280 1.00 18.14 157 TYR A CA 1
ATOM 1187 C C . TYR A 1 157 ? -4.010 30.315 -3.159 1.00 19.78 157 TYR A C 1
ATOM 1188 O O . TYR A 1 157 ? -5.236 30.460 -3.436 1.00 21.92 157 TYR A O 1
ATOM 1197 N N . SER A 1 158 ? -3.221 31.333 -2.791 1.00 20.40 158 SER A N 1
ATOM 1198 C CA . SER A 1 158 ? -3.746 32.690 -2.752 1.00 19.84 158 SER A CA 1
ATOM 1199 C C . SER A 1 158 ? -4.302 32.912 -4.164 1.00 18.75 158 SER A C 1
ATOM 1200 O O . SER A 1 158 ? -3.659 32.498 -5.106 1.00 18.49 158 SER A O 1
ATOM 1203 N N . SER A 1 159 ? -5.472 33.548 -4.291 1.00 18.88 159 SER A N 1
ATOM 1204 C CA . SER A 1 159 ? -5.975 34.049 -5.605 1.00 23.07 159 SER A CA 1
ATOM 1205 C C . SER A 1 159 ? -4.909 34.864 -6.360 1.00 24.11 159 SER A C 1
ATOM 1206 O O . SER A 1 159 ? -4.890 34.881 -7.591 1.00 25.46 159 SER A O 1
ATOM 1209 N N . SER A 1 160 ? -3.994 35.502 -5.626 1.00 22.65 160 SER A N 1
ATOM 1210 C CA . SER A 1 160 ? -2.980 36.344 -6.266 1.00 22.49 160 SER A CA 1
ATOM 1211 C C . SER A 1 160 ? -1.743 35.507 -6.683 1.00 23.82 160 SER A C 1
ATOM 1212 O O . SER A 1 160 ? -0.838 36.038 -7.317 1.00 24.74 160 SER A O 1
ATOM 1215 N N . ALA A 1 161 ? -1.703 34.206 -6.361 1.00 23.47 161 ALA A N 1
ATOM 1216 C CA . ALA A 1 161 ? -0.538 33.390 -6.718 1.00 24.01 161 ALA A CA 1
ATOM 1217 C C . ALA A 1 161 ? -0.552 32.869 -8.161 1.00 24.40 161 ALA A C 1
ATOM 1218 O O . ALA A 1 161 ? 0.433 32.282 -8.660 1.00 23.22 161 ALA A O 1
ATOM 1220 N N . TYR A 1 162 ? -1.678 33.079 -8.827 1.00 23.43 162 TYR A N 1
ATOM 1221 C CA . TYR A 1 162 ? -1.826 32.601 -10.219 1.00 23.12 162 TYR A CA 1
ATOM 1222 C C . TYR A 1 162 ? -2.756 33.528 -10.982 1.00 23.62 162 TYR A C 1
ATOM 1223 O O . TYR A 1 162 ? -3.445 34.351 -10.386 1.00 24.53 162 TYR A O 1
ATOM 1232 N N . LYS A 1 163 ? -2.768 33.395 -12.302 1.00 22.67 163 LYS A N 1
ATOM 1233 C CA . LYS A 1 163 ? -3.658 34.185 -13.082 1.00 22.12 163 LYS A CA 1
ATOM 1234 C C . LYS A 1 163 ? -4.703 33.279 -13.718 1.00 20.22 163 LYS A C 1
ATOM 1235 O O . LYS A 1 163 ? -4.406 32.145 -14.079 1.00 17.23 163 LYS A O 1
ATOM 1241 N N . VAL A 1 164 ? -5.927 33.772 -13.795 1.00 16.67 164 VAL A N 1
ATOM 1242 C CA . VAL A 1 164 ? -6.987 33.038 -14.547 1.00 18.31 164 VAL A CA 1
ATOM 1243 C C . VAL A 1 164 ? -7.135 33.746 -15.890 1.00 19.97 164 VAL A C 1
ATOM 1244 O O . VAL A 1 164 ? -7.518 34.969 -15.913 1.00 21.21 164 VAL A O 1
ATOM 1248 N N . VAL A 1 165 ? -6.876 33.021 -16.978 1.00 16.52 165 VAL A N 1
ATOM 1249 C CA . VAL A 1 165 ? -7.012 33.597 -18.315 1.00 20.09 165 VAL A CA 1
ATOM 1250 C C . VAL A 1 165 ? -8.375 33.254 -18.800 1.00 18.12 165 VAL A C 1
ATOM 1251 O O . VAL A 1 165 ? -8.693 32.083 -18.961 1.00 20.31 165 VAL A O 1
ATOM 1255 N N . GLN A 1 166 ? -9.229 34.251 -18.878 1.00 18.26 166 GLN A N 1
ATOM 1256 C CA . GLN A 1 166 ? -10.646 34.051 -19.233 1.00 18.15 166 GLN A CA 1
ATOM 1257 C C . GLN A 1 166 ? -10.754 33.605 -20.669 1.00 18.14 166 GLN A C 1
ATOM 1258 O O . GLN A 1 166 ? -9.942 34.034 -21.487 1.00 17.73 166 GLN A O 1
ATOM 1264 N N . PRO A 1 167 ? -11.693 32.696 -20.960 1.00 16.96 167 PRO A N 1
ATOM 1265 C CA . PRO A 1 167 ? -11.959 32.220 -22.323 1.00 16.81 167 PRO A CA 1
ATOM 1266 C C . PRO A 1 167 ? -12.175 33.430 -23.239 1.00 18.75 167 PRO A C 1
ATOM 1267 O O . PRO A 1 167 ? -12.649 34.486 -22.791 1.00 17.78 167 PRO A O 1
ATOM 1271 N N . GLY A 1 168 ? -11.873 33.256 -24.511 1.00 20.78 168 GLY A N 1
ATOM 1272 C CA . GLY A 1 168 ? -12.221 34.276 -25.507 1.00 19.99 168 GLY A CA 1
ATOM 1273 C C . GLY A 1 168 ? -13.585 34.030 -26.113 1.00 21.35 168 GLY A C 1
ATOM 1274 O O . GLY A 1 168 ? -14.471 33.373 -25.527 1.00 17.61 168 GLY A O 1
ATOM 1275 N N . LEU A 1 169 ? -13.734 34.590 -27.327 1.00 19.23 169 LEU A N 1
ATOM 1276 C CA . LEU A 1 169 ? -14.992 34.599 -28.048 1.00 21.41 169 LEU A CA 1
ATOM 1277 C C . LEU A 1 169 ? -15.180 33.436 -28.950 1.00 20.43 169 LEU A C 1
ATOM 1278 O O . LEU A 1 169 ? -14.190 32.842 -29.415 1.00 21.09 169 LEU A O 1
ATOM 1283 N N . ILE A 1 170 ? -16.459 33.107 -29.168 1.00 20.17 170 ILE A N 1
ATOM 1284 C CA . ILE A 1 170 ? -16.855 32.286 -30.315 1.00 18.56 170 ILE A CA 1
ATOM 1285 C C . ILE A 1 170 ? -17.714 33.137 -31.220 1.00 17.97 170 ILE A C 1
ATOM 1286 O O . ILE A 1 170 ? -18.338 34.147 -30.781 1.00 17.10 170 ILE A O 1
ATOM 1291 N N . TYR A 1 171 ? -17.753 32.752 -32.499 1.00 18.01 171 TYR A N 1
ATOM 1292 C CA . TYR A 1 171 ? -18.436 33.553 -33.529 1.00 18.93 171 TYR A CA 1
ATOM 1293 C C . TYR A 1 171 ? -19.360 32.649 -34.355 1.00 17.87 171 TYR A C 1
ATOM 1294 O O . TYR A 1 171 ? -19.116 31.449 -34.430 1.00 17.43 171 TYR A O 1
ATOM 1303 N N . PRO A 1 172 ? -20.429 33.213 -34.917 1.00 17.44 172 PRO A N 1
ATOM 1304 C CA . PRO A 1 172 ? -21.282 32.410 -35.853 1.00 20.64 172 PRO A CA 1
ATOM 1305 C C . PRO A 1 172 ? -20.495 32.044 -37.099 1.00 23.83 172 PRO A C 1
ATOM 1306 O O . PRO A 1 172 ? -19.633 32.804 -37.583 1.00 22.18 172 PRO A O 1
ATOM 1310 N N . LYS A 1 173 ? -20.794 30.875 -37.613 1.00 27.40 173 LYS A N 1
ATOM 1311 C CA . LYS A 1 173 ? -20.198 30.422 -38.855 1.00 32.56 173 LYS A CA 1
ATOM 1312 C C . LYS A 1 173 ? -21.067 30.990 -39.917 1.00 35.43 173 LYS A C 1
ATOM 1313 O O . LYS A 1 173 ? -22.250 30.658 -39.937 1.00 35.88 173 LYS A O 1
ATOM 1319 N N . LEU A 1 174 ? -20.475 31.836 -40.773 1.00 38.72 174 LEU A N 1
ATOM 1320 C CA . LEU A 1 174 ? -21.109 32.381 -41.974 1.00 42.09 174 LEU A CA 1
ATOM 1321 C C . LEU A 1 174 ? -20.753 31.464 -43.183 1.00 44.23 174 LEU A C 1
ATOM 1322 O O . LEU A 1 174 ? -20.411 31.949 -44.251 1.00 46.60 174 LEU A O 1
ATOM 1327 N N . GLU A 1 175 ? -20.847 30.145 -42.988 1.00 45.89 175 GLU A N 1
ATOM 1328 C CA . GLU A 1 175 ? -20.237 29.136 -43.891 1.00 47.85 175 GLU A CA 1
ATOM 1329 C C . GLU A 1 175 ? -21.206 28.485 -44.890 1.00 49.43 175 GLU A C 1
ATOM 1330 O O . GLU A 1 175 ? -20.790 27.941 -45.926 1.00 51.18 175 GLU A O 1
ATOM 1336 N N . MET B 2 1 ? -19.603 30.631 14.467 1.00 36.69 1 MET B N 1
ATOM 1337 C CA . MET B 2 1 ? -20.877 31.376 14.153 1.00 35.14 1 MET B CA 1
ATOM 1338 C C . MET B 2 1 ? -22.141 30.546 14.460 1.00 31.26 1 MET B C 1
ATOM 1339 O O . MET B 2 1 ? -22.102 29.321 14.468 1.00 30.36 1 MET B O 1
ATOM 1344 N N . PHE B 2 2 ? -23.250 31.246 14.665 1.00 30.01 2 PHE B N 1
ATOM 1345 C CA . PHE B 2 2 ? -24.594 30.652 14.912 1.00 25.40 2 PHE B CA 1
ATOM 1346 C C . PHE B 2 2 ? -25.023 29.606 13.882 1.00 22.68 2 PHE B C 1
ATOM 1347 O O . PHE B 2 2 ? -25.425 28.503 14.249 1.00 21.51 2 PHE B O 1
ATOM 1355 N N . VAL B 2 3 ? -24.973 29.948 12.589 1.00 18.50 3 VAL B N 1
ATOM 1356 C CA . VAL B 2 3 ? -25.398 28.998 11.589 1.00 18.24 3 VAL B CA 1
ATOM 1357 C C . VAL B 2 3 ? -24.212 28.095 11.221 1.00 19.10 3 VAL B C 1
A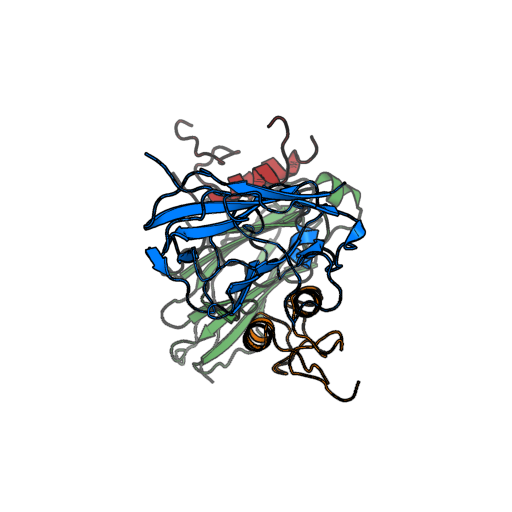TOM 1358 O O . VAL B 2 3 ? -23.151 28.553 10.763 1.00 18.53 3 VAL B O 1
ATOM 1362 N N . LYS B 2 4 ? -24.407 26.824 11.454 1.00 17.93 4 LYS B N 1
ATOM 1363 C CA . LYS B 2 4 ? -23.418 25.798 11.152 1.00 21.08 4 LYS B CA 1
ATOM 1364 C C . LYS B 2 4 ? -24.082 24.812 10.212 1.00 21.77 4 LYS B C 1
ATOM 1365 O O . LYS B 2 4 ? -24.606 23.739 10.642 1.00 21.80 4 LYS B O 1
ATOM 1371 N N . LEU B 2 5 ? -24.060 25.143 8.918 1.00 21.08 5 LEU B N 1
ATOM 1372 C CA . LEU B 2 5 ? -24.680 24.239 7.934 1.00 22.16 5 LEU B CA 1
ATOM 1373 C C . LEU B 2 5 ? -23.883 22.922 7.929 1.00 23.64 5 LEU B C 1
ATOM 1374 O O . LEU B 2 5 ? -22.641 22.905 8.130 1.00 20.98 5 LEU B O 1
ATOM 1379 N N . LYS B 2 6 ? -24.596 21.825 7.699 1.00 24.75 6 LYS B N 1
ATOM 1380 C CA . LYS B 2 6 ? -23.975 20.487 7.592 1.00 27.31 6 LYS B CA 1
ATOM 1381 C C . LYS B 2 6 ? -22.968 20.506 6.432 1.00 27.02 6 LYS B C 1
ATOM 1382 O O . LYS B 2 6 ? -23.330 20.753 5.250 1.00 27.96 6 LYS B O 1
ATOM 1388 N N . GLY B 2 7 ? -21.704 20.305 6.788 1.00 25.96 7 GLY B N 1
ATOM 1389 C CA . GLY B 2 7 ? -20.620 20.237 5.810 1.00 25.14 7 GLY B CA 1
ATOM 1390 C C . GLY B 2 7 ? -19.766 21.475 5.724 1.00 22.89 7 GLY B C 1
ATOM 1391 O O . GLY B 2 7 ? -18.725 21.449 5.124 1.00 22.75 7 GLY B O 1
ATOM 1392 N N . ASP B 2 8 ? -20.185 22.560 6.386 1.00 24.45 8 ASP B N 1
ATOM 1393 C CA . ASP B 2 8 ? -19.395 23.798 6.485 1.00 23.22 8 ASP B CA 1
ATOM 1394 C C . ASP B 2 8 ? -18.229 23.692 7.480 1.00 26.03 8 ASP B C 1
ATOM 1395 O O . ASP B 2 8 ? -18.227 24.328 8.570 1.00 25.31 8 ASP B O 1
ATOM 1400 N N . LEU B 2 9 ? -17.202 22.965 7.091 1.00 24.17 9 LEU B N 1
ATOM 1401 C CA . LEU B 2 9 ? -16.141 22.629 8.025 1.00 26.58 9 LEU B CA 1
ATOM 1402 C C . LEU B 2 9 ? -15.293 23.811 8.489 1.00 27.31 9 LEU B C 1
ATOM 1403 O O . LEU B 2 9 ? -14.691 23.743 9.563 1.00 28.48 9 LEU B O 1
ATOM 1408 N N . ASN B 2 10 ? -15.169 24.857 7.678 1.00 26.99 10 ASN B N 1
ATOM 1409 C CA . ASN B 2 10 ? -14.390 26.045 8.100 1.00 27.94 10 ASN B CA 1
ATOM 1410 C C . ASN B 2 10 ? -15.280 27.192 8.579 1.00 29.27 10 ASN B C 1
ATOM 1411 O O . ASN B 2 10 ? -14.798 28.312 8.745 1.00 31.45 10 ASN B O 1
ATOM 1416 N N . GLY B 2 11 ? -16.565 26.947 8.780 1.00 29.54 11 GLY B N 1
ATOM 1417 C CA . GLY B 2 11 ? -17.423 27.991 9.380 1.00 30.01 11 GLY B CA 1
ATOM 1418 C C . GLY B 2 11 ? -17.511 29.309 8.633 1.00 30.66 11 GLY B C 1
ATOM 1419 O O . GLY B 2 11 ? -17.616 30.375 9.266 1.00 32.72 11 GLY B O 1
ATOM 1420 N N . ASP B 2 12 ? -17.481 29.279 7.301 1.00 27.52 12 ASP B N 1
ATOM 1421 C CA . ASP B 2 12 ? -17.697 30.529 6.523 1.00 28.96 12 ASP B CA 1
ATOM 1422 C C . ASP B 2 12 ? -19.105 30.726 5.868 1.00 28.52 12 ASP B C 1
ATOM 1423 O O . ASP B 2 12 ? -19.297 31.650 5.056 1.00 28.89 12 ASP B O 1
ATOM 1428 N N . GLY B 2 13 ? -20.094 29.889 6.200 1.00 27.37 13 GLY B N 1
ATOM 1429 C CA . GLY B 2 13 ? -21.443 30.088 5.650 1.00 27.41 13 GLY B CA 1
ATOM 1430 C C . GLY B 2 13 ? -21.739 29.494 4.249 1.00 27.44 13 GLY B C 1
ATOM 1431 O O . GLY B 2 13 ? -22.882 29.599 3.753 1.00 26.71 13 GLY B O 1
ATOM 1432 N N . VAL B 2 14 ? -20.736 28.850 3.611 1.00 25.50 14 VAL B N 1
ATOM 1433 C CA . VAL B 2 14 ? -20.902 28.244 2.271 1.00 24.65 14 VAL B CA 1
ATOM 1434 C C . VAL B 2 14 ? -20.283 26.791 2.279 1.00 23.58 14 VAL B C 1
ATOM 1435 O O . VAL B 2 14 ? -19.460 26.437 3.144 1.00 23.34 14 VAL B O 1
ATOM 1439 N N . ILE B 2 15 ? -20.719 25.930 1.368 1.00 22.83 15 ILE B N 1
ATOM 1440 C CA . ILE B 2 15 ? -20.148 24.597 1.273 1.00 20.54 15 ILE B CA 1
ATOM 1441 C C . ILE B 2 15 ? -19.439 24.537 -0.097 1.00 20.46 15 ILE B C 1
ATOM 1442 O O . ILE B 2 15 ? -20.081 24.571 -1.179 1.00 16.32 15 ILE B O 1
ATOM 1447 N N . ASN B 2 16 ? -18.093 24.487 -0.043 1.00 21.19 16 ASN B N 1
ATOM 1448 C CA . ASN B 2 16 ? -17.289 24.478 -1.262 1.00 20.15 16 ASN B CA 1
ATOM 1449 C C . ASN B 2 16 ? -16.026 23.619 -1.097 1.00 20.14 16 ASN B C 1
ATOM 1450 O O . ASN B 2 16 ? -15.799 23.043 -0.010 1.00 19.05 16 ASN B O 1
ATOM 1455 N N . MET B 2 17 ? -15.188 23.604 -2.121 1.00 19.98 17 MET B N 1
ATOM 1456 C CA . MET B 2 17 ? -13.997 22.735 -2.099 1.00 18.88 17 MET B CA 1
ATOM 1457 C C . MET B 2 17 ? -13.127 22.995 -0.844 1.00 18.75 17 MET B C 1
ATOM 1458 O O . MET B 2 17 ? -12.356 22.139 -0.450 1.00 18.12 17 MET B O 1
ATOM 1463 N N . ALA B 2 18 ? -13.251 24.166 -0.221 1.00 17.78 18 ALA B N 1
ATOM 1464 C CA . ALA B 2 18 ? -12.390 24.466 0.951 1.00 19.39 18 ALA B CA 1
ATOM 1465 C C . ALA B 2 18 ? -12.807 23.538 2.088 1.00 19.25 18 ALA B C 1
ATOM 1466 O O . ALA B 2 18 ? -11.968 23.084 2.868 1.00 20.50 18 ALA B O 1
ATOM 1468 N N . ASP B 2 19 ? -14.110 23.283 2.202 1.00 18.11 19 ASP B N 1
ATOM 1469 C CA . ASP B 2 19 ? -14.602 22.327 3.182 1.00 19.14 19 ASP B CA 1
ATOM 1470 C C . ASP B 2 19 ? -14.165 20.901 2.890 1.00 17.92 19 ASP B C 1
ATOM 1471 O O . ASP B 2 19 ? -13.759 20.178 3.785 1.00 18.09 19 ASP B O 1
ATOM 1476 N N . VAL B 2 20 ? -14.267 20.508 1.628 1.00 16.30 20 VAL B N 1
ATOM 1477 C CA . VAL B 2 20 ? -13.804 19.176 1.180 1.00 15.24 20 VAL B 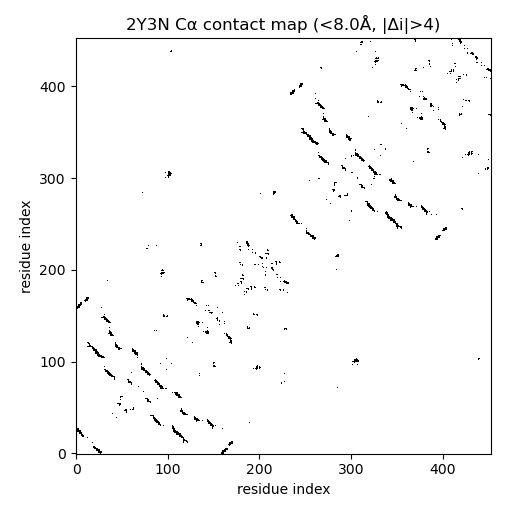CA 1
ATOM 1478 C C . VAL B 2 20 ? -12.291 18.931 1.466 1.00 16.74 20 VAL B C 1
ATOM 1479 O O . VAL B 2 20 ? -11.874 17.808 1.872 1.00 19.81 20 VAL B O 1
ATOM 1483 N N . MET B 2 21 ? -11.470 19.942 1.282 1.00 16.94 21 MET B N 1
ATOM 1484 C CA . MET B 2 21 ? -10.044 19.873 1.561 1.00 16.32 21 MET B CA 1
ATOM 1485 C C . MET B 2 21 ? -9.767 19.652 3.055 1.00 19.53 21 MET B C 1
ATOM 1486 O O . MET B 2 21 ? -8.790 18.988 3.385 1.00 21.51 21 MET B O 1
ATOM 1491 N N . ILE B 2 22 ? -10.611 20.136 3.959 1.00 19.27 22 ILE B N 1
ATOM 1492 C CA . ILE B 2 22 ? -10.375 19.819 5.405 1.00 21.53 22 ILE B CA 1
ATOM 1493 C C . ILE B 2 22 ? -10.714 18.338 5.628 1.00 21.50 22 ILE B C 1
ATOM 1494 O O . ILE B 2 22 ? -10.039 17.616 6.386 1.00 21.88 22 ILE B O 1
ATOM 1499 N N . LEU B 2 23 ? -11.765 17.866 4.962 1.00 20.39 23 LEU B N 1
ATOM 1500 C CA . LEU B 2 23 ? -12.077 16.480 5.001 1.00 23.25 23 LEU B CA 1
ATOM 1501 C C . LEU B 2 23 ? -10.836 15.691 4.491 1.00 24.45 23 LEU B C 1
ATOM 1502 O O . LEU B 2 23 ? -10.359 14.746 5.154 1.00 25.44 23 LEU B O 1
ATOM 1507 N N . ALA B 2 24 ? -10.332 16.086 3.327 1.00 21.18 24 ALA B N 1
ATOM 1508 C CA . ALA B 2 24 ? -9.197 15.442 2.702 1.00 21.25 24 ALA B CA 1
ATOM 1509 C C . ALA B 2 24 ? -7.997 15.437 3.642 1.00 21.86 24 ALA B C 1
ATOM 1510 O O . ALA B 2 24 ? -7.228 14.487 3.645 1.00 22.98 24 ALA B O 1
ATOM 1512 N N . GLN B 2 25 ? -7.818 16.506 4.429 1.00 21.71 25 GLN B N 1
ATOM 1513 C CA . GLN B 2 25 ? -6.648 16.568 5.326 1.00 24.49 25 GLN B CA 1
ATOM 1514 C C . GLN B 2 25 ? -6.654 15.469 6.361 1.00 24.72 25 GLN B C 1
ATOM 1515 O O . GLN B 2 25 ? -5.589 15.178 6.890 1.00 27.46 25 GLN B O 1
ATOM 1521 N N . SER B 2 26 ? -7.812 14.878 6.672 1.00 23.98 26 SER B N 1
ATOM 1522 C CA . SER B 2 26 ? -7.924 13.747 7.641 1.00 25.93 26 SER B CA 1
ATOM 1523 C C . SER B 2 26 ? -8.475 12.434 7.040 1.00 27.41 26 SER B C 1
ATOM 1524 O O . SER B 2 26 ? -8.892 11.549 7.765 1.00 28.21 26 SER B O 1
ATOM 1527 N N . PHE B 2 27 ? -8.475 12.343 5.725 1.00 26.29 27 PHE B N 1
ATOM 1528 C CA . PHE B 2 27 ? -9.049 11.242 4.987 1.00 26.75 27 PHE B CA 1
ATOM 1529 C C . PHE B 2 27 ? -8.500 9.862 5.348 1.00 28.74 27 PHE B C 1
ATOM 1530 O O . PHE B 2 27 ? -7.308 9.626 5.293 1.00 29.84 27 PHE B O 1
ATOM 1538 N N . GLY B 2 28 ? -9.372 8.967 5.785 1.00 36.36 28 GLY B N 1
ATOM 1539 C CA . GLY B 2 28 ? -8.922 7.668 6.252 1.00 39.22 28 GLY B CA 1
ATOM 1540 C C . GLY B 2 28 ? -8.608 7.596 7.726 1.00 44.13 28 GLY B C 1
ATOM 1541 O O . GLY B 2 28 ? -8.408 6.516 8.253 1.00 46.15 28 GLY B O 1
ATOM 1542 N N . LYS B 2 29 ? -8.560 8.736 8.405 1.00 46.56 29 LYS B N 1
ATOM 1543 C CA . LYS B 2 29 ? -8.157 8.756 9.797 1.00 51.70 29 LYS B CA 1
ATOM 1544 C C . LYS B 2 29 ? -9.308 8.447 10.706 1.00 52.96 29 LYS B C 1
ATOM 1545 O O . LYS B 2 29 ? -10.426 8.903 10.454 1.00 49.89 29 LYS B O 1
ATOM 1551 N N . ALA B 2 30 ? -9.031 7.703 11.776 1.00 57.39 30 ALA B N 1
ATOM 1552 C CA . ALA B 2 30 ? -10.006 7.478 12.843 1.00 60.35 30 ALA B CA 1
ATOM 1553 C C . ALA B 2 30 ? -10.206 8.742 13.713 1.00 62.73 30 ALA B C 1
ATOM 1554 O O . ALA B 2 30 ? -9.375 9.656 13.695 1.00 64.25 30 ALA B O 1
ATOM 1556 N N . ILE B 2 31 ? -11.294 8.771 14.490 1.00 64.05 31 ILE B N 1
ATOM 1557 C CA . ILE B 2 31 ? -11.470 9.676 15.657 1.00 66.24 31 ILE B CA 1
ATOM 1558 C C . ILE B 2 31 ? -11.412 11.162 15.296 1.00 64.93 31 ILE B C 1
ATOM 1559 O O . ILE B 2 31 ? -11.605 11.531 14.131 1.00 61.94 31 ILE B O 1
ATOM 1564 N N . GLU B 2 38 ? -12.638 15.964 14.170 1.00 60.95 38 GLU B N 1
ATOM 1565 C CA . GLU B 2 38 ? -13.926 15.484 14.687 1.00 59.38 38 GLU B CA 1
ATOM 1566 C C . GLU B 2 38 ? -15.132 16.117 13.978 1.00 56.41 38 GLU B C 1
ATOM 1567 O O . GLU B 2 38 ? -16.134 15.423 13.733 1.00 55.51 38 GLU B O 1
ATOM 1573 N N . LYS B 2 39 ? -15.017 17.408 13.621 1.00 54.66 39 LYS B N 1
ATOM 1574 C CA . LYS B 2 39 ? -16.020 18.103 12.775 1.00 51.19 39 LYS B CA 1
ATOM 1575 C C . LYS B 2 39 ? -16.232 17.371 11.456 1.00 47.64 39 LYS B C 1
ATOM 1576 O O . LYS B 2 39 ? -17.350 17.283 10.933 1.00 46.57 39 LYS B O 1
ATOM 1578 N N . ALA B 2 40 ? -15.137 16.853 10.914 1.00 45.57 40 ALA B N 1
ATOM 1579 C CA . ALA B 2 40 ? -15.129 16.298 9.558 1.00 42.50 40 ALA B CA 1
ATOM 1580 C C . ALA B 2 40 ? -15.827 14.917 9.537 1.00 39.49 40 ALA B C 1
ATOM 1581 O O . ALA B 2 40 ? -16.185 14.415 8.468 1.00 37.31 40 ALA B O 1
ATOM 1583 N N . ASP B 2 41 ? -16.036 14.334 10.726 1.00 38.68 41 ASP B N 1
ATOM 1584 C CA . ASP B 2 41 ? -16.787 13.102 10.828 1.00 36.78 41 ASP B CA 1
ATOM 1585 C C . ASP B 2 41 ? -18.260 13.370 10.711 1.00 35.87 41 ASP B C 1
ATOM 1586 O O . ASP B 2 41 ? -19.012 13.254 11.684 1.00 37.65 41 ASP B O 1
ATOM 1591 N N . LEU B 2 42 ? -18.674 13.620 9.487 1.00 32.56 42 LEU B N 1
ATOM 1592 C CA . LEU B 2 42 ? -19.980 14.162 9.195 1.00 32.38 42 LEU B CA 1
ATOM 1593 C C . LEU B 2 42 ? -21.147 13.192 9.465 1.00 31.91 42 LEU B C 1
ATOM 1594 O O . LEU B 2 42 ? -22.227 13.621 9.763 1.00 31.78 42 LEU B O 1
ATOM 1599 N N . ASN B 2 43 ? -20.903 11.899 9.448 1.00 31.91 43 ASN B N 1
ATOM 1600 C CA . ASN B 2 43 ? -21.942 10.922 9.816 1.00 34.29 43 ASN B CA 1
ATOM 1601 C C . ASN B 2 43 ? -21.680 10.339 11.176 1.00 37.65 43 ASN B C 1
ATOM 1602 O O . ASN B 2 43 ? -22.363 9.415 11.613 1.00 40.83 43 ASN B O 1
ATOM 1607 N N . ASN B 2 44 ? -20.641 10.816 11.838 1.00 39.29 44 ASN B N 1
ATOM 1608 C CA . ASN B 2 44 ? -20.416 10.441 13.203 1.00 42.19 44 ASN B CA 1
ATOM 1609 C C . ASN B 2 44 ? -20.140 8.966 13.446 1.00 44.69 44 ASN B C 1
ATOM 1610 O O . ASN B 2 44 ? -20.454 8.454 14.513 1.00 45.52 44 ASN B O 1
ATOM 1615 N N . ASP B 2 45 ? -19.561 8.277 12.461 1.00 44.05 45 ASP B N 1
ATOM 1616 C CA . ASP B 2 45 ? -19.266 6.848 12.634 1.00 46.30 45 ASP B CA 1
ATOM 1617 C C . ASP B 2 45 ? -17.836 6.554 13.091 1.00 47.77 45 ASP B C 1
ATOM 1618 O O . ASP B 2 45 ? -17.371 5.433 12.929 1.00 49.96 45 ASP B O 1
ATOM 1623 N N . GLY B 2 46 ? -17.149 7.550 13.656 1.00 47.64 46 GLY B N 1
ATOM 1624 C CA . GLY B 2 46 ? -15.801 7.358 14.233 1.00 48.75 46 GLY B CA 1
ATOM 1625 C C . GLY B 2 46 ? -14.664 7.482 13.207 1.00 47.13 46 GLY B C 1
ATOM 1626 O O . GLY B 2 46 ? -13.493 7.515 13.596 1.00 48.27 46 GLY B O 1
ATOM 1627 N N . VAL B 2 47 ? -15.001 7.569 11.917 1.00 42.85 47 VAL B N 1
ATOM 1628 C CA . VAL B 2 47 ? -13.998 7.556 10.841 1.00 41.86 47 VAL B CA 1
ATOM 1629 C C . VAL B 2 47 ? -14.255 8.620 9.760 1.00 37.50 47 VAL B C 1
ATOM 1630 O O . VAL B 2 47 ? -15.396 8.964 9.475 1.00 35.15 47 VAL B O 1
ATOM 1634 N N . ILE B 2 48 ? -13.183 9.150 9.175 1.00 24.75 48 ILE B N 1
ATOM 1635 C CA . ILE B 2 48 ? -13.267 10.144 8.057 1.00 22.96 48 ILE B CA 1
ATOM 1636 C C . ILE B 2 48 ? -13.025 9.376 6.764 1.00 21.89 48 ILE B C 1
ATOM 1637 O O . ILE B 2 48 ? -11.908 8.894 6.531 1.00 23.76 48 ILE B O 1
ATOM 1642 N N . ASN B 2 49 ? -14.055 9.198 5.937 1.00 20.94 49 ASN B N 1
ATOM 1643 C CA . ASN B 2 49 ? -13.818 8.615 4.618 1.00 19.52 49 ASN B CA 1
ATOM 1644 C C . ASN B 2 49 ? -14.798 9.123 3.554 1.00 19.35 49 ASN B C 1
ATOM 1645 O O . ASN B 2 49 ? -15.495 10.114 3.790 1.00 18.41 49 ASN B O 1
ATOM 1650 N N . SER B 2 50 ? -14.970 8.380 2.465 1.00 17.85 50 SER B N 1
ATOM 1651 C CA . SER B 2 50 ? -15.827 8.879 1.393 1.00 21.27 50 SER B CA 1
ATOM 1652 C C . SER B 2 50 ? -17.271 9.075 1.831 1.00 20.62 50 SER B C 1
ATOM 1653 O O . SER B 2 50 ? -17.975 9.786 1.163 1.00 22.04 50 SER B O 1
ATOM 1656 N N . ASP B 2 51 ? -17.746 8.357 2.861 1.00 21.77 51 ASP B N 1
ATOM 1657 C CA . ASP B 2 51 ? -19.139 8.581 3.291 1.00 21.61 51 ASP B CA 1
ATOM 1658 C C . ASP B 2 51 ? -19.300 10.060 3.673 1.00 22.03 51 ASP B C 1
ATOM 1659 O O . ASP B 2 51 ? -20.340 1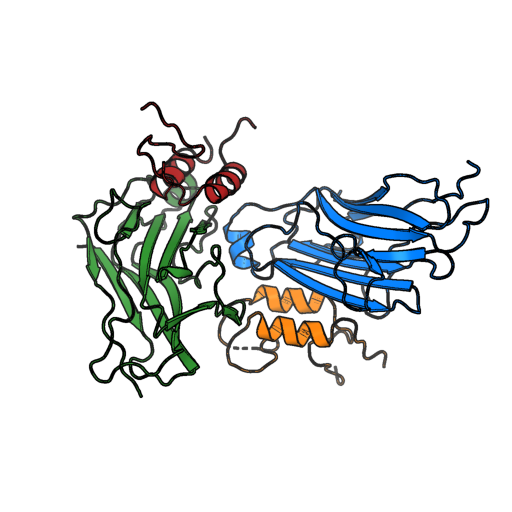0.713 3.366 1.00 21.55 51 ASP B O 1
ATOM 1664 N N . ASP B 2 52 ? -18.300 10.569 4.380 1.00 19.85 52 ASP B N 1
ATOM 1665 C CA . ASP B 2 52 ? -18.307 12.002 4.804 1.00 18.95 52 ASP B CA 1
ATOM 1666 C C . ASP B 2 52 ? -18.254 12.934 3.570 1.00 18.79 52 ASP B C 1
ATOM 1667 O O . ASP B 2 52 ? -19.002 13.911 3.506 1.00 19.48 52 ASP B O 1
ATOM 1672 N N . ALA B 2 53 ? -17.425 12.590 2.585 1.00 17.84 53 ALA B N 1
ATOM 1673 C CA . ALA B 2 53 ? -17.431 13.284 1.289 1.00 19.45 53 ALA B CA 1
ATOM 1674 C C . ALA B 2 53 ? -18.789 13.223 0.552 1.00 19.11 53 ALA B C 1
ATOM 1675 O O . ALA B 2 53 ? -19.224 14.203 -0.103 1.00 20.06 53 ALA B O 1
ATOM 1677 N N . ILE B 2 54 ? -19.490 12.105 0.691 1.00 20.13 54 ILE B N 1
ATOM 1678 C CA . ILE B 2 54 ? -20.753 11.952 -0.015 1.00 22.55 54 ILE B CA 1
ATOM 1679 C C . ILE B 2 54 ? -21.776 12.900 0.657 1.00 22.29 54 ILE B C 1
ATOM 1680 O O . ILE B 2 54 ? -22.557 13.575 -0.021 1.00 19.63 54 ILE B O 1
ATOM 1685 N N . ILE B 2 55 ? -21.739 12.947 1.974 1.00 21.37 55 ILE B N 1
ATOM 1686 C CA . ILE B 2 55 ? -22.630 13.794 2.743 1.00 23.37 55 ILE B CA 1
ATOM 1687 C C . ILE B 2 55 ? -22.355 15.225 2.331 1.00 23.87 55 ILE B C 1
ATOM 1688 O O . ILE B 2 55 ? -23.274 15.953 1.936 1.00 27.12 55 ILE B O 1
ATOM 1693 N N . LEU B 2 56 ? -21.091 15.639 2.432 1.00 24.18 56 LEU B N 1
ATOM 1694 C CA . LEU B 2 56 ? -20.634 16.917 1.926 1.00 23.56 56 LEU B CA 1
ATOM 1695 C C . LEU B 2 56 ? -21.081 17.200 0.472 1.00 25.45 56 LEU B C 1
ATOM 1696 O O . LEU B 2 56 ? -21.584 18.296 0.182 1.00 28.50 56 LEU B O 1
ATOM 1701 N N . ALA B 2 57 ? -20.907 16.244 -0.443 1.00 26.35 57 ALA B N 1
ATOM 1702 C CA . ALA B 2 57 ? -21.348 16.427 -1.847 1.00 27.95 57 ALA B CA 1
ATOM 1703 C C . ALA B 2 57 ? -22.849 16.754 -2.035 1.00 29.86 57 ALA B C 1
ATOM 1704 O O . ALA B 2 57 ? -23.235 17.481 -2.981 1.00 31.44 57 ALA B O 1
ATOM 1706 N N . GLN B 2 58 ? -23.695 16.187 -1.180 1.00 29.12 58 GLN B N 1
ATOM 1707 C CA . GLN B 2 58 ? -25.119 16.542 -1.164 1.00 31.50 58 GLN B CA 1
ATOM 1708 C C . GLN B 2 58 ? -25.384 18.033 -0.876 1.00 30.74 58 GLN B C 1
ATOM 1709 O O . GLN B 2 58 ? -26.372 18.575 -1.389 1.00 32.10 58 GLN B O 1
ATOM 1715 N N . TYR B 2 59 ? -24.556 18.665 -0.028 1.00 27.10 59 TYR B N 1
ATOM 1716 C CA . TYR B 2 59 ? -24.755 20.108 0.343 1.00 28.10 59 TYR B CA 1
ATOM 1717 C C . TYR B 2 59 ? -23.869 21.030 -0.477 1.00 25.39 59 TYR B C 1
ATOM 1718 O O . TYR B 2 59 ? -23.848 22.201 -0.237 1.00 24.32 59 TYR B O 1
ATOM 1727 N N . PHE B 2 60 ? -23.114 20.462 -1.409 1.00 26.23 60 PHE B N 1
ATOM 1728 C CA . PHE B 2 60 ? -22.172 21.221 -2.251 1.00 27.05 60 PHE B CA 1
ATOM 1729 C C . PHE B 2 60 ? -22.873 22.342 -2.974 1.00 28.56 60 PHE B C 1
ATOM 1730 O O . PHE B 2 60 ? -23.841 22.093 -3.700 1.00 31.72 60 PHE B O 1
ATOM 1738 N N . GLY B 2 61 ? -22.383 23.574 -2.791 1.00 27.06 61 GLY B N 1
ATOM 1739 C CA . GLY B 2 61 ? -23.020 24.768 -3.344 1.00 30.03 61 GLY B CA 1
ATOM 1740 C C . GLY B 2 61 ? -23.882 25.579 -2.375 1.00 30.93 61 GLY B C 1
ATOM 1741 O O . GLY B 2 61 ? -24.159 26.751 -2.626 1.00 31.94 61 GLY B O 1
ATOM 1742 N N . LYS B 2 62 ? -24.297 24.972 -1.259 1.00 31.62 62 LYS B N 1
ATOM 1743 C CA . LYS B 2 62 ? -25.224 25.631 -0.301 1.00 33.64 62 LYS B CA 1
ATOM 1744 C C . LYS B 2 62 ? -24.568 26.807 0.409 1.00 33.77 62 LYS B C 1
ATOM 1745 O O . LYS B 2 62 ? -23.351 26.764 0.668 1.00 30.98 62 LYS B O 1
ATOM 1751 N N . THR B 2 63 ? -25.356 27.860 0.672 1.00 33.99 63 THR B N 1
ATOM 1752 C CA . THR B 2 63 ? -24.870 29.073 1.336 1.00 37.64 63 THR B CA 1
ATOM 1753 C C . THR B 2 63 ? -25.944 29.598 2.301 1.00 40.31 63 THR B C 1
ATOM 1754 O O . THR B 2 63 ? -27.129 29.624 1.948 1.00 41.58 63 THR B O 1
ATOM 1758 N N . LYS B 2 64 ? -25.535 30.010 3.504 1.00 42.50 64 LYS B N 1
ATOM 1759 C CA . LYS B 2 64 ? -26.489 30.524 4.490 1.00 46.49 64 LYS B CA 1
ATOM 1760 C C . LYS B 2 64 ? -26.968 31.907 4.112 1.00 49.05 64 LYS B C 1
ATOM 1761 O O . LYS B 2 64 ? -28.037 32.323 4.556 1.00 52.17 64 LYS B O 1
ATOM 1767 N N . SER B 2 65 ? -26.172 32.602 3.290 1.00 50.13 65 SER B N 1
ATOM 1768 C CA . SER B 2 65 ? -26.359 34.029 2.993 1.00 52.33 65 SER B CA 1
ATOM 1769 C C . SER B 2 65 ? -27.306 34.790 4.004 1.00 55.20 65 SER B C 1
ATOM 1770 O O . SER B 2 65 ? -28.345 35.370 3.605 1.00 57.06 65 SER B O 1
ATOM 1773 N N . ALA B 2 66 ? -26.933 34.800 5.294 1.00 56.66 66 ALA B N 1
ATOM 1774 C CA . ALA B 2 66 ? -27.704 35.499 6.350 1.00 59.24 66 ALA B CA 1
ATOM 1775 C C . ALA B 2 66 ? -26.842 35.869 7.582 1.00 61.33 66 ALA B C 1
ATOM 1776 O O . ALA B 2 66 ? -27.195 35.597 8.743 1.00 63.04 66 ALA B O 1
ATOM 1778 N N . SER C 1 3 ? 13.453 -16.045 11.971 1.00 36.39 3 SER C N 1
ATOM 1779 C CA . SER C 1 3 ? 13.690 -14.776 12.717 1.00 36.37 3 SER C CA 1
ATOM 1780 C C . SER C 1 3 ? 12.587 -13.724 12.486 1.00 34.00 3 SER C C 1
ATOM 1781 O O . SER C 1 3 ? 11.990 -13.202 13.448 1.00 35.35 3 SER C O 1
ATOM 1784 N N . GLY C 1 4 ? 12.311 -13.406 11.232 1.00 29.07 4 GLY C N 1
ATOM 1785 C CA . GLY C 1 4 ? 11.253 -12.463 10.940 1.00 26.25 4 GLY C CA 1
ATOM 1786 C C . GLY C 1 4 ? 9.918 -13.169 10.684 1.00 24.12 4 GLY C C 1
ATOM 1787 O O . GLY C 1 4 ? 9.880 -14.372 10.541 1.00 23.03 4 GLY C O 1
ATOM 1788 N N . SER C 1 5 ? 8.822 -12.415 10.632 1.00 22.02 5 SER C N 1
ATOM 1789 C CA . SER C 1 5 ? 7.520 -12.978 10.330 1.00 20.05 5 SER C CA 1
ATOM 1790 C C . SER C 1 5 ? 6.667 -12.031 9.500 1.00 18.92 5 SER C C 1
ATOM 1791 O O . SER C 1 5 ? 6.768 -10.762 9.637 1.00 18.35 5 SER C O 1
ATOM 1794 N N . VAL C 1 6 ? 5.770 -12.628 8.704 1.00 15.82 6 VAL C N 1
ATOM 1795 C CA . VAL C 1 6 ? 4.596 -11.929 8.282 1.00 16.66 6 VAL C CA 1
ATOM 1796 C C . VAL C 1 6 ? 3.465 -12.466 9.117 1.00 19.33 6 VAL C C 1
ATOM 1797 O O . VAL C 1 6 ? 3.233 -13.677 9.163 1.00 18.24 6 VAL C O 1
ATOM 1801 N N . LEU C 1 7 ? 2.703 -11.587 9.752 1.00 19.70 7 LEU C N 1
ATOM 1802 C CA . LEU C 1 7 ? 1.577 -12.122 10.466 1.00 21.31 7 LEU C CA 1
ATOM 1803 C C . LEU C 1 7 ? 0.345 -11.240 10.399 1.00 21.01 7 LEU C C 1
ATOM 1804 O O . LEU C 1 7 ? 0.413 -10.060 9.995 1.00 20.75 7 LEU C O 1
ATOM 1809 N N . THR C 1 8 ? -0.777 -11.822 10.794 1.00 17.96 8 THR C N 1
ATOM 1810 C CA . THR C 1 8 ? -1.997 -11.099 10.698 1.00 19.20 8 THR C CA 1
ATOM 1811 C C . THR C 1 8 ? -2.863 -11.226 11.938 1.00 19.51 8 THR C C 1
ATOM 1812 O O . THR C 1 8 ? -2.660 -12.092 12.807 1.00 19.12 8 THR C O 1
ATOM 1816 N N . ALA C 1 9 ? -3.864 -10.374 11.966 1.00 19.98 9 ALA C N 1
ATOM 1817 C CA . ALA C 1 9 ? -4.804 -10.294 13.092 1.00 21.01 9 ALA C CA 1
ATOM 1818 C C . ALA C 1 9 ? -6.139 -9.713 12.621 1.00 18.90 9 ALA C C 1
ATOM 1819 O O . ALA C 1 9 ? -6.204 -8.886 11.681 1.00 16.20 9 ALA C O 1
ATOM 1821 N N . ILE C 1 10 ? -7.200 -10.234 13.214 1.00 20.73 10 ILE C N 1
ATOM 1822 C CA . ILE C 1 10 ? -8.540 -9.682 13.019 1.00 21.98 10 ILE C CA 1
ATOM 1823 C C . ILE C 1 10 ? -9.141 -9.162 14.317 1.00 25.44 10 ILE C C 1
ATOM 1824 O O . ILE C 1 10 ? -8.753 -9.607 15.449 1.00 25.13 10 ILE C O 1
ATOM 1829 N N . ASP C 1 11 ? -10.067 -8.223 14.129 1.00 27.72 11 ASP C N 1
ATOM 1830 C CA . ASP C 1 11 ? -10.736 -7.513 15.195 1.00 30.81 11 ASP C CA 1
ATOM 1831 C C . ASP C 1 11 ? -11.863 -8.367 15.824 1.00 31.33 11 ASP C C 1
ATOM 1832 O O . ASP C 1 11 ? -12.131 -8.270 17.042 1.00 30.88 11 ASP C O 1
ATOM 1837 N N . ASN C 1 12 ? -12.497 -9.205 15.005 1.00 29.11 12 ASN C N 1
ATOM 1838 C CA . ASN C 1 12 ? -13.470 -10.174 15.529 1.00 30.32 12 ASN C CA 1
ATOM 1839 C C . ASN C 1 12 ? -13.553 -11.465 14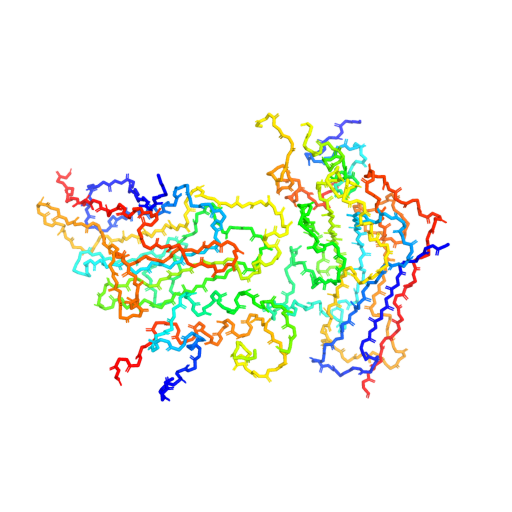.697 1.00 27.47 12 ASN C C 1
ATOM 1840 O O . ASN C 1 12 ? -13.573 -11.388 13.484 1.00 28.07 12 ASN C O 1
ATOM 1845 N N . ASP C 1 13 ? -13.618 -12.647 15.314 1.00 27.63 13 ASP C N 1
ATOM 1846 C CA . ASP C 1 13 ? -13.778 -13.892 14.531 1.00 26.82 13 ASP C CA 1
ATOM 1847 C C . ASP C 1 13 ? -15.179 -14.491 14.433 1.00 27.49 13 ASP C C 1
ATOM 1848 O O . ASP C 1 13 ? -15.357 -15.574 13.842 1.00 29.18 13 ASP C O 1
ATOM 1853 N N . LYS C 1 14 ? -16.153 -13.810 15.007 1.00 27.51 14 LYS C N 1
ATOM 1854 C CA . LYS C 1 14 ? -17.580 -14.220 14.952 1.00 29.05 14 LYS C CA 1
ATOM 1855 C C . LYS C 1 14 ? -18.303 -13.143 14.191 1.00 28.19 14 LYS C C 1
ATOM 1856 O O . LYS C 1 14 ? -18.442 -12.027 14.718 1.00 29.33 14 LYS C O 1
ATOM 1862 N N . VAL C 1 15 ? -18.764 -13.436 12.979 1.00 26.85 15 VAL C N 1
ATOM 1863 C CA . VAL C 1 15 ? -19.323 -12.391 12.131 1.00 28.18 15 VAL C CA 1
ATOM 1864 C C . VAL C 1 15 ? -20.661 -12.798 11.514 1.00 28.80 15 VAL C C 1
ATOM 1865 O O . VAL C 1 15 ? -20.876 -13.979 11.127 1.00 30.24 15 VAL C O 1
ATOM 1869 N N . ALA C 1 16 ? -21.577 -11.831 11.435 1.00 28.20 16 ALA C N 1
ATOM 1870 C CA . ALA C 1 16 ? -22.876 -12.046 10.834 1.00 26.32 16 ALA C CA 1
ATOM 1871 C C . ALA C 1 16 ? -22.796 -11.536 9.385 1.00 24.62 16 ALA C C 1
ATOM 1872 O O . ALA C 1 16 ? -21.953 -10.690 9.074 1.00 23.50 16 ALA C O 1
ATOM 1874 N N . VAL C 1 17 ? -23.625 -12.071 8.505 1.00 22.02 17 VAL C N 1
ATOM 1875 C CA . VAL C 1 17 ? -23.752 -11.535 7.150 1.00 23.41 17 VAL C CA 1
ATOM 1876 C C . VAL C 1 17 ? -23.956 -10.045 7.218 1.00 23.39 17 VAL C C 1
ATOM 1877 O O . VAL C 1 17 ? -24.672 -9.521 8.116 1.00 24.45 17 VAL C O 1
ATOM 1881 N N . GLY C 1 18 ? -23.325 -9.337 6.305 1.00 22.67 18 GLY C N 1
ATOM 1882 C CA . GLY C 1 18 ? -23.382 -7.879 6.343 1.00 24.42 18 GLY C CA 1
ATOM 1883 C C . GLY C 1 18 ? -22.247 -7.260 7.122 1.00 24.78 18 GLY C C 1
ATOM 1884 O O . GLY C 1 18 ? -21.881 -6.137 6.851 1.00 26.64 18 GLY C O 1
ATOM 1885 N N . ASP C 1 19 ? -21.699 -7.986 8.091 1.00 25.29 19 ASP C N 1
ATOM 1886 C CA . ASP C 1 19 ? -20.604 -7.460 8.920 1.00 24.74 19 ASP C CA 1
ATOM 1887 C C . ASP C 1 19 ? -19.288 -7.412 8.115 1.00 24.05 19 ASP C C 1
ATOM 1888 O O . ASP C 1 19 ? -19.141 -8.089 7.086 1.00 20.03 19 ASP C O 1
ATOM 1893 N N . LYS C 1 20 ? -18.363 -6.583 8.600 1.00 22.89 20 LYS C N 1
ATOM 1894 C CA . LYS C 1 20 ? -17.052 -6.413 8.013 1.00 24.25 20 LYS C CA 1
ATOM 1895 C C . LYS C 1 20 ? -15.998 -6.928 9.010 1.00 24.50 20 LYS C C 1
ATOM 1896 O O . LYS C 1 20 ? -16.097 -6.642 10.220 1.00 24.45 20 LYS C O 1
ATOM 1902 N N . VAL C 1 21 ? -15.043 -7.715 8.513 1.00 23.26 21 VAL C N 1
ATOM 1903 C CA . VAL C 1 21 ? -13.911 -8.135 9.337 1.00 22.58 21 VAL C CA 1
ATOM 1904 C C . VAL C 1 21 ? -12.596 -7.587 8.719 1.00 20.54 21 VAL C C 1
ATOM 1905 O O . VAL C 1 21 ? -12.322 -7.748 7.529 1.00 19.42 21 VAL C O 1
ATOM 1909 N N . THR C 1 22 ? -11.811 -6.895 9.541 1.00 18.52 22 THR C N 1
ATOM 1910 C CA . THR C 1 22 ? -10.551 -6.326 9.020 1.00 18.98 22 THR C CA 1
ATOM 1911 C C . THR C 1 22 ? -9.378 -7.167 9.384 1.00 16.97 22 THR C C 1
ATOM 1912 O O . THR C 1 22 ? -9.144 -7.496 10.580 1.00 17.55 22 THR C O 1
ATOM 1916 N N . LEU C 1 23 ? -8.670 -7.555 8.340 1.00 17.27 23 LEU C N 1
ATOM 1917 C CA . LEU C 1 23 ? -7.414 -8.302 8.447 1.00 14.69 23 LEU C CA 1
ATOM 1918 C C . LEU C 1 23 ? -6.245 -7.314 8.491 1.00 13.96 23 LEU C C 1
ATOM 1919 O O . LEU C 1 23 ? -5.934 -6.675 7.493 1.00 13.69 23 LEU C O 1
ATOM 1924 N N . THR C 1 24 ? -5.611 -7.125 9.660 1.00 13.27 24 THR C N 1
ATOM 1925 C CA . THR C 1 24 ? -4.399 -6.345 9.671 1.00 12.92 24 THR C CA 1
ATOM 1926 C C . THR C 1 24 ? -3.233 -7.286 9.393 1.00 12.50 24 THR C C 1
ATOM 1927 O O . THR C 1 24 ? -3.087 -8.315 10.063 1.00 16.47 24 THR C O 1
ATOM 1931 N N . ILE C 1 25 ? -2.342 -6.869 8.501 1.00 11.11 25 ILE C N 1
ATOM 1932 C CA . ILE C 1 25 ? -1.128 -7.636 8.089 1.00 12.60 25 ILE C CA 1
ATOM 1933 C C . ILE C 1 25 ? 0.086 -6.884 8.548 1.00 14.96 25 ILE C C 1
ATOM 1934 O O . ILE C 1 25 ? 0.218 -5.669 8.255 1.00 15.48 25 ILE C O 1
ATOM 1939 N N . ASN C 1 26 ? 0.900 -7.535 9.386 1.00 16.09 26 ASN C N 1
ATOM 1940 C CA . ASN C 1 26 ? 2.128 -6.952 9.894 1.00 17.20 26 ASN C CA 1
ATOM 1941 C C . ASN C 1 26 ? 3.359 -7.634 9.381 1.00 17.22 26 ASN C C 1
ATOM 1942 O O . ASN C 1 26 ? 3.333 -8.820 9.048 1.00 18.66 26 ASN C O 1
ATOM 1947 N N . VAL C 1 27 ? 4.454 -6.880 9.348 1.00 17.31 27 VAL C N 1
ATOM 1948 C CA . VAL C 1 27 ? 5.750 -7.492 9.259 1.00 17.94 27 VAL C CA 1
ATOM 1949 C C . VAL C 1 27 ? 6.334 -7.440 10.649 1.00 18.45 27 VAL C C 1
ATOM 1950 O O . VAL C 1 27 ? 6.047 -6.520 11.429 1.00 15.88 27 VAL C O 1
ATOM 1954 N N . ASP C 1 28 ? 7.171 -8.409 10.973 1.00 19.08 28 ASP C N 1
ATOM 1955 C CA . ASP C 1 28 ? 7.800 -8.388 12.308 1.00 18.83 28 ASP C CA 1
ATOM 1956 C C . ASP C 1 28 ? 9.282 -8.706 12.156 1.00 19.13 28 ASP C C 1
ATOM 1957 O O . ASP C 1 28 ? 9.628 -9.816 11.701 1.00 16.56 28 ASP C O 1
ATOM 1962 N N . LYS C 1 29 ? 10.154 -7.760 12.555 1.00 18.06 29 LYS C N 1
ATOM 1963 C CA . LYS C 1 29 ? 11.616 -7.877 12.484 1.00 19.26 29 LYS C CA 1
ATOM 1964 C C . LYS C 1 29 ? 12.113 -8.219 11.096 1.00 19.58 29 LYS C C 1
ATOM 1965 O O . LYS C 1 29 ? 12.949 -9.107 10.944 1.00 18.25 29 LYS C O 1
ATOM 1971 N N . ILE C 1 30 ? 11.559 -7.524 10.082 1.00 18.40 30 ILE C N 1
ATOM 1972 C CA . ILE C 1 30 ? 12.095 -7.598 8.726 1.00 19.90 30 ILE C CA 1
ATOM 1973 C C . ILE C 1 30 ? 13.067 -6.432 8.579 1.00 20.55 30 ILE C C 1
ATOM 1974 O O . ILE C 1 30 ? 12.684 -5.268 8.385 1.00 19.80 30 ILE C O 1
ATOM 1979 N N . THR C 1 31 ? 14.351 -6.760 8.698 1.00 20.65 31 THR C N 1
ATOM 1980 C CA . THR C 1 31 ? 15.389 -5.712 8.792 1.00 19.56 31 THR C CA 1
ATOM 1981 C C . THR C 1 31 ? 15.432 -4.762 7.601 1.00 18.42 31 THR C C 1
ATOM 1982 O O . THR C 1 31 ? 15.480 -5.199 6.451 1.00 18.06 31 THR C O 1
ATOM 1986 N N . ASN C 1 32 ? 15.354 -3.457 7.883 1.00 17.23 32 ASN C N 1
ATOM 1987 C CA . ASN C 1 32 ? 15.426 -2.462 6.826 1.00 19.31 32 ASN C CA 1
ATOM 1988 C C . ASN C 1 32 ? 14.400 -2.713 5.730 1.00 19.30 32 ASN C C 1
ATOM 1989 O O . ASN C 1 32 ? 14.691 -2.526 4.565 1.00 17.03 32 ASN C O 1
ATOM 1994 N N . PHE C 1 33 ? 13.173 -3.036 6.150 1.00 21.16 33 PHE C N 1
ATOM 1995 C CA . PHE C 1 33 ? 12.032 -3.262 5.269 1.00 19.88 33 PHE C CA 1
ATOM 1996 C C . PHE C 1 33 ? 11.761 -2.077 4.373 1.00 18.54 33 PHE C C 1
ATOM 1997 O O . PHE C 1 33 ? 11.656 -0.959 4.851 1.00 15.84 33 PHE C O 1
ATOM 2005 N N . SER C 1 34 ? 11.634 -2.328 3.059 1.00 18.81 34 SER C N 1
ATOM 2006 C CA . SER C 1 34 ? 11.367 -1.240 2.144 1.00 18.36 34 SER C CA 1
ATOM 2007 C C . SER C 1 34 ? 10.079 -1.456 1.338 1.00 18.27 34 SER C C 1
ATOM 2008 O O . SER C 1 34 ? 9.637 -0.536 0.619 1.00 14.32 34 SER C O 1
ATOM 2011 N N . GLY C 1 35 ? 9.510 -2.666 1.404 1.00 18.22 35 GLY C N 1
ATOM 2012 C CA . GLY C 1 35 ? 8.402 -2.989 0.503 1.00 18.92 35 GLY C CA 1
ATOM 2013 C C . GLY C 1 35 ? 7.951 -4.430 0.470 1.00 17.75 35 GLY C C 1
ATOM 2014 O O . GLY C 1 35 ? 8.685 -5.330 0.833 1.00 15.89 35 GLY C O 1
ATOM 2015 N N . TYR C 1 36 ? 6.727 -4.650 0.021 1.00 17.56 36 TYR C N 1
ATOM 2016 C CA . TYR C 1 36 ? 6.180 -6.052 0.060 1.00 16.42 36 TYR C CA 1
ATOM 2017 C C . TYR C 1 36 ? 5.250 -6.224 -1.126 1.00 15.61 36 TYR C C 1
ATOM 2018 O O . TYR C 1 36 ? 4.818 -5.262 -1.699 1.00 17.13 36 TYR C O 1
ATOM 2027 N N . GLN C 1 37 ? 4.966 -7.456 -1.492 1.00 14.34 37 GLN C N 1
ATOM 2028 C CA . GLN C 1 37 ? 3.820 -7.706 -2.369 1.00 13.58 37 GLN C CA 1
ATOM 2029 C C . GLN C 1 37 ? 3.210 -8.976 -1.805 1.00 12.36 37 GLN C C 1
ATOM 2030 O O . GLN C 1 37 ? 3.945 -9.882 -1.414 1.00 13.73 37 GLN C O 1
ATOM 2036 N N . PHE C 1 38 ? 1.877 -9.022 -1.799 1.00 12.13 38 PHE C N 1
ATOM 2037 C CA . PHE C 1 38 ? 1.143 -10.195 -1.364 1.00 13.26 38 PHE C CA 1
ATOM 2038 C C . PHE C 1 38 ? 0.244 -10.683 -2.493 1.00 15.76 38 PHE C C 1
ATOM 2039 O O . PHE C 1 38 ? -0.243 -9.859 -3.237 1.00 15.78 38 PHE C O 1
ATOM 2047 N N . ASN C 1 39 ? 0.043 -12.017 -2.562 1.00 13.26 39 ASN C N 1
ATOM 2048 C CA . ASN C 1 39 ? -1.091 -12.617 -3.178 1.00 15.60 39 ASN C CA 1
ATOM 2049 C C . ASN C 1 39 ? -1.920 -13.333 -2.117 1.00 14.56 39 ASN C C 1
ATOM 2050 O O . ASN C 1 39 ? -1.419 -14.236 -1.470 1.00 12.71 39 ASN C O 1
ATOM 2055 N N . ILE C 1 40 ? -3.205 -12.945 -2.023 1.00 13.55 40 ILE C N 1
ATOM 2056 C CA . ILE C 1 40 ? -4.098 -13.369 -0.980 1.00 14.93 40 ILE C CA 1
ATOM 2057 C C . ILE C 1 40 ? -5.395 -13.938 -1.604 1.00 14.13 40 ILE C C 1
ATOM 2058 O O . ILE C 1 40 ? -6.135 -13.227 -2.292 1.00 17.24 40 ILE C O 1
ATOM 2063 N N . LYS C 1 41 ? -5.594 -15.241 -1.405 1.00 14.28 41 LYS C N 1
ATOM 2064 C CA . LYS C 1 41 ? -6.765 -15.925 -1.897 1.00 14.40 41 LYS C CA 1
ATOM 2065 C C . LYS C 1 41 ? -7.842 -15.861 -0.816 1.00 15.24 41 LYS C C 1
ATOM 2066 O O . LYS C 1 41 ? -7.564 -16.172 0.390 1.00 19.59 41 LYS C O 1
ATOM 2072 N N . TYR C 1 4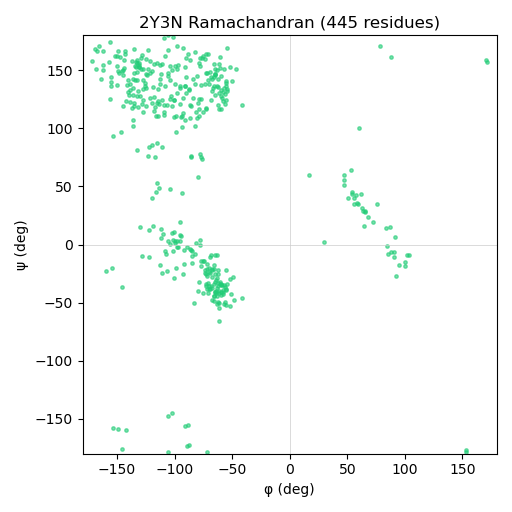2 ? -9.048 -15.460 -1.195 1.00 15.97 42 TYR C N 1
ATOM 2073 C CA . TYR C 1 42 ? -10.221 -15.543 -0.315 1.00 16.52 42 TYR C CA 1
ATOM 2074 C C . TYR C 1 42 ? -11.392 -16.266 -1.040 1.00 16.01 42 TYR C C 1
ATOM 2075 O O . TYR C 1 42 ? -11.395 -16.433 -2.248 1.00 18.50 42 TYR C O 1
ATOM 2084 N N . ASN C 1 43 ? -12.351 -16.702 -0.245 1.00 16.03 43 ASN C N 1
ATOM 2085 C CA . ASN C 1 43 ? -13.493 -17.469 -0.675 1.00 18.70 43 ASN C CA 1
ATOM 2086 C C . ASN C 1 43 ? -14.648 -16.559 -1.151 1.00 18.90 43 ASN C C 1
ATOM 2087 O O . ASN C 1 43 ? -15.314 -15.911 -0.351 1.00 20.36 43 ASN C O 1
ATOM 2092 N N . THR C 1 44 ? -14.900 -16.534 -2.467 1.00 19.70 44 THR C N 1
ATOM 2093 C CA . THR C 1 44 ? -15.777 -15.549 -3.045 1.00 20.25 44 THR C CA 1
ATOM 2094 C C . THR C 1 44 ? -17.249 -15.874 -2.792 1.00 19.89 44 THR C C 1
ATOM 2095 O O . THR C 1 44 ? -18.094 -14.992 -2.910 1.00 21.89 44 THR C O 1
ATOM 2099 N N . THR C 1 45 ? -17.554 -17.119 -2.446 1.00 19.48 45 THR C N 1
ATOM 2100 C CA . THR C 1 45 ? -18.915 -17.467 -2.022 1.00 19.16 45 THR C CA 1
ATOM 2101 C C . THR C 1 45 ? -19.311 -16.761 -0.685 1.00 19.09 45 THR C C 1
ATOM 2102 O O . THR C 1 45 ? -20.458 -16.248 -0.534 1.00 20.30 45 THR C O 1
ATOM 2106 N N . TYR C 1 46 ? -18.370 -16.692 0.264 1.00 17.82 46 TYR C N 1
ATOM 2107 C CA . TYR C 1 46 ? -18.700 -16.130 1.585 1.00 16.21 46 TYR C CA 1
ATOM 2108 C C . TYR C 1 46 ? -18.260 -14.699 1.820 1.00 17.46 46 TYR C C 1
ATOM 2109 O O . TYR C 1 46 ? -18.862 -13.961 2.661 1.00 19.26 46 TYR C O 1
ATOM 2118 N N . LEU C 1 47 ? -17.188 -14.303 1.168 1.00 16.97 47 LEU C N 1
ATOM 2119 C CA . LEU C 1 47 ? -16.557 -12.987 1.465 1.00 16.62 47 LEU C CA 1
ATOM 2120 C C . LEU C 1 47 ? -16.448 -12.101 0.253 1.00 18.33 47 LEU C C 1
ATOM 2121 O O . LEU C 1 47 ? -16.272 -12.568 -0.849 1.00 18.20 47 LEU C O 1
ATOM 2126 N N . GLN C 1 48 ? -16.469 -10.795 0.471 1.00 19.25 48 GLN C N 1
ATOM 2127 C CA . GLN C 1 48 ? -16.207 -9.840 -0.584 1.00 18.35 48 GLN C CA 1
ATOM 2128 C C . GLN C 1 48 ? -15.275 -8.763 -0.005 1.00 16.63 48 GLN C C 1
ATOM 2129 O O . GLN C 1 48 ? -15.589 -8.208 1.040 1.00 15.38 48 GLN C O 1
ATOM 2135 N N . PRO C 1 49 ? -14.148 -8.468 -0.681 1.00 18.17 49 PRO C N 1
ATOM 2136 C CA . PRO C 1 49 ? -13.254 -7.447 -0.184 1.00 19.06 49 PRO C CA 1
ATOM 2137 C C . PRO C 1 49 ? -13.950 -6.106 -0.236 1.00 18.89 49 PRO C C 1
ATOM 2138 O O . PRO C 1 49 ? -14.640 -5.791 -1.232 1.00 18.11 49 PRO C O 1
ATOM 2142 N N . TRP C 1 50 ? -13.787 -5.334 0.831 1.00 16.68 50 TRP C N 1
ATOM 2143 C CA . TRP C 1 50 ? -14.505 -4.094 0.957 1.00 16.08 50 TRP C CA 1
ATOM 2144 C C . TRP C 1 50 ? -13.563 -2.944 1.094 1.00 16.77 50 TRP C C 1
ATOM 2145 O O . TRP C 1 50 ? -12.732 -2.933 2.001 1.00 18.51 50 TRP C O 1
ATOM 2156 N N . ASP C 1 51 ? -13.706 -1.923 0.233 1.00 16.25 51 ASP C N 1
ATOM 2157 C CA . ASP C 1 51 ? -12.846 -0.777 0.303 1.00 14.94 51 ASP C CA 1
ATOM 2158 C C . ASP C 1 51 ? -13.422 0.160 1.404 1.00 16.48 51 ASP C C 1
ATOM 2159 O O . ASP C 1 51 ? -14.406 0.828 1.199 1.00 14.64 51 ASP C O 1
ATOM 2164 N N . THR C 1 52 ? -12.824 0.159 2.596 1.00 17.84 52 THR C N 1
ATOM 2165 C CA . THR C 1 52 ? -13.370 0.880 3.733 1.00 17.93 52 THR C CA 1
ATOM 2166 C C . THR C 1 52 ? -13.095 2.383 3.622 1.00 19.62 52 THR C C 1
ATOM 2167 O O . THR C 1 52 ? -13.636 3.142 4.393 1.00 21.08 52 THR C O 1
ATOM 2171 N N . ILE C 1 53 ? -12.197 2.767 2.733 1.00 18.95 53 ILE C N 1
ATOM 2172 C CA . ILE C 1 53 ? -11.860 4.154 2.525 1.00 21.18 53 ILE C CA 1
ATOM 2173 C C . ILE C 1 53 ? -12.871 4.779 1.577 1.00 20.13 53 ILE C C 1
ATOM 2174 O O . ILE C 1 53 ? -13.467 5.815 1.864 1.00 19.39 53 ILE C O 1
ATOM 2179 N N . ALA C 1 54 ? -13.110 4.120 0.451 1.00 18.54 54 ALA C N 1
ATOM 2180 C CA . ALA C 1 54 ? -14.129 4.620 -0.451 1.00 19.98 54 ALA C CA 1
ATOM 2181 C C . ALA C 1 54 ? -15.558 4.104 -0.042 1.00 20.58 54 ALA C C 1
ATOM 2182 O O . ALA C 1 54 ? -16.544 4.466 -0.652 1.00 20.67 54 ALA C O 1
ATOM 2184 N N . ASP C 1 55 ? -15.651 3.218 0.958 1.00 18.45 55 ASP C N 1
ATOM 2185 C CA . ASP C 1 55 ? -16.943 2.546 1.288 1.00 19.72 55 ASP C CA 1
ATOM 2186 C C . ASP C 1 55 ? -17.744 1.944 0.082 1.00 20.37 55 ASP C C 1
ATOM 2187 O O . ASP C 1 55 ? -18.932 2.217 -0.119 1.00 22.19 55 ASP C O 1
ATOM 2192 N N . GLU C 1 56 ? -17.093 1.082 -0.675 1.00 20.92 56 GLU C N 1
ATOM 2193 C CA . GLU C 1 56 ? -17.678 0.438 -1.855 1.00 21.87 56 GLU C CA 1
ATOM 2194 C C . GLU C 1 56 ? -16.904 -0.841 -2.078 1.00 22.70 56 GLU C C 1
ATOM 2195 O O . GLU C 1 56 ? -15.945 -1.128 -1.344 1.00 23.00 56 GLU C O 1
ATOM 2201 N N . ALA C 1 57 ? -17.354 -1.646 -3.035 1.00 24.14 57 ALA C N 1
ATOM 2202 C CA . ALA C 1 57 ? -16.653 -2.879 -3.424 1.00 24.01 57 ALA C CA 1
ATOM 2203 C C . ALA C 1 57 ? -15.306 -2.566 -4.039 1.00 22.18 57 ALA C C 1
ATOM 2204 O O . ALA C 1 57 ? -15.111 -1.465 -4.574 1.00 23.36 57 ALA C O 1
ATOM 2206 N N . TYR C 1 58 ? -14.374 -3.519 -3.984 1.00 22.11 58 TYR C N 1
ATOM 2207 C CA . TYR C 1 58 ? -13.106 -3.393 -4.694 1.00 20.34 58 TYR C CA 1
ATOM 2208 C C . TYR C 1 58 ? -13.368 -3.379 -6.187 1.00 21.94 58 TYR C C 1
ATOM 2209 O O . TYR C 1 58 ? -14.330 -3.976 -6.658 1.00 22.18 58 TYR C O 1
ATOM 2218 N N . THR C 1 59 ? -12.549 -2.640 -6.926 1.00 22.23 59 THR C N 1
ATOM 2219 C CA . THR C 1 59 ? -12.345 -2.893 -8.341 1.00 24.63 59 THR C CA 1
ATOM 2220 C C . THR C 1 59 ? -10.987 -3.652 -8.420 1.00 24.18 59 THR C C 1
ATOM 2221 O O . THR C 1 59 ? -10.306 -3.847 -7.384 1.00 16.45 59 THR C O 1
ATOM 2225 N N . ASP C 1 60 ? -10.588 -4.030 -9.632 1.00 24.34 60 ASP C N 1
ATOM 2226 C CA . ASP C 1 60 ? -9.284 -4.667 -9.795 1.00 27.91 60 ASP C CA 1
ATOM 2227 C C . ASP C 1 60 ? -8.061 -3.800 -9.467 1.00 26.42 60 ASP C C 1
ATOM 2228 O O . ASP C 1 60 ? -6.945 -4.322 -9.395 1.00 26.72 60 ASP C O 1
ATOM 2233 N N . SER C 1 61 ? -8.239 -2.495 -9.240 1.00 25.56 61 SER C N 1
ATOM 2234 C CA . SER C 1 61 ? -7.117 -1.673 -8.947 1.00 24.71 61 SER C CA 1
ATOM 2235 C C . SER C 1 61 ? -7.137 -1.169 -7.488 1.00 23.61 61 SER C C 1
ATOM 2236 O O . SER C 1 61 ? -6.294 -0.383 -7.121 1.00 20.43 61 SER C O 1
ATOM 2239 N N . THR C 1 62 ? -8.079 -1.626 -6.676 1.00 21.32 62 THR C N 1
ATOM 2240 C CA . THR C 1 62 ? -8.232 -1.073 -5.353 1.00 21.35 62 THR C CA 1
ATOM 2241 C C . THR C 1 62 ? -7.058 -1.406 -4.450 1.00 21.95 62 THR C C 1
ATOM 2242 O O . THR C 1 62 ? -6.628 -2.587 -4.368 1.00 22.85 62 THR C O 1
ATOM 2246 N N . MET C 1 63 ? -6.551 -0.372 -3.775 1.00 20.14 63 MET C N 1
ATOM 2247 C CA . MET C 1 63 ? -5.538 -0.536 -2.728 1.00 20.26 63 MET C CA 1
ATOM 2248 C C . MET C 1 63 ? -6.149 -0.670 -1.331 1.00 17.88 63 MET C C 1
ATOM 2249 O O . MET C 1 63 ? -6.937 0.151 -0.920 1.00 18.79 63 MET C O 1
ATOM 2254 N N . PRO C 1 64 ? -5.800 -1.726 -0.594 1.00 19.16 64 PRO C N 1
ATOM 2255 C CA . PRO C 1 64 ? -6.243 -1.836 0.792 1.00 17.81 64 PRO C CA 1
ATOM 2256 C C . PRO C 1 64 ? -5.865 -0.594 1.611 1.00 16.54 64 PRO C C 1
ATOM 2257 O O . PRO C 1 64 ? -5.014 0.233 1.180 1.00 16.38 64 PRO C O 1
ATOM 2261 N N . ASP C 1 65 ? -6.429 -0.527 2.790 1.00 16.89 65 ASP C N 1
ATOM 2262 C CA . ASP C 1 65 ? -6.074 0.531 3.747 1.00 18.87 65 ASP C CA 1
ATOM 2263 C C . ASP C 1 65 ? -4.591 0.374 4.131 1.00 18.51 65 ASP C C 1
ATOM 2264 O O . ASP C 1 65 ? -4.048 -0.746 4.154 1.00 17.25 65 ASP C O 1
ATOM 2269 N N . TYR C 1 66 ? -3.936 1.489 4.454 1.00 20.23 66 TYR C N 1
ATOM 2270 C CA . TYR C 1 66 ? -2.533 1.478 4.956 1.00 19.67 66 TYR C CA 1
ATOM 2271 C C . TYR C 1 66 ? -2.409 1.092 6.434 1.00 21.74 66 TYR C C 1
ATOM 2272 O O . TYR C 1 66 ? -3.348 1.229 7.198 1.00 21.84 66 TYR C O 1
ATOM 2281 N N . GLY C 1 67 ? -1.243 0.595 6.830 1.00 21.53 67 GLY C N 1
ATOM 2282 C CA . GLY C 1 67 ? -0.908 0.498 8.264 1.00 24.64 67 GLY C CA 1
ATOM 2283 C C . GLY C 1 67 ? 0.042 1.632 8.618 1.00 24.97 67 GLY C C 1
ATOM 2284 O O . GLY C 1 67 ? -0.060 2.731 8.074 1.00 26.67 67 GLY C O 1
ATOM 2285 N N . THR C 1 68 ? 0.982 1.381 9.518 1.00 23.19 68 THR C N 1
ATOM 2286 C CA . THR C 1 68 ? 1.879 2.444 9.916 1.00 22.91 68 THR C CA 1
ATOM 2287 C C . THR C 1 68 ? 3.178 2.505 9.126 1.00 20.98 68 THR C C 1
ATOM 2288 O O . THR C 1 68 ? 3.830 3.581 9.092 1.00 22.17 68 THR C O 1
ATOM 2292 N N . LEU C 1 69 ? 3.611 1.358 8.562 1.00 18.44 69 LEU C N 1
ATOM 2293 C CA . LEU C 1 69 ? 4.854 1.311 7.757 1.00 18.97 69 LEU C CA 1
ATOM 2294 C C . LEU C 1 69 ? 4.585 1.866 6.381 1.00 19.45 69 LEU C C 1
ATOM 2295 O O . LEU C 1 69 ? 3.412 1.910 5.933 1.00 21.09 69 LEU C O 1
ATOM 2300 N N . LEU C 1 70 ? 5.685 2.257 5.718 1.00 18.36 70 LEU C N 1
ATOM 2301 C CA . LEU C 1 70 ? 5.676 2.731 4.307 1.00 18.16 70 LEU C CA 1
ATOM 2302 C C . LEU C 1 70 ? 4.841 3.988 4.174 1.00 17.79 70 LEU C C 1
ATOM 2303 O O . LEU C 1 70 ? 4.206 4.265 3.094 1.00 19.41 70 LEU C O 1
ATOM 2308 N N . GLN C 1 71 ? 4.860 4.751 5.248 1.00 18.71 71 GLN C N 1
ATOM 2309 C CA . GLN C 1 71 ? 4.143 6.023 5.251 1.00 19.12 71 GLN C CA 1
ATOM 2310 C C . GLN C 1 71 ? 5.069 7.241 5.045 1.00 20.40 71 GLN C C 1
ATOM 2311 O O . GLN C 1 71 ? 4.592 8.377 4.888 1.00 19.30 71 GLN C O 1
ATOM 2317 N N . GLY C 1 72 ? 6.383 7.006 5.015 1.00 20.98 72 GLY C N 1
ATOM 2318 C CA . GLY C 1 72 ? 7.344 8.097 4.902 1.00 21.69 72 GLY C CA 1
ATOM 2319 C C . GLY C 1 72 ? 7.427 8.659 3.505 1.00 22.17 72 GLY C C 1
ATOM 2320 O O . GLY C 1 72 ? 7.050 7.993 2.517 1.00 20.86 72 GLY C O 1
ATOM 2321 N N . ARG C 1 73 ? 7.952 9.878 3.400 1.00 22.49 73 ARG C N 1
ATOM 2322 C CA . ARG C 1 73 ? 8.043 10.548 2.079 1.00 23.67 73 ARG C CA 1
ATOM 2323 C C . ARG C 1 73 ? 9.239 10.052 1.262 1.00 22.37 73 ARG C C 1
ATOM 2324 O O . ARG C 1 73 ? 10.141 10.830 0.966 1.00 24.62 73 ARG C O 1
ATOM 2332 N N . PHE C 1 74 ? 9.328 8.750 0.981 1.00 21.09 74 PHE C N 1
ATOM 2333 C CA . PHE C 1 74 ? 10.426 8.227 0.182 1.00 21.19 74 PHE C CA 1
ATOM 2334 C C . PHE C 1 74 ? 9.842 7.709 -1.148 1.00 20.83 74 PHE C C 1
ATOM 2335 O O . PHE C 1 74 ? 10.172 6.617 -1.608 1.00 21.83 74 PHE C O 1
ATOM 2343 N N . ASN C 1 75 ? 9.022 8.542 -1.767 1.00 21.32 75 ASN C N 1
ATOM 2344 C CA . ASN C 1 75 ? 8.195 8.167 -2.955 1.00 21.73 75 ASN C CA 1
ATOM 2345 C C . ASN C 1 75 ? 7.468 6.823 -2.735 1.00 21.11 75 ASN C C 1
ATOM 2346 O O . ASN C 1 75 ? 7.712 5.799 -3.476 1.00 22.24 75 ASN C O 1
ATOM 2351 N N . ALA C 1 76 ? 6.641 6.802 -1.707 1.00 21.13 76 ALA C N 1
ATOM 2352 C CA . ALA C 1 76 ? 5.919 5.546 -1.279 1.00 20.69 76 ALA C CA 1
ATOM 2353 C C . ALA C 1 76 ? 4.852 5.271 -2.310 1.00 20.71 76 ALA C C 1
ATOM 2354 O O . ALA C 1 76 ? 3.960 6.112 -2.518 1.00 22.10 76 ALA C O 1
ATOM 2356 N N . THR C 1 77 ? 4.952 4.121 -3.002 1.00 18.83 77 THR C N 1
ATOM 2357 C CA . THR C 1 77 ? 4.121 3.905 -4.200 1.00 19.66 77 THR C CA 1
ATOM 2358 C C . THR C 1 77 ? 3.347 2.563 -4.101 1.00 18.80 77 THR C C 1
ATOM 2359 O O . THR C 1 77 ? 3.904 1.573 -3.591 1.00 18.18 77 THR C O 1
ATOM 2363 N N . ASP C 1 78 ? 2.088 2.568 -4.581 1.00 17.68 78 ASP C N 1
ATOM 2364 C CA . ASP C 1 78 ? 1.238 1.341 -4.537 1.00 15.72 78 ASP C CA 1
ATOM 2365 C C . ASP C 1 78 ? 1.211 0.622 -5.842 1.00 16.30 78 ASP C C 1
ATOM 2366 O O . ASP C 1 78 ? 1.398 1.224 -6.922 1.00 18.61 78 ASP C O 1
ATOM 2371 N N . MET C 1 79 ? 0.968 -0.692 -5.774 1.00 19.50 79 MET C N 1
ATOM 2372 C CA . MET C 1 79 ? 0.727 -1.516 -6.963 1.00 20.51 79 MET C CA 1
ATOM 2373 C C . MET C 1 79 ? -0.468 -2.421 -6.622 1.00 20.71 79 MET C C 1
ATOM 2374 O O . MET C 1 79 ? -0.536 -2.998 -5.544 1.00 19.07 79 MET C O 1
ATOM 2379 N N . SER C 1 80 ? -1.426 -2.532 -7.539 1.00 20.38 80 SER C N 1
ATOM 2380 C CA . SER C 1 80 ? -2.511 -3.532 -7.323 1.00 21.81 80 SER C CA 1
ATOM 2381 C C . SER C 1 80 ? -3.136 -3.970 -8.603 1.00 22.40 80 SER C C 1
ATOM 2382 O O . SER C 1 80 ? -3.458 -3.156 -9.472 1.00 24.15 80 SER C O 1
ATOM 2385 N N . LYS C 1 81 ? -3.347 -5.266 -8.699 1.00 19.36 81 LYS C N 1
ATOM 2386 C CA . LYS C 1 81 ? -4.118 -5.791 -9.857 1.00 18.71 81 LYS C CA 1
ATOM 2387 C C . LYS C 1 81 ? -4.725 -7.057 -9.399 1.00 17.51 81 LYS C C 1
ATOM 2388 O O . LYS C 1 81 ? -4.075 -8.104 -9.491 1.00 16.82 81 LYS C O 1
ATOM 2394 N N . HIS C 1 82 ? -5.944 -6.992 -8.913 1.00 17.13 82 HIS C N 1
ATOM 2395 C CA . HIS C 1 82 ? -6.636 -8.213 -8.437 1.00 16.84 82 HIS C CA 1
ATOM 2396 C C . HIS C 1 82 ? -7.281 -9.031 -9.507 1.00 21.68 82 HIS C C 1
ATOM 2397 O O . HIS C 1 82 ? -7.403 -8.588 -10.658 1.00 20.66 82 HIS C O 1
ATOM 2404 N N . ASN C 1 83 ? -7.629 -10.260 -9.111 1.00 21.73 83 ASN C N 1
ATOM 2405 C CA . ASN C 1 83 ? -8.543 -11.093 -9.844 1.00 23.67 83 ASN C CA 1
ATOM 2406 C C . ASN C 1 83 ? -9.706 -11.398 -8.941 1.00 22.37 83 ASN C C 1
ATOM 2407 O O . ASN C 1 83 ? -9.749 -12.438 -8.295 1.00 21.34 83 ASN C O 1
ATOM 2412 N N . LEU C 1 84 ? -10.663 -10.481 -8.936 1.00 20.61 84 LEU C N 1
ATOM 2413 C CA . LEU C 1 84 ? -11.825 -10.554 -8.046 1.00 22.52 84 LEU C CA 1
ATOM 2414 C C . LEU C 1 84 ? -12.793 -11.678 -8.360 1.00 22.69 84 LEU C C 1
ATOM 2415 O O . LEU C 1 84 ? -13.327 -12.301 -7.456 1.00 23.47 84 LEU C O 1
ATOM 2420 N N . SER C 1 85 ? -12.983 -12.002 -9.635 1.00 23.45 85 SER C N 1
ATOM 2421 C CA . SER C 1 85 ? -13.849 -13.100 -9.928 1.00 23.40 85 SER C CA 1
ATOM 2422 C C . SER C 1 85 ? -13.326 -14.438 -9.362 1.00 22.88 85 SER C C 1
ATOM 2423 O O . SER C 1 85 ? -14.122 -15.329 -9.056 1.00 21.63 85 SER C O 1
ATOM 2426 N N . GLN C 1 86 ? -11.997 -14.568 -9.236 1.00 22.04 86 GLN C N 1
ATOM 2427 C CA . GLN C 1 86 ? -11.344 -15.766 -8.690 1.00 20.69 86 GLN C CA 1
ATOM 2428 C C . GLN C 1 86 ? -10.909 -15.687 -7.219 1.00 19.89 86 GLN C C 1
ATOM 2429 O O . GLN C 1 86 ? -10.420 -16.668 -6.686 1.00 22.00 86 GLN C O 1
ATOM 2435 N N . GLY C 1 87 ? -11.176 -14.584 -6.553 1.00 18.86 87 GLY C N 1
ATOM 2436 C CA . GLY C 1 87 ? -10.825 -14.459 -5.134 1.00 19.68 87 GLY C CA 1
ATOM 2437 C C . GLY C 1 87 ? -9.351 -14.226 -4.851 1.00 18.44 87 GLY C C 1
ATOM 2438 O O . GLY C 1 87 ? -8.847 -14.696 -3.853 1.00 18.60 87 GLY C O 1
ATOM 2439 N N . VAL C 1 88 ? -8.646 -13.493 -5.716 1.00 17.35 88 VAL C N 1
ATOM 2440 C CA . VAL C 1 88 ? -7.224 -13.318 -5.465 1.00 16.30 88 VAL C CA 1
ATOM 2441 C C . VAL C 1 88 ? -6.902 -11.834 -5.427 1.00 15.77 88 VAL C C 1
ATOM 2442 O O . VAL C 1 88 ? -7.086 -11.118 -6.434 1.00 17.89 88 VAL C O 1
ATOM 2446 N N . LEU C 1 89 ? -6.395 -11.378 -4.286 1.00 14.24 89 LEU C N 1
ATOM 2447 C CA . LEU C 1 89 ? -5.939 -10.015 -4.162 1.00 13.51 89 LEU C CA 1
ATOM 2448 C C . LEU C 1 89 ? -4.491 -9.991 -4.527 1.00 14.86 89 LEU C C 1
ATOM 2449 O O . LEU C 1 89 ? -3.723 -10.823 -4.062 1.00 16.00 89 LEU C O 1
ATOM 2454 N N . ASN C 1 90 ? -4.079 -8.998 -5.314 1.00 14.90 90 ASN C N 1
ATOM 2455 C CA . ASN C 1 90 ? -2.658 -8.883 -5.643 1.00 14.65 90 ASN C CA 1
ATOM 2456 C C . ASN C 1 90 ? -2.204 -7.430 -5.537 1.00 14.50 90 ASN C C 1
ATOM 2457 O O . ASN C 1 90 ? -2.508 -6.599 -6.368 1.00 14.78 90 ASN C O 1
ATOM 2462 N N . PHE C 1 91 ? -1.392 -7.153 -4.428 1.00 12.79 91 PHE C N 1
ATOM 2463 C CA . PHE C 1 91 ? -1.078 -5.749 -4.201 1.00 13.71 91 PHE C CA 1
ATOM 2464 C C . PHE C 1 91 ? 0.254 -5.554 -3.501 1.00 14.29 91 PHE C C 1
ATOM 2465 O O . PHE C 1 91 ? 0.762 -6.462 -2.842 1.00 10.73 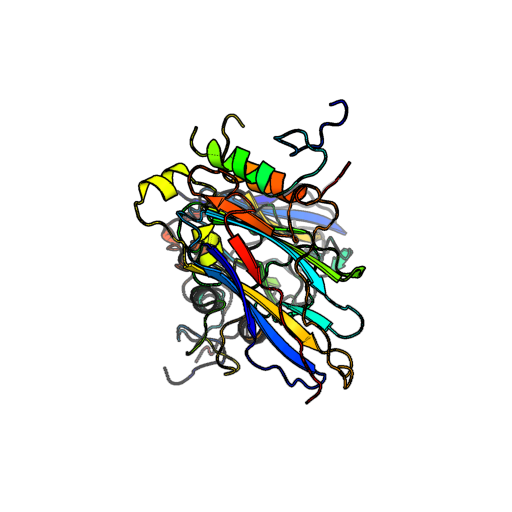91 PHE C O 1
ATOM 2473 N N . GLY C 1 92 ? 0.812 -4.441 -3.533 1.00 12.57 92 GLY C N 1
ATOM 2474 C CA . GLY C 1 92 ? 1.996 -4.189 -2.758 1.00 15.33 92 GLY C CA 1
ATOM 2475 C C . GLY C 1 92 ? 2.279 -2.706 -2.690 1.00 15.67 92 GLY C C 1
ATOM 2476 O O . GLY C 1 92 ? 1.673 -1.915 -3.398 1.00 15.51 92 GLY C O 1
ATOM 2477 N N . ARG C 1 93 ? 3.250 -2.366 -1.838 1.00 17.75 93 ARG C N 1
ATOM 2478 C CA . ARG C 1 93 ? 3.696 -0.987 -1.672 1.00 15.42 93 ARG C CA 1
ATOM 2479 C C . ARG C 1 93 ? 5.190 -0.999 -1.398 1.00 16.30 93 ARG C C 1
ATOM 2480 O O . ARG C 1 93 ? 5.702 -1.885 -0.705 1.00 16.06 93 ARG C O 1
ATOM 2488 N N . LEU C 1 94 ? 5.871 0.052 -1.830 1.00 15.88 94 LEU C N 1
ATOM 2489 C CA . LEU C 1 94 ? 7.264 0.153 -1.619 1.00 17.18 94 LEU C CA 1
ATOM 2490 C C . LEU C 1 94 ? 7.735 1.598 -1.501 1.00 19.47 94 LEU C C 1
ATOM 2491 O O . LEU C 1 94 ? 7.031 2.520 -1.952 1.00 20.69 94 LEU C O 1
ATOM 2496 N N . TYR C 1 95 ? 8.845 1.805 -0.791 1.00 18.00 95 TYR C N 1
ATOM 2497 C CA . TYR C 1 95 ? 9.545 3.145 -0.902 1.00 18.31 95 TYR C CA 1
ATOM 2498 C C . TYR C 1 95 ? 10.324 3.081 -2.186 1.00 18.82 95 TYR C C 1
ATOM 2499 O O . TYR C 1 95 ? 11.221 2.216 -2.354 1.00 20.72 95 TYR C O 1
ATOM 2508 N N . MET C 1 96 ? 9.910 3.852 -3.194 1.00 18.80 96 MET C N 1
ATOM 2509 C CA . MET C 1 96 ? 10.596 3.825 -4.442 1.00 20.58 96 MET C CA 1
ATOM 2510 C C . MET C 1 96 ? 11.952 4.528 -4.352 1.00 21.86 96 MET C C 1
ATOM 2511 O O . MET C 1 96 ? 12.920 4.114 -5.021 1.00 21.08 96 MET C O 1
ATOM 2516 N N . ASN C 1 97 ? 12.048 5.587 -3.538 1.00 23.57 97 ASN C N 1
ATOM 2517 C CA . ASN C 1 97 ? 13.324 6.277 -3.413 1.00 24.35 97 ASN C CA 1
ATOM 2518 C C . ASN C 1 97 ? 14.179 5.570 -2.341 1.00 24.85 97 ASN C C 1
ATOM 2519 O O . ASN C 1 97 ? 14.281 6.043 -1.200 1.00 23.96 97 ASN C O 1
ATOM 2524 N N . LEU C 1 98 ? 14.722 4.409 -2.715 1.00 23.98 98 LEU C N 1
ATOM 2525 C CA . LEU C 1 98 ? 15.503 3.585 -1.811 1.00 24.41 98 LEU C CA 1
ATOM 2526 C C . LEU C 1 98 ? 16.712 4.283 -1.258 1.00 24.36 98 LEU C C 1
ATOM 2527 O O . LEU C 1 98 ? 16.932 4.253 -0.056 1.00 23.48 98 LEU C O 1
ATOM 2532 N N . SER C 1 99 ? 17.451 5.012 -2.106 1.00 25.56 99 SER C N 1
ATOM 2533 C CA . SER C 1 99 ? 18.661 5.675 -1.627 1.00 26.39 99 SER C CA 1
ATOM 2534 C C . SER C 1 99 ? 18.337 6.695 -0.544 1.00 27.17 99 SER C C 1
ATOM 2535 O O . SER C 1 99 ? 19.074 6.817 0.442 1.00 26.94 99 SER C O 1
ATOM 2538 N N . ALA C 1 100 ? 17.246 7.427 -0.719 1.00 26.36 100 ALA C N 1
ATOM 2539 C CA . ALA C 1 100 ? 16.857 8.380 0.323 1.00 26.24 100 ALA C CA 1
ATOM 2540 C C . ALA C 1 100 ? 16.355 7.680 1.588 1.00 25.49 100 ALA C C 1
ATOM 2541 O O . ALA C 1 100 ? 16.546 8.167 2.691 1.00 25.44 100 ALA C O 1
ATOM 2543 N N . TYR C 1 101 ? 15.611 6.589 1.417 1.00 23.31 101 TYR C N 1
ATOM 2544 C CA . TYR C 1 101 ? 15.147 5.869 2.598 1.00 22.00 101 TYR C CA 1
ATOM 2545 C C . TYR C 1 101 ? 16.361 5.334 3.371 1.00 21.26 101 TYR C C 1
ATOM 2546 O O . TYR C 1 101 ? 16.529 5.530 4.614 1.00 20.08 101 TYR C O 1
ATOM 2555 N N . ARG C 1 102 ? 17.242 4.641 2.627 1.00 21.86 102 ARG C N 1
ATOM 2556 C CA . ARG C 1 102 ? 18.481 4.106 3.205 1.00 23.25 102 ARG C CA 1
ATOM 2557 C C . ARG C 1 102 ? 19.243 5.179 3.960 1.00 24.09 102 ARG C C 1
ATOM 2558 O O . ARG C 1 102 ? 19.755 4.958 5.087 1.00 24.31 102 ARG C O 1
ATOM 2566 N N . ALA C 1 103 ? 19.295 6.361 3.356 1.00 24.07 103 ALA C N 1
ATOM 2567 C CA . ALA C 1 103 ? 20.084 7.447 3.926 1.00 25.37 103 ALA C CA 1
ATOM 2568 C C . ALA C 1 103 ? 19.481 8.053 5.188 1.00 26.54 103 ALA C C 1
ATOM 2569 O O . ALA C 1 103 ? 20.200 8.774 5.964 1.00 25.03 103 ALA C O 1
ATOM 2571 N N . SER C 1 104 ? 18.184 7.779 5.398 1.00 24.84 104 SER C N 1
ATOM 2572 C CA . SER C 1 104 ? 17.441 8.388 6.502 1.00 26.29 104 SER C CA 1
ATOM 2573 C C . SER C 1 104 ? 18.024 7.893 7.811 1.00 27.16 104 SER C C 1
ATOM 2574 O O . SER C 1 104 ? 17.908 8.548 8.830 1.00 28.26 104 SER C O 1
ATOM 2577 N N . GLY C 1 105 ? 18.631 6.723 7.765 1.00 27.88 105 GLY C N 1
ATOM 2578 C CA . GLY C 1 105 ? 19.084 6.061 8.982 1.00 31.37 105 GLY C CA 1
ATOM 2579 C C . GLY C 1 105 ? 17.920 5.670 9.925 1.00 31.97 105 GLY C C 1
ATOM 2580 O O . GLY C 1 105 ? 18.165 5.372 11.099 1.00 33.13 105 GLY C O 1
ATOM 2581 N N . LYS C 1 106 ? 16.684 5.666 9.403 1.00 30.98 106 LYS C N 1
ATOM 2582 C CA . LYS C 1 106 ? 15.492 5.327 10.175 1.00 30.40 106 LYS C CA 1
ATOM 2583 C C . LYS C 1 106 ? 14.757 4.154 9.498 1.00 27.35 106 LYS C C 1
ATOM 2584 O O . LYS C 1 106 ? 13.715 4.351 8.870 1.00 25.91 106 LYS C O 1
ATOM 2590 N N . PRO C 1 107 ? 15.300 2.943 9.673 1.00 25.75 107 PRO C N 1
ATOM 2591 C CA . PRO C 1 107 ? 14.718 1.766 9.059 1.00 25.17 107 PRO C CA 1
ATOM 2592 C C . PRO C 1 107 ? 13.415 1.357 9.727 1.00 22.56 107 PRO C C 1
ATOM 2593 O O . PRO C 1 107 ? 13.246 1.559 10.928 1.00 22.14 107 PRO C O 1
ATOM 2597 N N . GLU C 1 108 ? 12.494 0.803 8.942 1.00 19.65 108 GLU C N 1
ATOM 2598 C CA . GLU C 1 108 ? 11.298 0.221 9.539 1.00 19.64 108 GLU C CA 1
ATOM 2599 C C . GLU C 1 108 ? 11.498 -1.275 9.483 1.00 19.99 108 GLU C C 1
ATOM 2600 O O . GLU C 1 108 ? 12.286 -1.733 8.678 1.00 22.04 108 GLU C O 1
ATOM 2606 N N . SER C 1 109 ? 10.870 -2.040 10.386 1.00 19.01 109 SER C N 1
ATOM 2607 C CA . SER C 1 109 ? 11.082 -3.476 10.380 1.00 21.49 109 SER C CA 1
ATOM 2608 C C . SER C 1 109 ? 9.872 -4.159 11.003 1.00 21.37 109 SER C C 1
ATOM 2609 O O . SER C 1 109 ? 9.694 -5.349 10.785 1.00 20.86 109 SER C O 1
ATOM 2612 N N . THR C 1 110 ? 9.075 -3.403 11.785 1.00 19.34 110 THR C N 1
ATOM 2613 C CA . THR C 1 110 ? 8.020 -4.009 12.534 1.00 21.10 110 THR C CA 1
ATOM 2614 C C . THR C 1 110 ? 6.836 -3.125 12.550 1.00 20.86 110 THR C C 1
ATOM 2615 O O . THR C 1 110 ? 6.953 -1.956 12.966 1.00 19.53 110 THR C O 1
ATOM 2619 N N . GLY C 1 111 ? 5.712 -3.668 12.099 1.00 21.57 111 GLY C N 1
ATOM 2620 C CA . GLY C 1 111 ? 4.434 -2.920 12.158 1.00 21.33 111 GLY C CA 1
ATOM 2621 C C . GLY C 1 111 ? 3.463 -3.339 11.111 1.00 18.76 111 GLY C C 1
ATOM 2622 O O . GLY C 1 111 ? 3.785 -4.206 10.281 1.00 17.62 111 GLY C O 1
ATOM 2623 N N . ALA C 1 112 ? 2.293 -2.680 11.091 1.00 17.75 112 ALA C N 1
ATOM 2624 C CA . ALA C 1 112 ? 1.258 -3.005 10.122 1.00 15.64 112 ALA C CA 1
ATOM 2625 C C . ALA C 1 112 ? 1.599 -2.434 8.785 1.00 13.65 112 ALA C C 1
ATOM 2626 O O . ALA C 1 112 ? 2.017 -1.275 8.665 1.00 14.57 112 ALA C O 1
ATOM 2628 N N . VAL C 1 113 ? 1.381 -3.222 7.720 1.00 15.22 113 VAL C N 1
ATOM 2629 C CA . VAL C 1 113 ? 1.724 -2.707 6.394 1.00 15.43 113 VAL C CA 1
ATOM 2630 C C . VAL C 1 113 ? 0.454 -2.492 5.568 1.00 14.78 113 VAL C C 1
ATOM 2631 O O . VAL C 1 113 ? 0.475 -1.773 4.548 1.00 14.61 113 VAL C O 1
ATOM 2635 N N . ALA C 1 114 ? -0.627 -3.109 5.997 1.00 14.02 114 ALA C N 1
ATOM 2636 C CA . ALA C 1 114 ? -1.865 -3.037 5.219 1.00 16.08 114 ALA C CA 1
ATOM 2637 C C . ALA C 1 114 ? -2.956 -3.647 6.046 1.00 18.23 114 ALA C C 1
ATOM 2638 O O . ALA C 1 114 ? -2.676 -4.395 6.989 1.00 16.40 114 ALA C O 1
ATOM 2640 N N . LYS C 1 115 ? -4.187 -3.268 5.711 1.00 18.04 115 LYS C N 1
ATOM 2641 C CA . LYS C 1 115 ? -5.382 -3.667 6.399 1.00 18.27 115 LYS C CA 1
ATOM 2642 C C . LYS C 1 115 ? -6.403 -4.004 5.327 1.00 17.71 115 LYS C C 1
ATOM 2643 O O . LYS C 1 115 ? -6.801 -3.123 4.590 1.00 18.63 115 LYS C O 1
ATOM 2649 N N . VAL C 1 116 ? -6.849 -5.251 5.289 1.00 15.91 116 VAL C N 1
ATOM 2650 C CA . VAL C 1 116 ? -7.695 -5.715 4.221 1.00 15.09 116 VAL C CA 1
ATOM 2651 C C . VAL C 1 116 ? -8.982 -6.102 4.876 1.00 15.71 116 VAL C C 1
ATOM 2652 O O . VAL C 1 116 ? -9.013 -7.015 5.731 1.00 17.53 116 VAL C O 1
ATOM 2656 N N . THR C 1 117 ? -10.038 -5.361 4.530 1.00 14.53 117 THR C N 1
ATOM 2657 C CA . THR C 1 117 ? -11.376 -5.652 5.059 1.00 15.11 117 THR C CA 1
ATOM 2658 C C . THR C 1 117 ? -12.186 -6.521 4.113 1.00 15.99 117 THR C C 1
ATOM 2659 O O . THR C 1 117 ? -12.193 -6.284 2.868 1.00 17.55 117 THR C O 1
ATOM 2663 N N . PHE C 1 118 ? -12.834 -7.545 4.687 1.00 16.97 118 PHE C N 1
ATOM 2664 C CA . PHE C 1 118 ? -13.801 -8.380 3.981 1.00 17.21 118 PHE C CA 1
ATOM 2665 C C . PHE C 1 118 ? -15.212 -8.168 4.556 1.00 17.47 118 PHE C C 1
ATOM 2666 O O . PHE C 1 118 ? -15.472 -8.066 5.795 1.00 15.92 118 PHE C O 1
ATOM 2674 N N . LYS C 1 119 ? -16.135 -8.102 3.634 1.00 14.97 119 LYS C N 1
ATOM 2675 C CA . LYS C 1 119 ? -17.565 -8.090 4.013 1.00 17.02 119 LYS C CA 1
ATOM 2676 C C . LYS C 1 119 ? -18.069 -9.509 3.862 1.00 15.90 119 LYS C C 1
ATOM 2677 O O . LYS C 1 119 ? -17.916 -10.090 2.798 1.00 19.54 119 LYS C O 1
ATOM 2683 N N . VAL C 1 120 ? -18.742 -10.020 4.885 1.00 15.78 120 VAL C N 1
ATOM 2684 C CA . VAL C 1 120 ? -19.457 -11.333 4.830 1.00 16.99 120 VAL C CA 1
ATOM 2685 C C . VAL C 1 120 ? -20.767 -11.247 4.031 1.00 17.87 120 VAL C C 1
ATOM 2686 O O . VAL C 1 120 ? -21.710 -10.561 4.461 1.00 18.99 120 VAL C O 1
ATOM 2690 N N . ILE C 1 121 ? -20.818 -11.943 2.891 1.00 15.99 121 ILE C N 1
ATOM 2691 C CA . ILE C 1 121 ? -21.969 -11.865 2.009 1.00 17.83 121 ILE C CA 1
ATOM 2692 C C . ILE C 1 121 ? -22.839 -13.148 2.041 1.00 19.68 121 ILE C C 1
ATOM 2693 O O . ILE C 1 121 ? -23.900 -13.192 1.419 1.00 19.78 121 ILE C O 1
ATOM 2698 N N . LYS C 1 122 ? -22.350 -14.201 2.708 1.00 17.80 122 LYS C N 1
ATOM 2699 C CA . LYS C 1 122 ? -23.140 -15.411 2.921 1.00 18.81 122 LYS C CA 1
ATOM 2700 C C . LYS C 1 122 ? -22.794 -15.984 4.266 1.00 19.29 122 LYS C C 1
ATOM 2701 O O . LYS C 1 122 ? -21.628 -15.907 4.707 1.00 18.05 122 LYS C O 1
ATOM 2707 N N . GLU C 1 123 ? -23.775 -16.584 4.924 1.00 20.46 123 GLU C N 1
ATOM 2708 C CA . GLU C 1 123 ? -23.580 -17.020 6.303 1.00 23.14 123 GLU C CA 1
ATOM 2709 C C . GLU C 1 123 ? -22.332 -17.914 6.324 1.00 22.09 123 GLU C C 1
ATOM 2710 O O . GLU C 1 123 ? -22.195 -18.781 5.507 1.00 17.90 123 GLU C O 1
ATOM 2716 N N . ILE C 1 124 ? -21.447 -17.691 7.278 1.00 20.56 124 ILE C N 1
ATOM 2717 C CA . ILE C 1 124 ? -20.186 -18.421 7.325 1.00 20.77 124 ILE C CA 1
ATOM 2718 C C . ILE C 1 124 ? -20.526 -19.846 7.804 1.00 20.39 124 ILE C C 1
ATOM 2719 O O . ILE C 1 124 ? -21.290 -20.000 8.759 1.00 21.13 124 ILE C O 1
ATOM 2724 N N . PRO C 1 125 ? -19.911 -20.886 7.204 1.00 20.42 125 PRO C N 1
ATOM 2725 C CA . PRO C 1 125 ? -20.275 -22.234 7.579 1.00 20.21 125 PRO C CA 1
ATOM 2726 C C . PRO C 1 125 ? -19.986 -22.426 9.065 1.00 20.60 125 PRO C C 1
ATOM 2727 O O . PRO C 1 125 ? -19.108 -21.779 9.619 1.00 18.29 125 PRO C O 1
ATOM 2731 N N . ALA C 1 126 ? -20.732 -23.306 9.685 1.00 19.70 126 ALA C N 1
ATOM 2732 C CA . ALA C 1 126 ? -20.560 -23.618 11.115 1.00 18.77 126 ALA C CA 1
ATOM 2733 C C . ALA C 1 126 ? -19.171 -24.059 11.532 1.00 18.80 126 ALA C C 1
ATOM 2734 O O . ALA C 1 126 ? -18.699 -23.654 12.632 1.00 20.25 126 ALA C O 1
ATOM 2736 N N . GLU C 1 127 ? -18.496 -24.880 10.690 1.00 18.08 127 GLU C N 1
ATOM 2737 C CA . GLU C 1 127 ? -17.113 -25.321 10.949 1.00 20.44 127 GLU C CA 1
ATOM 2738 C C . GLU C 1 127 ? -16.053 -24.194 10.843 1.00 21.56 127 GLU C C 1
ATOM 2739 O O . GLU C 1 127 ? -14.924 -24.391 11.186 1.00 22.25 127 GLU C O 1
ATOM 2745 N N . GLY C 1 128 ? -16.455 -23.035 10.362 1.00 21.33 128 GLY C N 1
ATOM 2746 C CA . GLY C 1 128 ? -15.526 -21.940 10.084 1.00 22.20 128 GLY C CA 1
ATOM 2747 C C . GLY C 1 128 ? -14.936 -21.986 8.688 1.00 22.18 128 GLY C C 1
ATOM 2748 O O . GLY C 1 128 ? -14.944 -23.052 8.024 1.00 24.70 128 GLY C O 1
ATOM 2749 N N . ILE C 1 129 ? -14.396 -20.846 8.239 1.00 21.10 129 ILE C N 1
ATOM 2750 C CA . ILE C 1 129 ? -13.532 -20.834 7.093 1.00 20.85 129 ILE C CA 1
ATOM 2751 C C . ILE C 1 129 ? -12.242 -20.060 7.369 1.00 20.46 129 ILE C C 1
ATOM 2752 O O . ILE C 1 129 ? -12.193 -19.133 8.181 1.00 18.97 129 ILE C O 1
ATOM 2757 N N . LYS C 1 130 ? -11.189 -20.404 6.637 1.00 20.40 130 LYS C N 1
ATOM 2758 C CA . LYS C 1 130 ? -9.982 -19.596 6.750 1.00 21.15 130 LYS C CA 1
ATOM 2759 C C . LYS C 1 130 ? -10.392 -18.255 6.152 1.00 20.20 130 LYS C C 1
ATOM 2760 O O . LYS C 1 130 ? -11.083 -18.202 5.126 1.00 19.27 130 LYS C O 1
ATOM 2766 N N . LEU C 1 131 ? -10.037 -17.171 6.812 1.00 19.91 131 LEU C N 1
ATOM 2767 C CA . LEU C 1 131 ? -10.488 -15.842 6.308 1.00 19.18 131 LEU C CA 1
ATOM 2768 C C . LEU C 1 131 ? -9.861 -15.565 4.924 1.00 19.33 131 LEU C C 1
ATOM 2769 O O . LEU C 1 131 ? -10.486 -14.982 4.017 1.00 18.90 131 LEU C O 1
ATOM 2774 N N . ALA C 1 132 ? -8.589 -15.957 4.805 1.00 18.27 132 ALA C N 1
ATOM 2775 C CA . ALA C 1 132 ? -7.858 -15.836 3.577 1.00 17.30 132 ALA C CA 1
ATOM 2776 C C . ALA C 1 132 ? -6.596 -16.625 3.645 1.00 18.39 132 ALA C C 1
ATOM 2777 O O . ALA C 1 132 ? -6.175 -17.119 4.778 1.00 16.52 132 ALA C O 1
ATOM 2779 N N . THR C 1 133 ? -5.981 -16.803 2.471 1.00 16.57 133 THR C N 1
ATOM 2780 C CA . THR C 1 133 ? -4.682 -17.514 2.434 1.00 17.60 133 THR C CA 1
ATOM 2781 C C . THR C 1 133 ? -3.637 -16.804 1.622 1.00 15.47 133 THR C C 1
ATOM 2782 O O . THR C 1 133 ? -3.884 -16.460 0.517 1.00 15.69 133 THR C O 1
ATOM 2786 N N . PHE C 1 134 ? -2.410 -16.639 2.155 1.00 15.39 134 PHE C N 1
ATOM 2787 C CA . PHE C 1 134 ? -1.334 -16.137 1.344 1.00 14.73 134 PHE C CA 1
ATOM 2788 C C . PHE C 1 134 ? -0.797 -17.301 0.495 1.00 16.35 134 PHE C C 1
ATOM 2789 O O . PHE C 1 134 ? -0.441 -18.351 1.019 1.00 13.50 134 PHE C O 1
ATOM 2797 N N . GLU C 1 135 ? -0.828 -17.116 -0.822 1.00 16.28 135 GLU C N 1
ATOM 2798 C CA . GLU C 1 135 ? -0.360 -18.156 -1.723 1.00 18.75 135 GLU C CA 1
ATOM 2799 C C . GLU C 1 135 ? -0.080 -17.548 -3.113 1.00 17.52 135 GLU C C 1
ATOM 2800 O O . GLU C 1 135 ? -0.765 -16.616 -3.505 1.00 16.69 135 GLU C O 1
ATOM 2806 N N . ASN C 1 136 ? 0.882 -18.141 -3.828 1.00 17.56 136 ASN C N 1
ATOM 2807 C CA . ASN C 1 136 ? 1.327 -17.657 -5.159 1.00 18.61 136 ASN C CA 1
ATOM 2808 C C . ASN C 1 136 ? 0.248 -17.688 -6.212 1.00 18.61 136 ASN C C 1
ATOM 2809 O O . ASN C 1 136 ? -0.320 -18.751 -6.517 1.00 20.29 136 ASN C O 1
ATOM 2814 N N . GLY C 1 137 ? -0.070 -16.523 -6.766 1.00 18.63 137 GLY C N 1
ATOM 2815 C CA . GLY C 1 137 ? -0.857 -16.451 -7.998 1.00 20.03 137 GLY C CA 1
ATOM 2816 C C . GLY C 1 137 ? 0.118 -16.529 -9.145 1.00 21.38 137 GLY C C 1
ATOM 2817 O O . GLY C 1 137 ? 1.296 -16.796 -8.977 1.00 23.71 137 GLY C O 1
ATOM 2818 N N . SER C 1 138 ? -0.356 -16.336 -10.359 1.00 24.86 138 SER C N 1
ATOM 2819 C CA . SER C 1 138 ? 0.482 -16.628 -11.534 1.00 24.46 138 SER C CA 1
ATOM 2820 C C . SER C 1 138 ? 1.592 -15.592 -11.696 1.00 24.10 138 SER C C 1
ATOM 2821 O O . SER C 1 138 ? 2.628 -15.872 -12.295 1.00 25.85 138 SER C O 1
ATOM 2824 N N . SER C 1 139 ? 1.451 -14.414 -11.125 1.00 22.28 139 SER C N 1
ATOM 2825 C CA . SER C 1 139 ? 2.536 -13.423 -11.301 1.00 25.38 139 SER C CA 1
ATOM 2826 C C . SER C 1 139 ? 3.550 -13.440 -10.107 1.00 25.63 139 SER C C 1
ATOM 2827 O O . SER C 1 139 ? 4.540 -12.669 -10.082 1.00 25.93 139 SER C O 1
ATOM 2830 N N . MET C 1 140 ? 3.338 -14.349 -9.162 1.00 25.22 140 MET C N 1
ATOM 2831 C CA . MET C 1 140 ? 4.321 -14.569 -8.087 1.00 28.07 140 MET C CA 1
ATOM 2832 C C . MET C 1 140 ? 4.830 -15.997 -8.122 1.00 31.56 140 MET C C 1
ATOM 2833 O O . MET C 1 140 ? 5.005 -16.628 -7.093 1.00 32.37 140 MET C O 1
ATOM 2838 N N . ASN C 1 141 ? 5.063 -16.514 -9.313 1.00 36.32 141 ASN C N 1
ATOM 2839 C CA . ASN C 1 141 ? 5.400 -17.937 -9.455 1.00 41.14 141 ASN C CA 1
ATOM 2840 C C . ASN C 1 141 ? 6.757 -18.268 -8.796 1.00 42.09 141 ASN C C 1
ATOM 2841 O O . ASN C 1 141 ? 6.993 -19.430 -8.413 1.00 44.28 141 ASN C O 1
ATOM 2846 N N . ASN C 1 142 ? 7.599 -17.239 -8.615 1.00 42.06 142 ASN C N 1
ATOM 2847 C CA . ASN C 1 142 ? 8.945 -17.373 -8.022 1.00 42.54 142 ASN C CA 1
ATOM 2848 C C . ASN C 1 142 ? 8.987 -17.232 -6.481 1.00 40.75 142 ASN C C 1
ATOM 2849 O O . ASN C 1 142 ? 10.068 -17.306 -5.870 1.00 42.16 142 ASN C O 1
ATOM 2854 N N . ALA C 1 143 ? 7.835 -16.959 -5.869 1.00 36.40 143 ALA C N 1
ATOM 2855 C CA . ALA C 1 143 ? 7.797 -16.556 -4.478 1.00 31.45 143 ALA C CA 1
ATOM 2856 C C . ALA C 1 143 ? 7.479 -17.778 -3.614 1.00 29.19 143 ALA C C 1
ATOM 2857 O O . ALA C 1 143 ? 7.149 -18.830 -4.142 1.00 29.00 143 ALA C O 1
ATOM 2859 N N . VAL C 1 144 ? 7.593 -17.633 -2.295 1.00 27.96 144 VAL C N 1
ATOM 2860 C CA . VAL C 1 144 ? 7.102 -18.648 -1.349 1.00 27.51 144 VAL C CA 1
ATOM 2861 C C . VAL C 1 144 ? 5.886 -18.085 -0.588 1.00 24.33 144 VAL C C 1
ATOM 2862 O O . VAL C 1 144 ? 5.950 -17.021 0.046 1.00 24.42 144 VAL C O 1
ATOM 2866 N N . ASP C 1 145 ? 4.787 -18.827 -0.659 1.00 21.37 145 ASP C N 1
ATOM 2867 C CA . ASP C 1 145 ? 3.591 -18.543 0.128 1.00 19.51 145 ASP C CA 1
ATOM 2868 C C . ASP C 1 145 ? 3.055 -17.149 -0.110 1.00 17.54 145 ASP C C 1
ATOM 2869 O O . ASP C 1 145 ? 2.669 -16.444 0.845 1.00 18.55 145 ASP C O 1
ATOM 2874 N N . GLY C 1 146 ? 3.040 -16.747 -1.387 1.00 15.92 146 GLY C N 1
ATOM 2875 C CA . GLY C 1 146 ? 2.323 -15.549 -1.768 1.00 16.34 146 GLY C CA 1
ATOM 2876 C C . GLY C 1 146 ? 2.915 -14.242 -1.226 1.00 16.67 146 GLY C C 1
ATOM 2877 O O . GLY C 1 146 ? 2.195 -13.248 -1.087 1.00 13.97 146 GLY C O 1
ATOM 2878 N N . THR C 1 147 ? 4.211 -14.264 -0.904 1.00 16.43 147 THR C N 1
ATOM 2879 C CA . THR C 1 147 ? 4.805 -13.147 -0.168 1.00 15.93 147 THR C CA 1
ATOM 2880 C C . THR C 1 147 ? 6.177 -12.824 -0.710 1.00 15.90 147 THR C C 1
ATOM 2881 O O . THR C 1 147 ? 7.028 -13.707 -0.858 1.00 19.82 147 THR C O 1
ATOM 2885 N N . MET C 1 148 ? 6.400 -11.560 -1.028 1.00 14.52 148 MET C N 1
ATOM 2886 C CA . MET C 1 148 ? 7.693 -11.105 -1.304 1.00 15.31 148 MET C CA 1
ATOM 2887 C C . MET C 1 148 ? 7.963 -9.888 -0.424 1.00 16.36 148 MET C C 1
ATOM 2888 O O . MET C 1 148 ? 7.158 -8.989 -0.370 1.00 15.61 148 MET C O 1
ATOM 2893 N N . LEU C 1 149 ? 9.135 -9.870 0.202 1.00 15.51 149 LEU C N 1
ATOM 2894 C CA . LEU C 1 149 ? 9.566 -8.750 1.061 1.00 16.66 149 LEU C CA 1
ATOM 2895 C C . LEU C 1 149 ? 10.914 -8.198 0.612 1.00 17.69 149 LEU C C 1
ATOM 2896 O O . LEU C 1 149 ? 11.758 -8.940 0.133 1.00 17.32 149 LEU C O 1
ATOM 2901 N N . PHE C 1 150 ? 11.123 -6.890 0.772 1.00 16.81 150 PHE C N 1
ATOM 2902 C CA . PHE C 1 150 ? 12.353 -6.312 0.270 1.00 17.70 150 PHE C CA 1
ATOM 2903 C C . PHE C 1 150 ? 13.014 -5.408 1.292 1.00 19.39 150 PHE C C 1
ATOM 2904 O O . PHE C 1 150 ? 12.332 -4.934 2.229 1.00 19.26 150 PHE C O 1
ATOM 2912 N N . ASP C 1 151 ? 14.335 -5.211 1.159 1.00 19.79 151 ASP C N 1
ATOM 2913 C CA . ASP C 1 151 ? 15.005 -4.306 2.088 1.00 22.21 151 ASP C CA 1
ATOM 2914 C C . ASP C 1 151 ? 15.355 -2.988 1.399 1.00 22.35 151 ASP C C 1
ATOM 2915 O O . ASP C 1 151 ? 15.048 -2.799 0.220 1.00 21.90 151 ASP C O 1
ATOM 2920 N N . TRP C 1 152 ? 15.978 -2.053 2.133 1.00 21.07 152 TRP C N 1
ATOM 2921 C CA . TRP C 1 152 ? 16.245 -0.741 1.563 1.00 20.69 152 TRP C CA 1
ATOM 2922 C C . TRP C 1 152 ? 17.446 -0.686 0.596 1.00 21.38 152 TRP C C 1
ATOM 2923 O O . TRP C 1 152 ? 17.730 0.378 -0.001 1.00 18.51 152 TRP C O 1
ATOM 2934 N N . ASP C 1 153 ? 18.119 -1.833 0.398 1.00 20.24 153 ASP C N 1
ATOM 2935 C CA . ASP C 1 153 ? 19.043 -1.975 -0.730 1.00 24.81 153 ASP C CA 1
ATOM 2936 C C . ASP C 1 153 ? 18.351 -2.420 -2.012 1.00 27.61 153 ASP C C 1
ATOM 2937 O O . ASP C 1 153 ? 18.974 -2.488 -3.087 1.00 28.82 153 ASP C O 1
ATOM 2942 N N . GLY C 1 154 ? 17.054 -2.714 -1.897 1.00 28.52 154 GLY C N 1
ATOM 2943 C CA . GLY C 1 154 ? 16.241 -3.145 -3.007 1.00 29.47 154 GLY C CA 1
ATOM 2944 C C . GLY C 1 154 ? 16.417 -4.635 -3.205 1.00 32.10 154 GLY C C 1
ATOM 2945 O O . GLY C 1 154 ? 16.035 -5.169 -4.248 1.00 34.37 154 GLY C O 1
ATOM 2946 N N . ASN C 1 155 ? 16.997 -5.306 -2.217 1.00 31.99 155 ASN C N 1
ATOM 2947 C CA . ASN C 1 155 ? 17.158 -6.757 -2.255 1.00 33.04 155 ASN C CA 1
ATOM 2948 C C . ASN C 1 155 ? 15.839 -7.453 -1.842 1.00 31.42 155 ASN C C 1
ATOM 2949 O O . ASN C 1 155 ? 15.117 -6.939 -0.995 1.00 29.92 155 ASN C O 1
ATOM 2954 N N . MET C 1 156 ? 15.542 -8.594 -2.460 1.00 31.24 156 MET C N 1
ATOM 2955 C CA . MET C 1 156 ? 14.487 -9.435 -1.981 1.00 30.96 156 MET C CA 1
ATOM 2956 C C . MET C 1 156 ? 14.962 -9.983 -0.655 1.00 32.20 156 MET C C 1
ATOM 2957 O O . MET C 1 156 ? 16.018 -10.600 -0.575 1.00 33.04 156 MET C O 1
ATOM 2962 N N . TYR C 1 157 ? 14.171 -9.772 0.372 1.00 32.37 157 TYR C N 1
ATOM 2963 C CA . TYR C 1 157 ? 14.457 -10.280 1.681 1.00 34.66 157 TYR C CA 1
ATOM 2964 C C . TYR C 1 157 ? 14.201 -11.773 1.587 1.00 34.51 157 TYR C C 1
ATOM 2965 O O . TYR C 1 157 ? 13.086 -12.182 1.309 1.00 36.02 157 TYR C O 1
ATOM 2974 N N . SER C 1 158 ? 15.237 -12.593 1.784 1.00 36.14 158 SER C N 1
ATOM 2975 C CA . SER C 1 158 ? 15.145 -14.022 1.475 1.00 36.16 158 SER C CA 1
ATOM 2976 C C . SER C 1 158 ? 13.996 -14.705 2.183 1.00 36.61 158 SER C C 1
ATOM 2977 O O . SER C 1 158 ? 13.840 -14.580 3.415 1.00 36.68 158 SER C O 1
ATOM 2980 N N . SER C 1 159 ? 13.306 -15.540 1.423 1.00 36.35 159 SER C N 1
ATOM 2981 C CA . SER C 1 159 ? 12.166 -16.320 1.936 1.00 37.51 159 SER C CA 1
ATOM 2982 C C . SER C 1 159 ? 12.489 -17.338 3.033 1.00 37.86 159 SER C C 1
ATOM 2983 O O . SER C 1 159 ? 11.563 -17.894 3.620 1.00 37.00 159 SER C O 1
ATOM 2986 N N . SER C 1 160 ? 13.761 -17.600 3.335 1.00 37.72 160 SER C N 1
ATOM 2987 C CA . SER C 1 160 ? 14.025 -18.491 4.496 1.00 38.00 160 SER C CA 1
ATOM 2988 C C . SER C 1 160 ? 14.335 -17.679 5.769 1.00 35.75 160 SER C C 1
ATOM 2989 O O . SER C 1 160 ? 14.560 -18.239 6.824 1.00 37.68 160 SER C O 1
ATOM 2992 N N . ALA C 1 161 ? 14.365 -16.365 5.659 1.00 32.93 161 ALA C N 1
ATOM 2993 C CA . ALA C 1 161 ? 14.591 -15.494 6.796 1.00 31.03 161 ALA C CA 1
ATOM 2994 C C . ALA C 1 161 ? 13.291 -15.204 7.559 1.00 28.43 161 ALA C C 1
ATOM 2995 O O . ALA C 1 161 ? 13.305 -14.606 8.630 1.00 27.12 161 ALA C O 1
ATOM 2997 N N . TYR C 1 162 ? 12.153 -15.592 7.000 1.00 25.59 162 TYR C N 1
ATOM 2998 C CA . TYR C 1 162 ? 10.871 -15.266 7.688 1.00 22.73 162 TYR C CA 1
ATOM 2999 C C . TYR C 1 162 ? 9.758 -16.299 7.462 1.00 22.50 162 TYR C C 1
ATOM 3000 O O . TYR C 1 162 ? 9.695 -16.935 6.407 1.00 20.23 162 TYR C O 1
ATOM 3009 N N . LYS C 1 163 ? 8.907 -16.425 8.460 1.00 21.86 163 LYS C N 1
ATOM 3010 C CA . LYS C 1 163 ? 7.716 -17.265 8.403 1.00 23.42 163 LYS C CA 1
ATOM 3011 C C . LYS C 1 163 ? 6.523 -16.404 8.012 1.00 22.09 163 LYS C C 1
ATOM 3012 O O . LYS C 1 163 ? 6.391 -15.237 8.426 1.00 18.68 163 LYS C O 1
ATOM 3018 N N . VAL C 1 164 ? 5.721 -16.946 7.116 1.00 20.02 164 VAL C N 1
ATOM 3019 C CA . VAL C 1 164 ? 4.424 -16.365 6.861 1.00 20.94 164 VAL C CA 1
ATOM 3020 C C . VAL C 1 164 ? 3.445 -17.120 7.718 1.00 20.79 164 VAL C C 1
ATOM 3021 O O . VAL C 1 164 ? 3.309 -18.367 7.550 1.00 19.73 164 VAL C O 1
ATOM 3025 N N . VAL C 1 165 ? 2.749 -16.394 8.593 1.00 17.02 165 VAL C N 1
ATOM 3026 C CA . VAL C 1 165 ? 1.768 -16.998 9.492 1.00 19.23 165 VAL C CA 1
ATOM 3027 C C . VAL C 1 165 ? 0.370 -16.807 8.891 1.00 19.67 165 VAL C C 1
ATOM 3028 O O . VAL C 1 165 ? -0.121 -15.674 8.818 1.00 19.52 165 VAL C O 1
ATOM 3032 N N . GLN C 1 166 ? -0.262 -17.891 8.435 1.00 19.19 166 GLN C N 1
ATOM 3033 C CA . GLN C 1 166 ? -1.507 -17.750 7.649 1.00 18.28 166 GLN C CA 1
ATOM 3034 C C . GLN C 1 166 ? -2.643 -17.247 8.533 1.00 16.59 166 GLN C C 1
ATOM 3035 O O . GLN C 1 166 ? -2.698 -17.587 9.739 1.00 14.71 166 GLN C O 1
ATOM 3041 N N . PRO C 1 167 ? -3.570 -16.483 7.954 1.00 15.41 167 PRO C N 1
ATOM 3042 C CA . PRO C 1 167 ? -4.738 -16.112 8.768 1.00 17.04 167 PRO C CA 1
ATOM 3043 C C . PRO C 1 167 ? -5.504 -17.335 9.323 1.00 19.92 167 PRO C C 1
ATOM 3044 O O . PRO C 1 167 ? -5.456 -18.438 8.750 1.00 18.38 167 PRO C O 1
ATOM 3048 N N . GLY C 1 168 ? -6.148 -17.165 10.466 1.00 18.31 168 GLY C N 1
ATOM 3049 C CA . GLY C 1 168 ? -6.969 -18.245 11.032 1.00 19.83 168 GLY C CA 1
ATOM 3050 C C . GLY C 1 168 ? -8.387 -18.203 10.510 1.00 19.41 168 GLY C C 1
ATOM 3051 O O . GLY C 1 168 ? -8.687 -17.700 9.417 1.00 19.12 168 GLY C O 1
ATOM 3052 N N . LEU C 1 169 ? -9.281 -18.757 11.301 1.00 21.45 169 LEU C N 1
ATOM 3053 C CA . LEU C 1 169 ? -10.628 -18.971 10.892 1.00 20.73 169 LEU C CA 1
ATOM 3054 C C . LEU C 1 169 ? -11.511 -17.879 11.385 1.00 20.34 169 LEU C C 1
ATOM 3055 O O . LEU C 1 169 ? -11.274 -17.316 12.461 1.00 19.34 169 LEU C O 1
ATOM 3060 N N . ILE C 1 170 ? -12.565 -17.640 10.608 1.00 18.78 170 ILE C N 1
ATOM 3061 C CA . ILE C 1 170 ? -13.772 -16.908 11.094 1.00 19.80 170 ILE C CA 1
ATOM 3062 C C . ILE C 1 170 ? -15.009 -17.834 11.216 1.00 18.84 170 ILE C C 1
ATOM 3063 O O . ILE C 1 170 ? -15.060 -18.879 10.534 1.00 18.51 170 ILE C O 1
ATOM 3068 N N . TYR C 1 171 ? -15.971 -17.450 12.085 1.00 18.05 171 TYR C N 1
ATOM 3069 C CA . TYR C 1 171 ? -17.162 -18.275 12.365 1.00 19.97 171 TYR C CA 1
ATOM 3070 C C . TYR C 1 171 ? -18.410 -17.421 12.299 1.00 20.78 171 TYR C C 1
ATOM 3071 O O . TYR C 1 171 ? -18.316 -16.186 12.424 1.00 22.43 171 TYR C O 1
ATOM 3080 N N . PRO C 1 172 ? -19.579 -18.043 12.086 1.00 21.50 172 PRO C N 1
ATOM 3081 C CA . PRO C 1 172 ? -20.809 -17.282 12.037 1.00 22.36 172 PRO C CA 1
ATOM 3082 C C . PRO C 1 172 ? -21.175 -16.819 13.463 1.00 25.41 172 PRO C C 1
ATOM 3083 O O . PRO C 1 172 ? -20.870 -17.524 14.429 1.00 27.70 172 PRO C O 1
ATOM 3087 N N . LYS C 1 173 ? -21.792 -15.661 13.605 1.00 30.06 173 LYS C N 1
ATOM 3088 C CA . LYS C 1 173 ? -22.028 -15.090 14.944 1.00 34.16 173 LYS C CA 1
ATOM 3089 C C . LYS C 1 173 ? -22.568 -16.074 16.008 1.00 36.99 173 LYS C C 1
ATOM 3090 O O . LYS C 1 173 ? -23.748 -16.484 15.997 1.00 39.30 173 LYS C O 1
ATOM 3096 N N . MET D 2 1 ? 15.299 -13.975 -22.574 1.00 49.41 1 MET D N 1
ATOM 3097 C CA . MET D 2 1 ? 14.492 -14.926 -23.394 1.00 46.65 1 MET D CA 1
ATOM 3098 C C . MET D 2 1 ? 13.767 -14.158 -24.474 1.00 42.14 1 MET D C 1
ATOM 3099 O O . MET D 2 1 ? 13.818 -12.936 -24.505 1.00 42.50 1 MET D O 1
ATOM 3104 N N . PHE D 2 2 ? 13.062 -14.888 -25.313 1.00 37.96 2 PHE D N 1
ATOM 3105 C CA . PHE D 2 2 ? 12.338 -14.348 -26.455 1.00 33.37 2 PHE D CA 1
ATOM 3106 C C . PHE D 2 2 ? 11.234 -13.377 -26.079 1.00 31.18 2 PHE D C 1
ATOM 3107 O O . PHE D 2 2 ? 11.122 -12.310 -26.637 1.00 30.03 2 PHE D O 1
ATOM 3115 N N . VAL D 2 3 ? 10.407 -13.769 -25.155 1.00 30.32 3 VAL D N 1
ATOM 3116 C CA . VAL D 2 3 ? 9.387 -12.851 -24.643 1.00 32.17 3 VAL D CA 1
ATOM 3117 C C . VAL D 2 3 ? 9.911 -11.787 -23.632 1.00 33.55 3 VAL D C 1
ATOM 3118 O O . VAL D 2 3 ? 10.494 -12.115 -22.590 1.00 35.71 3 VAL D O 1
ATOM 3122 N N . LYS D 2 4 ? 9.644 -10.524 -23.942 1.00 34.24 4 LYS D N 1
ATOM 3123 C CA . LYS D 2 4 ? 10.122 -9.395 -23.131 1.00 35.88 4 LYS D CA 1
ATOM 3124 C C . LYS D 2 4 ? 8.937 -8.485 -22.932 1.00 36.58 4 LYS D C 1
ATOM 3125 O O . LYS D 2 4 ? 8.761 -7.503 -23.684 1.00 36.12 4 LYS D O 1
ATOM 3131 N N . LEU D 2 5 ? 8.087 -8.826 -21.958 1.00 39.68 5 LEU D N 1
ATOM 3132 C CA . LEU D 2 5 ? 6.974 -7.974 -21.631 1.00 41.81 5 LEU D CA 1
ATOM 3133 C C . LEU D 2 5 ? 7.492 -6.602 -21.212 1.00 43.60 5 LEU D C 1
ATOM 3134 O O . LEU D 2 5 ? 8.554 -6.497 -20.590 1.00 43.29 5 LEU D O 1
ATOM 3139 N N . LYS D 2 6 ? 6.716 -5.580 -21.579 1.00 44.15 6 LYS D N 1
ATOM 3140 C CA . LYS D 2 6 ? 6.946 -4.200 -21.181 1.00 47.12 6 LYS D CA 1
ATOM 3141 C C . LYS D 2 6 ? 6.853 -4.186 -19.658 1.00 50.65 6 LYS D C 1
ATOM 3142 O O . LYS D 2 6 ? 5.820 -4.544 -19.084 1.00 51.37 6 LYS D O 1
ATOM 3148 N N . GLY D 2 7 ? 7.957 -3.846 -19.008 1.00 41.20 7 GLY D N 1
ATOM 3149 C CA . GLY D 2 7 ? 7.963 -3.753 -17.552 1.00 39.10 7 GLY D CA 1
ATOM 3150 C C . GLY D 2 7 ? 8.593 -4.964 -16.897 1.00 37.11 7 GLY D C 1
ATOM 3151 O O . GLY D 2 7 ? 8.832 -4.971 -15.694 1.00 34.36 7 GLY D O 1
ATOM 3152 N N . ASP D 2 8 ? 8.872 -5.992 -17.698 1.00 37.08 8 ASP D N 1
ATOM 3153 C CA . ASP D 2 8 ? 9.574 -7.177 -17.178 1.00 36.39 8 ASP D CA 1
ATOM 3154 C C . ASP D 2 8 ? 11.097 -6.907 -17.042 1.00 37.75 8 ASP D C 1
ATOM 3155 O O . ASP D 2 8 ? 11.893 -7.362 -17.879 1.00 39.21 8 ASP D O 1
ATOM 3160 N N . LEU D 2 9 ? 11.522 -6.200 -16.002 1.00 37.40 9 LEU D N 1
ATOM 3161 C CA . LEU D 2 9 ? 12.927 -5.792 -15.903 1.00 39.02 9 LEU D CA 1
ATOM 3162 C C . LEU D 2 9 ? 13.941 -6.919 -15.627 1.00 40.23 9 LEU D C 1
ATOM 3163 O O . LEU D 2 9 ? 15.118 -6.802 -15.967 1.00 42.71 9 LEU D O 1
ATOM 3168 N N . ASN D 2 10 ? 13.489 -8.021 -15.039 1.00 38.78 10 ASN D N 1
ATOM 3169 C CA . ASN D 2 10 ? 14.415 -9.103 -14.701 1.00 39.16 10 ASN D CA 1
ATOM 3170 C C . ASN D 2 10 ? 14.167 -10.333 -15.552 1.00 39.22 10 ASN D C 1
ATOM 3171 O O . ASN D 2 10 ? 14.650 -11.415 -15.246 1.00 40.56 10 ASN D O 1
ATOM 3176 N N . GLY D 2 11 ? 13.391 -10.166 -16.618 1.00 39.57 11 GLY D N 1
ATOM 3177 C CA . GLY D 2 11 ? 13.240 -11.219 -17.645 1.00 40.66 11 GLY D CA 1
ATOM 3178 C C . GLY D 2 11 ? 12.721 -12.581 -17.172 1.00 39.80 11 GLY D C 1
ATOM 3179 O O . GLY D 2 11 ? 13.136 -13.614 -17.721 1.00 40.68 11 GLY D O 1
ATOM 3180 N N . ASP D 2 12 ? 11.806 -12.590 -16.195 1.00 36.13 12 ASP D N 1
ATOM 3181 C CA . ASP D 2 12 ? 11.247 -13.845 -15.678 1.00 35.76 12 ASP D CA 1
ATOM 3182 C C . ASP D 2 12 ? 9.857 -14.185 -16.218 1.00 34.25 12 ASP D C 1
ATOM 3183 O O . ASP D 2 12 ? 9.250 -15.145 -15.774 1.00 33.24 12 ASP D O 1
ATOM 3188 N N . GLY D 2 13 ? 9.334 -13.385 -17.147 1.00 34.43 13 GLY D N 1
ATOM 3189 C CA . GLY D 2 13 ? 7.991 -13.673 -17.679 1.00 33.84 13 GLY D CA 1
ATOM 3190 C C . GLY D 2 13 ? 6.781 -13.080 -16.948 1.00 32.53 13 GLY D C 1
ATOM 3191 O O . GLY D 2 13 ? 5.646 -13.180 -17.439 1.00 31.95 13 GLY D O 1
ATOM 3192 N N . VAL D 2 14 ? 7.011 -12.440 -15.786 1.00 30.92 14 VAL D N 1
ATOM 3193 C CA . VAL D 2 14 ? 5.905 -11.881 -14.974 1.00 28.18 14 VAL D CA 1
ATOM 3194 C C . VAL D 2 14 ? 6.286 -10.462 -14.527 1.00 26.30 14 VAL D C 1
ATOM 3195 O O . VAL D 2 14 ? 7.460 -10.099 -14.485 1.00 26.83 14 VAL D O 1
ATOM 3199 N N . ILE D 2 15 ? 5.286 -9.648 -14.290 1.00 23.16 15 ILE D N 1
ATOM 3200 C CA . ILE D 2 15 ? 5.523 -8.298 -13.849 1.00 24.40 15 ILE D CA 1
ATOM 3201 C C . ILE D 2 15 ? 5.070 -8.273 -12.408 1.00 22.53 15 ILE D C 1
ATOM 3202 O O . ILE D 2 15 ? 3.885 -8.324 -12.147 1.00 22.95 15 ILE D O 1
ATOM 3207 N N . ASN D 2 16 ? 6.019 -8.123 -11.491 1.00 21.92 16 ASN D N 1
ATOM 3208 C CA . ASN D 2 16 ? 5.710 -7.972 -10.084 1.00 21.13 16 ASN D CA 1
ATOM 3209 C C . ASN D 2 16 ? 6.654 -6.963 -9.360 1.00 21.18 16 ASN D C 1
ATOM 3210 O O . ASN D 2 16 ? 7.296 -6.080 -9.984 1.00 20.86 16 ASN D O 1
ATOM 3215 N N . MET D 2 17 ? 6.717 -7.081 -8.049 1.00 19.92 17 MET D N 1
ATOM 3216 C CA . MET D 2 17 ? 7.397 -6.060 -7.209 1.00 23.37 17 MET D CA 1
ATOM 3217 C C . MET D 2 17 ? 8.918 -6.149 -7.364 1.00 23.33 17 MET D C 1
ATOM 3218 O O . MET D 2 17 ? 9.649 -5.146 -7.166 1.00 25.08 17 MET D O 1
ATOM 3223 N N . ALA D 2 18 ? 9.406 -7.340 -7.735 1.00 25.36 18 ALA D N 1
ATOM 3224 C CA . ALA D 2 18 ? 10.836 -7.538 -7.989 1.00 25.82 18 ALA D CA 1
ATOM 3225 C C . ALA D 2 18 ? 11.276 -6.690 -9.151 1.00 27.80 18 ALA D C 1
ATOM 3226 O O . ALA D 2 18 ? 12.412 -6.198 -9.147 1.00 29.24 18 ALA D O 1
ATOM 3228 N N . ASP D 2 19 ? 10.421 -6.555 -10.167 1.00 28.25 19 ASP D N 1
ATOM 3229 C CA . ASP D 2 19 ? 10.676 -5.587 -11.238 1.00 29.50 19 ASP D CA 1
ATOM 3230 C C . ASP D 2 19 ? 10.626 -4.138 -10.763 1.00 29.46 19 ASP D C 1
ATOM 3231 O O . ASP D 2 19 ? 11.481 -3.321 -11.124 1.00 30.01 19 ASP D O 1
ATOM 3236 N N . VAL D 2 20 ? 9.627 -3.807 -9.963 1.00 27.12 20 VAL D N 1
ATOM 3237 C CA . VAL D 2 20 ? 9.533 -2.405 -9.473 1.00 27.27 20 VAL D CA 1
ATOM 3238 C C . VAL D 2 20 ? 10.773 -2.047 -8.607 1.00 27.79 20 VAL D C 1
ATOM 3239 O O . VAL D 2 20 ? 11.220 -0.921 -8.593 1.00 29.55 20 VAL D O 1
ATOM 3243 N N . MET D 2 21 ? 11.310 -3.024 -7.888 1.00 28.32 21 MET D N 1
ATOM 3244 C CA . MET D 2 21 ? 12.476 -2.837 -7.019 1.00 29.02 21 MET D CA 1
ATOM 3245 C C . MET D 2 21 ? 13.771 -2.543 -7.827 1.00 31.44 21 MET D C 1
ATOM 3246 O O . MET D 2 21 ? 14.727 -1.984 -7.293 1.00 30.86 21 MET D O 1
ATOM 3251 N N . ILE D 2 22 ? 13.781 -2.940 -9.104 1.00 31.85 22 ILE D N 1
ATOM 3252 C CA . ILE D 2 22 ? 14.840 -2.638 -10.038 1.00 34.32 22 ILE D CA 1
ATOM 3253 C C . ILE D 2 22 ? 14.761 -1.191 -10.493 1.00 35.10 22 ILE D C 1
ATOM 3254 O O . ILE D 2 22 ? 15.783 -0.540 -10.632 1.00 38.21 22 ILE D O 1
ATOM 3259 N N . LEU D 2 23 ? 13.566 -0.687 -10.761 1.00 35.16 23 LEU D N 1
ATOM 3260 C CA . LEU D 2 23 ? 13.366 0.752 -10.911 1.00 36.14 23 LEU D CA 1
ATOM 3261 C C . LEU D 2 23 ? 13.872 1.431 -9.618 1.00 35.10 23 LEU D C 1
ATOM 3262 O O . LEU D 2 23 ? 14.655 2.373 -9.660 1.00 35.74 23 LEU D O 1
ATOM 3267 N N . ALA D 2 24 ? 13.413 0.906 -8.475 1.00 32.23 24 ALA D N 1
ATOM 3268 C CA . ALA D 2 24 ? 13.684 1.491 -7.177 1.00 31.70 24 ALA D CA 1
ATOM 3269 C C . ALA D 2 24 ? 15.189 1.642 -6.945 1.00 33.68 24 ALA D C 1
ATOM 3270 O O . ALA D 2 24 ? 15.669 2.730 -6.590 1.00 33.20 24 ALA D O 1
ATOM 3272 N N . GLN D 2 25 ? 15.917 0.550 -7.130 1.00 35.38 25 GLN D N 1
ATOM 3273 C CA . GLN D 2 25 ? 17.369 0.542 -6.938 1.00 39.59 25 GLN D CA 1
ATOM 3274 C C . GLN D 2 25 ? 18.095 1.661 -7.717 1.00 42.12 25 GLN D C 1
ATOM 3275 O O . GLN D 2 25 ? 19.166 2.119 -7.312 1.00 43.50 25 GLN D O 1
ATOM 3281 N N . SER D 2 26 ? 17.518 2.052 -8.856 1.00 43.80 26 SER D N 1
ATOM 3282 C CA . SER D 2 26 ? 18.118 3.042 -9.711 1.00 47.07 26 SER D CA 1
ATOM 3283 C C . SER D 2 26 ? 17.533 4.435 -9.507 1.00 46.50 26 SER D C 1
ATOM 3284 O O . SER D 2 26 ? 17.958 5.375 -10.170 1.00 48.69 26 SER D O 1
ATOM 3287 N N . PHE D 2 27 ? 16.548 4.565 -8.625 1.00 44.62 27 PHE D N 1
ATOM 3288 C CA . PHE D 2 27 ? 15.865 5.846 -8.434 1.00 44.39 27 PHE D CA 1
ATOM 3289 C C . PHE D 2 27 ? 16.870 6.925 -8.028 1.00 46.05 27 PHE D C 1
ATOM 3290 O O . PHE D 2 27 ? 17.583 6.796 -7.004 1.00 45.16 27 PHE D O 1
ATOM 3298 N N . GLY D 2 28 ? 16.897 7.981 -8.825 1.00 48.16 28 GLY D N 1
ATOM 3299 C CA . GLY D 2 28 ? 17.771 9.123 -8.555 1.00 52.11 28 GLY D CA 1
ATOM 3300 C C . GLY D 2 28 ? 19.155 8.924 -9.145 1.00 55.35 28 GLY D C 1
ATOM 3301 O O . GLY D 2 28 ? 20.095 9.616 -8.770 1.00 57.31 28 GLY D O 1
ATOM 3302 N N . LYS D 2 29 ? 19.263 7.947 -10.049 1.00 60.48 29 LYS D N 1
ATOM 3303 C CA . LYS D 2 29 ? 20.468 7.677 -10.825 1.00 63.52 29 LYS D CA 1
ATOM 3304 C C . LYS D 2 29 ? 20.092 7.570 -12.301 1.00 65.35 29 LYS D C 1
ATOM 3305 O O . LYS D 2 29 ? 19.271 8.354 -12.792 1.00 64.80 29 LYS D O 1
ATOM 3311 N N . ASP D 2 45 ? 12.201 9.397 -21.332 1.00 83.39 45 ASP D N 1
ATOM 3312 C CA . ASP D 2 45 ? 12.431 10.806 -20.949 1.00 85.14 45 ASP D CA 1
ATOM 3313 C C . ASP D 2 45 ? 13.828 11.114 -20.370 1.00 83.12 45 ASP D C 1
ATOM 3314 O O . ASP D 2 45 ? 14.102 12.251 -19.958 1.00 84.09 45 ASP D O 1
ATOM 3319 N N . GLY D 2 46 ? 14.699 10.110 -20.309 1.00 81.34 46 GLY D N 1
ATOM 3320 C CA . GLY D 2 46 ? 16.072 10.346 -19.855 1.00 80.12 46 GLY D CA 1
ATOM 3321 C C . GLY D 2 46 ? 16.336 10.090 -18.376 1.00 72.26 46 GLY D C 1
ATOM 3322 O O . GLY D 2 46 ? 17.493 9.970 -17.959 1.00 71.82 46 GLY D O 1
ATOM 3323 N N . VAL D 2 47 ? 15.281 10.029 -17.566 1.00 66.83 47 VAL D N 1
ATOM 3324 C CA . VAL D 2 47 ? 15.447 9.608 -16.179 1.00 60.72 47 VAL D CA 1
ATOM 3325 C C . VAL D 2 47 ? 14.488 8.497 -15.744 1.00 57.40 47 VAL D C 1
ATOM 3326 O O . VAL D 2 47 ? 13.436 8.238 -16.359 1.00 56.14 47 VAL D O 1
ATOM 3330 N N . ILE D 2 48 ? 14.894 7.842 -14.671 1.00 55.72 48 ILE D N 1
ATOM 3331 C CA . ILE D 2 48 ? 14.046 6.871 -14.018 1.00 54.73 48 ILE D CA 1
ATOM 3332 C C . ILE D 2 48 ? 13.578 7.428 -12.665 1.00 53.34 48 ILE D C 1
ATOM 3333 O O . ILE D 2 48 ? 14.379 7.711 -11.762 1.00 52.45 48 ILE D O 1
ATOM 3338 N N . ASN D 2 49 ? 12.270 7.654 -12.576 1.00 53.72 49 ASN D N 1
ATOM 3339 C CA . ASN D 2 49 ? 11.665 8.222 -11.401 1.00 54.84 49 ASN D CA 1
ATOM 3340 C C . ASN D 2 49 ? 10.208 7.782 -11.309 1.00 56.07 49 ASN D C 1
ATOM 3341 O O . ASN D 2 49 ? 9.823 6.775 -11.930 1.00 55.70 49 ASN D O 1
ATOM 3346 N N . SER D 2 50 ? 9.409 8.551 -10.571 1.00 58.14 50 SER D N 1
ATOM 3347 C CA . SER D 2 50 ? 8.037 8.195 -10.304 1.00 60.61 50 SER D CA 1
ATOM 3348 C C . SER D 2 50 ? 7.079 8.166 -11.502 1.00 61.99 50 SER D C 1
ATOM 3349 O O . SER D 2 50 ? 5.990 7.584 -11.376 1.00 63.29 50 SER D O 1
ATOM 3352 N N . ASP D 2 51 ? 7.442 8.797 -12.628 1.00 62.50 51 ASP D N 1
ATOM 3353 C CA . ASP D 2 51 ? 6.613 8.719 -13.855 1.00 64.30 51 ASP D CA 1
ATOM 3354 C C . ASP D 2 51 ? 6.713 7.340 -14.495 1.00 60.78 51 ASP D C 1
ATOM 3355 O O . ASP D 2 51 ? 5.728 6.825 -15.034 1.00 61.41 51 ASP D O 1
ATOM 3360 N N . ASP D 2 52 ? 7.908 6.758 -14.413 1.00 57.10 52 ASP D N 1
ATOM 3361 C CA . ASP D 2 52 ? 8.178 5.408 -14.888 1.00 55.44 52 ASP D CA 1
ATOM 3362 C C . ASP D 2 52 ? 7.405 4.355 -14.079 1.00 53.03 52 ASP D C 1
ATOM 3363 O O . ASP D 2 52 ? 7.017 3.316 -14.614 1.00 52.74 52 ASP D O 1
ATOM 3368 N N . ALA D 2 53 ? 7.188 4.634 -12.805 1.00 52.20 53 ALA D N 1
ATOM 3369 C CA . ALA D 2 53 ? 6.489 3.717 -11.926 1.00 52.52 53 ALA D CA 1
ATOM 3370 C C . ALA D 2 53 ? 4.999 3.633 -12.301 1.00 54.11 53 ALA D C 1
ATOM 3371 O O . ALA D 2 53 ? 4.377 2.558 -12.211 1.00 53.06 53 ALA D O 1
ATOM 3373 N N . ILE D 2 54 ? 4.440 4.770 -12.724 1.00 57.11 54 ILE D N 1
ATOM 3374 C CA . ILE D 2 54 ? 3.023 4.848 -13.094 1.00 60.49 54 ILE D CA 1
ATOM 3375 C C . ILE D 2 54 ? 2.740 3.950 -14.284 1.00 59.44 54 ILE D C 1
ATOM 3376 O O . ILE D 2 54 ? 1.742 3.191 -14.274 1.00 59.42 54 ILE D O 1
ATOM 3381 N N . ILE D 2 55 ? 3.643 4.024 -15.270 1.00 58.97 55 ILE D N 1
ATOM 3382 C CA . ILE D 2 55 ? 3.635 3.148 -16.433 1.00 58.57 55 ILE D CA 1
ATOM 3383 C C . ILE D 2 55 ? 3.816 1.687 -16.014 1.00 55.44 55 ILE D C 1
ATOM 3384 O O . ILE D 2 55 ? 3.041 0.839 -16.441 1.00 55.13 55 ILE D O 1
ATOM 3389 N N . LEU D 2 56 ? 4.833 1.401 -15.192 1.00 53.94 56 LEU D N 1
ATOM 3390 C CA . LEU D 2 56 ? 5.099 0.037 -14.697 1.00 52.67 56 LEU D CA 1
ATOM 3391 C C . LEU D 2 56 ? 3.862 -0.567 -14.018 1.00 51.57 56 LEU D C 1
ATOM 3392 O O . LEU D 2 56 ? 3.607 -1.765 -14.129 1.00 52.11 56 LEU D O 1
ATOM 3397 N N . ALA D 2 57 ? 3.081 0.283 -13.358 1.00 51.02 57 ALA D N 1
ATOM 3398 C CA . ALA D 2 57 ? 1.899 -0.147 -12.622 1.00 50.66 57 ALA D CA 1
ATOM 3399 C C . ALA D 2 57 ? 0.739 -0.526 -13.547 1.00 49.52 57 ALA D C 1
ATOM 3400 O O . ALA D 2 57 ? -0.128 -1.319 -13.154 1.00 48.52 57 ALA D O 1
ATOM 3402 N N . GLN D 2 58 ? 0.744 0.038 -14.763 1.00 48.59 58 GLN D N 1
ATOM 3403 C CA . GLN D 2 58 ? -0.199 -0.334 -15.833 1.00 48.86 58 GLN D CA 1
ATOM 3404 C C . GLN D 2 58 ? -0.019 -1.818 -16.128 1.00 45.02 58 GLN D C 1
ATOM 3405 O O . GLN D 2 58 ? -0.984 -2.556 -16.340 1.00 45.40 58 GLN D O 1
ATOM 3411 N N . TYR D 2 59 ? 1.236 -2.240 -16.133 1.00 42.72 59 TYR D N 1
ATOM 3412 C CA . TYR D 2 59 ? 1.598 -3.609 -16.489 1.00 41.60 59 TYR D CA 1
ATOM 3413 C C . TYR D 2 59 ? 1.678 -4.549 -15.288 1.00 41.07 59 TYR D C 1
ATOM 3414 O O . TYR D 2 59 ? 1.669 -5.768 -15.465 1.00 41.76 59 TYR D O 1
ATOM 3423 N N . PHE D 2 60 ? 1.754 -3.985 -14.084 1.00 53.86 60 PHE D N 1
ATOM 3424 C CA . PHE D 2 60 ? 1.784 -4.788 -12.855 1.00 50.39 60 PHE D CA 1
ATOM 3425 C C . PHE D 2 60 ? 0.802 -5.988 -12.872 1.00 44.31 60 PHE D C 1
ATOM 3426 O O . PHE D 2 60 ? -0.393 -5.800 -13.003 1.00 42.92 60 PHE D O 1
ATOM 3434 N N . GLY D 2 61 ? 1.317 -7.214 -12.735 1.00 42.38 61 GLY D N 1
ATOM 3435 C CA . GLY D 2 61 ? 0.449 -8.403 -12.701 1.00 40.25 61 GLY D CA 1
ATOM 3436 C C . GLY D 2 61 ? 0.338 -9.201 -14.008 1.00 41.50 61 GLY D C 1
ATOM 3437 O O . GLY D 2 61 ? -0.139 -10.338 -13.976 1.00 41.35 61 GLY D O 1
ATOM 3438 N N . LYS D 2 62 ? 0.763 -8.615 -15.143 1.00 43.87 62 LYS D N 1
ATOM 3439 C CA . LYS D 2 62 ? 0.793 -9.286 -16.461 1.00 46.05 62 LYS D CA 1
ATOM 3440 C C . LYS D 2 62 ? 1.739 -10.484 -16.458 1.00 44.51 62 LYS D C 1
ATOM 3441 O O . LYS D 2 62 ? 2.767 -10.442 -15.800 1.00 43.54 62 LYS D O 1
ATOM 3447 N N . THR D 2 63 ? 1.363 -11.567 -17.152 1.00 46.72 63 THR D N 1
ATOM 3448 C CA . THR D 2 63 ? 2.237 -12.742 -17.346 1.00 46.37 63 THR D CA 1
ATOM 3449 C C . THR D 2 63 ? 2.219 -13.154 -18.837 1.00 50.75 63 THR D C 1
ATOM 3450 O O . THR D 2 63 ? 1.207 -12.970 -19.516 1.00 55.15 63 THR D O 1
ATOM 3454 N N . LYS D 2 64 ? 3.328 -13.705 -19.332 1.00 50.81 64 LYS D N 1
ATOM 3455 C CA . LYS D 2 64 ? 3.437 -14.124 -20.731 1.00 56.27 64 LYS D CA 1
ATOM 3456 C C . LYS D 2 64 ? 2.592 -15.359 -21.032 1.00 59.11 64 LYS D C 1
ATOM 3457 O O . LYS D 2 64 ? 2.162 -16.055 -20.104 1.00 58.08 64 LYS D O 1
#

CATH classification: 2.60.40.680

Sequence (453 aa):
SGSVLTAIDNDKVAVGDKVTLTINVDKITNFSGYQFNIKYNTTYLQPWDTIADEAYTDSTMPDYGTLLQGRFNATDMSKHNLSQGVLNFGRLYMNLSAYRASGKPESTGAVAKVTFKVIKEIPAEGIKLATFENGSSMNNAVDGTMLFDWDGNMYSSSAYKVVQPGLIYPKLEMFVKLKGDLNGDGVINMADVMILAQSFGKAIEKADLNNDGVINSDDAIILAQYFGKTKSASGSVLTAIDNDKVAVGDKVTLTINVDKITNFSGYQFNIKYNTTYLQPWDTIADEAYTDSTMPDYGTLLQGRFNATDMSKHNLSQGVLNFGRLYMNLSAYRASGKPESTGAVAKVTFKVIKEIPAEGIKLATFENGSSMNNAVDGTMLFDWDGNMYSSSAYKVVQPGLIYPKMFVKLKGDLNGDGVINMADVMILAQSFGKDGVINSDDAIILAQYFGKTK

Secondary structure (DSSP, 8-state):
-EEEEEEES-SEE-TT-EEEEEEEEES-TTEEEEEEEEE--TTTEEEEETTTTEE--TTPPPEE-STT-SSS-EEEEE--BTTTTEEEEEEEES-HHHHHHHT--B-SEEEEEEEEEE-SPPPTT-EES-EE---TT-TT-BTTEEEEETTSPBPPGGGEEE----EEEE---/-----TT-TTSSSB-SHHHHHHHHHTTT-B--TT-TT-SSB-SHHHHHHHHHHTT-B---/-EEEEEEES-SEE-TT-EEEEEEEEES-TTEEEEEEEEE--TTTEEEEETTTTEE--TTPPPEE-STT-SSS-EEEEE--BGGGTEEEEEEEES-HHHHHHHT--B-SEEEEEEEEEE-SPPPTT-EES-EE---GGGTTSBTTEEEEETTSPEEPTTSEEE----EEEE-/-----TT-TT-SSB-SHHHHHHHHHTTT-----SHHHHHHHHHHTT-B-

Solvent-accessible surface area: 19405 Å² total; per-residue (Å²): 129,6,4,0,58,29,54,54,107,77,51,97,5,41,84,36,45,94,1,32,0,36,0,41,0,30,133,1,81,40,0,0,0,1,0,0,1,0,74,6,58,55,64,35,3,65,3,34,22,70,137,62,81,108,33,15,83,84,65,20,29,2,56,72,14,107,16,0,88,32,86,26,43,30,31,42,3,24,81,11,75,48,93,115,0,31,0,11,0,0,24,0,0,0,16,1,44,3,0,56,3,6,29,52,61,18,40,78,17,16,1,1,77,0,5,0,58,1,76,112,111,3,41,91,135,8,22,80,0,2,32,1,72,63,23,97,5,4,69,115,14,83,56,0,1,9,0,3,26,22,60,8,82,81,46,61,30,105,41,17,114,23,62,58,6,51,70,0,65,10,62,165,180,128,203,44,167,36,94,3,16,30,66,40,49,3,10,0,1,0,18,0,0,2,59,0,2,85,42,13,22,113,64,171,183,72,7,15,14,54,128,76,40,46,2,7,16,33,0,3,94,28,0,40,123,65,0,9,75,40,41,105,117,125,0,7,0,58,30,56,57,107,85,49,93,3,34,77,40,50,95,1,31,1,34,0,32,0,36,129,0,78,35,0,0,0,1,0,0,2,0,73,7,59,56,74,40,2,54,6,37,19,45,16,16,51,92,41,14,82,68,57,17,31,7,34,37,15,104,15,0,62,23,146,44,21,2,14,8,0,6,89,10,65,48,95,100,0,32,0,11,0,0,3,0,0,0,32,1,38,39,0,86,86,50,56,139,47,35,37,76,16,16,1,1,74,0,5,0,60,0,70,109,101,2,32,89,139,8,24,105,2,2,46,1,75,58,21,86,6,0,94,85,10,81,70,0,1,0,0,3,22,33,76,7,89,59,36,67,37,109,30,17,128,28,63,62,2,44,70,0,65,33,161,116,197,54,166,31,126,16,16,95,70,41,53,2,4,0,0,0,12,0,0,2,71,13,1,74,48,15,72,149,151,83,82,60,54,9,76,36,0,80,81,9,23,116,42,1,19,90,56,137

Nearest PDB structures (foldseek):
  2y3n-assembly1_D  TM=1.021E+00  e=5.428E-08  Pseudobacteroides cellulosolvens
  2y3n-assembly2_B  TM=9.728E-01  e=2.910E-06  Pseudobacteroides cellulosolvens
  1tyj-assembly1_A  TM=9.885E-01  e=7.238E-30  Pseudobacteroides cellulosolvens
  1qzn-assembly1_A  TM=9.532E-01  e=8.521E-19  Acetivibrio cellulolyticus
  3l8q-assembly4_D  TM=9.628E-01  e=5.765E-18  Acetivibrio cellulolyticus

Foldseek 3Di:
DKEWEWDWPAQADAAFDKIKIWIKIAQAWQWFKKKFKKAADLQWKFWAAPVVRGTDDQFDFFAAKPPLPDDQCKDKGWGADNVRRITIIMIGRPNLVVSVVVVDGDGIITGGMIMIGTHDFADAVFDFRIWTCDDPPCDQEHGRMWIAHSVGDTDHNVNYYYDGGGGHHYHPD/DPDDPQQNQVPPFWQEVVSVVVLVVQEQHFAPSLCRVHPRGRYVVSVVSSVVRHGGGRPD/DKEWEWDWPDQAAAAQDKIKIWIKIGQAWQWFKKKFKKAADLVWKFWAAPVVRGGDDQFDFAAAKDPLPDPLCWDKGWGDDRVRRITIIMIGSPNLVVSVVVVDGDGIITGGMIMIGTNDFADAVWDQRIFTQDDPVVPVDHGRMWIAHSVRHTRDPVVYYYDGGGTHHHD/DPDDDDQNQPPPFFQEVVSVVVLVVCDPVVPDRHDVVVVVSVVRHGDGD

B-factor: mean 27.11, std 12.19, range [10.34, 85.14]